Protein AF-A7SUB2-F1 (afdb_monomer_lite)

Organism: Nematostella vectensis (NCBI:txid45351)

pLDDT: mean 79.68, std 16.92, range [33.31, 97.06]

Sequence (436 aa):
MHLESQKNGVMNFSFGPRSQPVDWRKLASVDMDRLVRDMDMKMLQDNILHITYCNLETEMGMQSMQFGPHFLKLFRLAQLIIEYLLHCQECLQTSLEIEMTKVQETMQSAEQVRKELDHKSELHSKQKKEIKRLKKWIAEYQLMMRAGASGIHKCPYCAKAFVSQEYLLAHLSRRHDDHPIANGSVKPMTVTSKPAENETAEAEKAALIEEVKQIKDRLYATERDLMNERNAREMQYAKDRNQFSNDDQKVKELESKYEQWKMQEDENHRRELMSLRQSLQREIQNMSTQNQQEKKALTQALADLEYKMNSRPSMIGNIKDEDELDAPPKFQPNNKEEIAEMVRGEFENQLQQVRVQSQEEMQRELRRMNQKWKSKEERLQHEHQKEVVKVQDLLSQYGSKLEAEQAEKERLVNMVENLSKQLQNQENNRKVDVAF

Foldseek 3Di:
DDPPDPPPPPDDDDDDLQADEDPLVLLVPDDPVCCVVVVPVVSLVVCLSNLVRHDPVVVCVPCVPPCVPSVVSSVSSVVVNVVVVVVVVVVVVVVVVVVVVVVVVVVVVVVVVVVVVVVVVVVVVVVVVVVVVVVVVVVVVVVVVVVCVVLFCAAPVDRHTHSHPVVNVVCCCPPVVVPDDPPDDDDDDDDDDDDDDDPVVVVVVVVVVVVVVVVVVVVVVVVVVVVVVVVVVVVVVVVVVVVVVVVVVVVVVVVVVVVVVVVVVVVVVVVVVVVVVVVVVVVVVVVVVVVVVVVVVVVVVVVVVVCVVVVPPPPDPPDDDDDDDDDDDDDDPVPVVVVVVVVVVVVVVVVVVVVVVVVVVVVVVVVVVVVVVVVVVVVVVVVVVVVVVVVVVVVVVVVVVVVVVVVVVVVVVVVVVVVVVVVVVVVVVVVVVVVD

InterPro domains:
  IPR013087 Zinc finger C2H2-type [PS00028] (155-176)
  IPR013087 Zinc finger C2H2-type [PS50157] (153-181)
  IPR032714 Cilium assembly protein DZIP1, N-terminal [PF13815] (13-132)
  IPR051241 DZIP and RILPL [PTHR21502] (8-421)

Structure (mmCIF, N/CA/C/O backbone):
data_AF-A7SUB2-F1
#
_entry.id   AF-A7SUB2-F1
#
loop_
_atom_site.group_PDB
_atom_site.id
_atom_site.type_symbol
_atom_site.label_atom_id
_atom_site.label_alt_id
_atom_site.label_comp_id
_atom_site.label_asym_id
_atom_site.label_entity_id
_atom_site.label_seq_id
_atom_site.pdbx_PDB_ins_code
_atom_site.Cartn_x
_atom_site.Cartn_y
_atom_site.Cartn_z
_atom_site.occupancy
_atom_site.B_iso_or_equiv
_atom_site.auth_seq_id
_atom_site.auth_comp_id
_atom_site.auth_asym_id
_atom_site.auth_atom_id
_atom_site.pdbx_PDB_model_num
ATOM 1 N N . MET A 1 1 ? -17.822 -12.889 -22.996 1.00 35.19 1 MET A N 1
ATOM 2 C CA . MET A 1 1 ? -18.274 -13.709 -21.856 1.00 35.19 1 MET A CA 1
ATOM 3 C C . MET A 1 1 ? -19.411 -12.967 -21.185 1.00 35.19 1 MET A C 1
ATOM 5 O O . MET A 1 1 ? -19.200 -11.853 -20.727 1.00 35.19 1 MET A O 1
ATOM 9 N N . HIS A 1 2 ? -20.617 -13.527 -21.286 1.00 36.31 2 HIS A N 1
ATOM 10 C CA . HIS A 1 2 ? -21.831 -13.029 -20.647 1.00 36.31 2 HIS A CA 1
ATOM 11 C C . HIS A 1 2 ? -21.647 -13.014 -19.127 1.00 36.31 2 HIS A C 1
ATOM 13 O O . HIS A 1 2 ? -21.390 -14.058 -18.538 1.00 36.31 2 HIS A O 1
ATOM 19 N N . LEU A 1 3 ? -21.796 -11.847 -18.506 1.00 33.91 3 LEU A N 1
ATOM 20 C CA . LEU A 1 3 ? -22.153 -11.757 -17.096 1.00 33.91 3 LEU A CA 1
ATOM 21 C C . LEU A 1 3 ? -23.663 -11.551 -17.066 1.00 33.91 3 LEU A C 1
ATOM 23 O O . LEU A 1 3 ? -24.158 -10.440 -17.251 1.00 33.91 3 LEU A O 1
ATOM 27 N N . GLU A 1 4 ? -24.384 -12.663 -16.943 1.00 36.12 4 GLU A N 1
ATOM 28 C CA . GLU A 1 4 ? -25.810 -12.655 -16.654 1.00 36.12 4 GLU A CA 1
ATOM 29 C C . GLU A 1 4 ? -26.047 -11.898 -15.350 1.00 36.12 4 GLU A C 1
ATOM 31 O O . GLU A 1 4 ? -25.506 -12.214 -14.291 1.00 36.12 4 GLU A O 1
ATOM 36 N N . SER A 1 5 ? -26.862 -10.857 -15.469 1.00 39.88 5 SER A N 1
ATOM 37 C CA . SER A 1 5 ? -27.378 -10.071 -14.365 1.00 39.88 5 SER A CA 1
ATOM 38 C C . SER A 1 5 ? -28.320 -10.960 -13.548 1.00 39.88 5 SER A C 1
ATOM 40 O O . SER A 1 5 ? -29.474 -11.179 -13.923 1.00 39.88 5 SER A O 1
ATOM 42 N N . GLN A 1 6 ? -27.813 -11.523 -12.451 1.00 38.38 6 GLN A N 1
ATOM 43 C CA . GLN A 1 6 ? -28.632 -12.179 -11.438 1.00 38.38 6 GLN A CA 1
ATOM 44 C C . GLN A 1 6 ? -29.559 -11.119 -10.831 1.00 38.38 6 GLN A C 1
ATOM 46 O O . GLN A 1 6 ? -29.141 -10.257 -10.061 1.00 38.38 6 GLN A O 1
ATOM 51 N N . LYS A 1 7 ? -30.833 -11.146 -11.234 1.00 44.50 7 LYS A N 1
ATOM 52 C CA . LYS A 1 7 ? -31.892 -10.348 -10.615 1.00 44.50 7 LYS A CA 1
ATOM 53 C C . LYS A 1 7 ? -32.001 -10.750 -9.143 1.00 44.50 7 LYS A C 1
ATOM 55 O O . LYS A 1 7 ? -32.439 -11.858 -8.843 1.00 44.50 7 LYS A O 1
ATOM 60 N N . ASN A 1 8 ? -31.627 -9.836 -8.250 1.00 43.06 8 ASN A N 1
ATOM 61 C CA . ASN A 1 8 ? -31.907 -9.912 -6.819 1.00 43.06 8 ASN A CA 1
ATOM 62 C C . ASN A 1 8 ? -33.406 -10.160 -6.599 1.00 43.06 8 ASN A C 1
ATOM 64 O O . ASN A 1 8 ? -34.235 -9.282 -6.842 1.00 43.06 8 ASN A O 1
ATOM 68 N N . GLY A 1 9 ? -33.753 -11.365 -6.150 1.00 44.25 9 GLY A N 1
ATOM 69 C CA . GLY A 1 9 ? -35.095 -11.692 -5.691 1.00 44.25 9 GLY A CA 1
ATOM 70 C C . GLY A 1 9 ? -35.352 -11.009 -4.354 1.00 44.25 9 GLY A C 1
ATOM 71 O O . GLY A 1 9 ? -34.975 -11.531 -3.309 1.00 44.25 9 GLY A O 1
ATOM 72 N N . VAL A 1 10 ? -35.984 -9.836 -4.379 1.00 53.78 10 VAL A N 1
ATOM 73 C CA . VAL A 1 10 ? -36.567 -9.241 -3.174 1.00 53.78 10 VAL A CA 1
ATOM 74 C C . VAL A 1 10 ? -37.731 -10.142 -2.759 1.00 53.78 10 VAL A C 1
ATOM 76 O O . VAL A 1 10 ? -38.751 -10.212 -3.441 1.00 53.78 10 VAL A O 1
ATOM 79 N N . MET A 1 11 ? -37.554 -10.894 -1.674 1.00 58.84 11 MET A N 1
ATOM 80 C CA . MET A 1 11 ? -38.627 -11.679 -1.068 1.00 58.84 11 MET A CA 1
ATOM 81 C C . MET A 1 11 ? -39.649 -10.703 -0.473 1.00 58.84 11 MET A C 1
ATOM 83 O O . MET A 1 11 ? -39.362 -10.025 0.512 1.00 58.84 11 MET A O 1
ATOM 87 N N . ASN A 1 12 ? -40.832 -10.604 -1.078 1.00 64.06 12 ASN A N 1
ATOM 88 C CA . ASN A 1 12 ? -41.905 -9.745 -0.579 1.00 64.06 12 ASN A CA 1
ATOM 89 C C . ASN A 1 12 ? -42.418 -10.264 0.776 1.00 64.06 12 ASN A C 1
ATOM 91 O O . ASN A 1 12 ? -42.889 -11.399 0.880 1.00 64.06 12 ASN A O 1
ATOM 95 N N . PHE A 1 13 ? -42.346 -9.427 1.813 1.00 78.56 13 PHE A N 1
ATOM 96 C CA . PHE A 1 13 ? -42.904 -9.727 3.132 1.00 78.56 13 PHE A CA 1
ATOM 97 C C . PHE A 1 13 ? -44.438 -9.622 3.113 1.00 78.56 13 PHE A C 1
ATOM 99 O O . PHE A 1 13 ? -44.993 -8.660 2.584 1.00 78.56 13 PHE A O 1
ATOM 106 N N . SER A 1 14 ? -45.127 -10.592 3.722 1.00 75.75 14 SER A N 1
ATOM 107 C CA . SER A 1 14 ? -46.574 -10.541 3.955 1.00 75.75 14 SER A CA 1
ATOM 108 C C . SER A 1 14 ? -46.937 -11.072 5.344 1.00 75.75 14 SER A C 1
ATOM 110 O O . SER A 1 14 ? -46.342 -12.029 5.857 1.00 75.75 14 SER A O 1
ATOM 112 N N . PHE A 1 15 ? -47.935 -10.440 5.962 1.00 75.88 15 PHE A N 1
ATOM 113 C CA . PHE A 1 15 ? -48.573 -10.957 7.167 1.00 75.88 15 PHE A CA 1
ATOM 114 C C . PHE A 1 15 ? -49.469 -12.139 6.770 1.00 75.88 15 PHE A C 1
ATOM 116 O O . PHE A 1 15 ? -50.323 -12.007 5.899 1.00 75.88 15 PHE A O 1
ATOM 123 N N . GLY A 1 16 ? -49.246 -13.306 7.377 1.00 67.56 16 GLY A N 1
ATOM 124 C CA . GLY A 1 16 ? -50.009 -14.533 7.118 1.00 67.56 16 GLY A CA 1
ATOM 125 C C . GLY A 1 16 ? -50.550 -15.129 8.421 1.00 67.56 16 GLY A C 1
ATOM 126 O O . GLY A 1 16 ? -50.062 -14.744 9.487 1.00 67.56 16 GLY A O 1
ATOM 127 N N . PRO A 1 17 ? -51.515 -16.068 8.366 1.00 65.62 17 PRO A N 1
ATOM 128 C CA . PRO A 1 17 ? -52.145 -16.661 9.544 1.00 65.62 17 PRO A CA 1
ATOM 129 C C . PRO A 1 17 ? -51.191 -17.664 10.205 1.00 65.62 17 PRO A C 1
ATOM 131 O O . PRO A 1 17 ? -51.289 -18.875 10.033 1.00 65.62 17 PRO A O 1
ATOM 134 N N . ARG A 1 18 ? -50.206 -17.139 10.928 1.00 78.56 18 ARG A N 1
ATOM 135 C CA . ARG A 1 18 ? -49.298 -17.903 11.780 1.00 78.56 18 ARG A CA 1
ATOM 136 C C . ARG A 1 18 ? -49.847 -17.792 13.198 1.00 78.56 18 ARG A C 1
ATOM 138 O O . ARG A 1 18 ? -49.906 -16.689 13.729 1.00 78.56 18 ARG A O 1
ATOM 145 N N . SER A 1 19 ? -50.292 -18.909 13.772 1.00 77.88 19 SER A N 1
ATOM 146 C CA . SER A 1 19 ? -50.798 -18.961 15.146 1.00 77.88 19 SER A CA 1
ATOM 147 C C . SER A 1 19 ? -50.094 -20.064 15.930 1.00 77.88 19 SER A C 1
ATOM 149 O O . SER A 1 19 ? -49.962 -21.183 15.432 1.00 77.88 19 SER A O 1
ATOM 151 N N . GLN A 1 20 ? -49.618 -19.739 17.131 1.00 79.62 20 GLN A N 1
ATOM 152 C CA . GLN A 1 20 ? -49.047 -20.689 18.081 1.00 79.62 20 GLN A CA 1
ATOM 153 C C . GLN A 1 20 ? -49.755 -20.564 19.438 1.00 79.62 20 GLN A C 1
ATOM 155 O O . GLN A 1 20 ? -50.006 -19.439 19.877 1.00 79.62 20 GLN A O 1
ATOM 160 N N . PRO A 1 21 ? -50.083 -21.692 20.099 1.00 72.88 21 PRO A N 1
ATOM 161 C CA . PRO A 1 21 ? -50.655 -21.676 21.440 1.00 72.88 21 PRO A CA 1
ATOM 162 C C . PRO A 1 21 ? -49.614 -21.217 22.464 1.00 72.88 21 PRO A C 1
ATOM 164 O O . PRO A 1 21 ? -48.423 -21.525 22.337 1.00 72.88 21 PRO A O 1
ATOM 167 N N . VAL A 1 22 ? -50.059 -20.506 23.499 1.00 77.38 22 VAL A N 1
ATOM 168 C CA . VAL A 1 22 ? -49.157 -19.989 24.537 1.00 77.38 22 VAL A CA 1
ATOM 169 C C . VAL A 1 22 ? -49.029 -20.989 25.681 1.00 77.38 22 VAL A C 1
ATOM 171 O O . VAL A 1 22 ? -50.002 -21.345 26.341 1.00 77.38 22 VAL A O 1
ATOM 174 N N . ASP A 1 23 ? -47.799 -21.410 25.984 1.00 80.19 23 ASP A N 1
ATOM 175 C CA . ASP A 1 23 ? -47.519 -22.147 27.219 1.00 80.19 23 ASP A CA 1
ATOM 176 C C . ASP A 1 23 ? -47.442 -21.174 28.405 1.00 80.19 23 ASP A C 1
ATOM 178 O O . ASP A 1 23 ? -46.391 -20.614 28.739 1.00 80.19 23 ASP A O 1
ATOM 182 N N . TRP A 1 24 ? -48.586 -20.979 29.056 1.00 79.25 24 TRP A N 1
ATOM 183 C CA . TRP A 1 24 ? -48.736 -20.089 30.205 1.00 79.25 24 TRP A CA 1
ATOM 184 C C . TRP A 1 24 ? -47.870 -20.483 31.409 1.00 79.25 24 TRP A C 1
ATOM 186 O O . TRP A 1 24 ? -47.466 -19.605 32.171 1.00 79.25 24 TRP A O 1
ATOM 196 N N . ARG A 1 25 ? -47.523 -21.770 31.580 1.00 80.50 25 ARG A N 1
ATOM 197 C CA . ARG A 1 25 ? -46.627 -22.212 32.667 1.00 80.50 25 ARG A CA 1
ATOM 198 C C . ARG A 1 25 ? -45.194 -21.788 32.392 1.00 80.50 25 ARG A C 1
ATOM 200 O O . ARG A 1 25 ? -44.523 -21.272 33.287 1.00 80.50 25 ARG A O 1
ATOM 207 N N . LYS A 1 26 ? -44.746 -21.959 31.147 1.00 81.56 26 LYS A N 1
ATOM 208 C CA . LYS A 1 26 ? -43.432 -21.486 30.705 1.00 81.56 26 LYS A CA 1
ATOM 209 C C . LYS A 1 26 ? -43.336 -19.966 30.840 1.00 81.56 26 LYS A C 1
ATOM 211 O O . LYS A 1 26 ? -42.377 -19.479 31.431 1.00 81.56 26 LYS A O 1
ATOM 216 N N . LEU A 1 27 ? -44.363 -19.227 30.416 1.00 81.88 27 LEU A N 1
ATOM 217 C CA . LEU A 1 27 ? -44.413 -17.767 30.555 1.00 81.88 27 LEU A CA 1
ATOM 218 C C . LEU A 1 27 ? -44.421 -17.305 32.025 1.00 81.88 27 LEU A C 1
ATOM 220 O O . LEU A 1 27 ? -43.761 -16.327 32.373 1.00 81.88 27 LEU A O 1
ATOM 224 N N . ALA A 1 28 ? -45.126 -18.015 32.910 1.00 81.38 28 ALA A N 1
ATOM 225 C CA . ALA A 1 28 ? -45.140 -17.717 34.343 1.00 81.38 28 ALA A CA 1
ATOM 226 C C . ALA A 1 28 ? -43.745 -17.824 34.978 1.00 81.38 28 ALA A C 1
ATOM 228 O O . ALA A 1 28 ? -43.392 -16.983 35.811 1.00 81.38 28 ALA A O 1
ATOM 229 N N . SER A 1 29 ? -42.959 -18.818 34.548 1.00 84.69 29 SER A N 1
ATOM 230 C CA . SER A 1 29 ? -41.594 -19.073 35.029 1.00 84.69 29 SER A CA 1
ATOM 231 C C . SER A 1 29 ? -40.558 -18.048 34.559 1.00 84.69 29 SER A C 1
ATOM 233 O O . SER A 1 29 ? -39.455 -18.008 35.100 1.00 84.69 29 SER A O 1
ATOM 235 N N . VAL A 1 30 ? -40.906 -17.199 33.586 1.00 85.25 30 VAL A N 1
ATOM 236 C CA . VAL A 1 30 ? -40.020 -16.132 33.121 1.00 85.25 30 VAL A CA 1
ATOM 237 C C . VAL A 1 30 ? -39.871 -15.075 34.213 1.00 85.25 30 VAL A C 1
ATOM 239 O O . VAL A 1 30 ? -40.845 -14.444 34.645 1.00 85.25 30 VAL A O 1
ATOM 242 N N . ASP A 1 31 ? -38.629 -14.880 34.644 1.00 86.06 31 ASP A N 1
ATOM 243 C CA . ASP A 1 31 ? -38.222 -13.794 35.527 1.00 86.06 31 ASP A CA 1
ATOM 244 C C . ASP A 1 31 ? -37.883 -12.557 34.682 1.00 86.06 31 ASP A C 1
ATOM 246 O O . ASP A 1 31 ? -36.893 -12.529 33.946 1.00 86.06 31 ASP A O 1
ATOM 250 N N . MET A 1 32 ? -38.743 -11.541 34.774 1.00 85.25 32 MET A N 1
ATOM 251 C CA . MET A 1 32 ? -38.622 -10.312 33.989 1.00 85.25 32 MET A CA 1
ATOM 252 C C . MET A 1 32 ? -37.495 -9.409 34.493 1.00 85.25 32 MET A C 1
ATOM 254 O O . MET A 1 32 ? -36.843 -8.752 33.684 1.00 85.25 32 MET A O 1
ATOM 258 N N . ASP A 1 33 ? -37.239 -9.393 35.803 1.00 85.62 33 ASP A N 1
ATOM 259 C CA . ASP A 1 33 ? -36.191 -8.560 36.396 1.00 85.62 33 ASP A CA 1
ATOM 260 C C . ASP A 1 33 ? -34.817 -9.117 36.039 1.00 85.62 33 ASP A C 1
ATOM 262 O O . ASP A 1 33 ? -33.893 -8.372 35.705 1.00 85.62 33 ASP A O 1
ATOM 266 N N . ARG A 1 34 ? -34.699 -10.449 36.038 1.00 88.25 34 ARG A N 1
ATOM 267 C CA . ARG A 1 34 ? -33.505 -11.133 35.551 1.00 88.25 34 ARG A CA 1
ATOM 268 C C . ARG A 1 34 ? -33.295 -10.931 34.055 1.00 88.25 34 ARG A C 1
ATOM 270 O O . ARG A 1 34 ? -32.176 -10.628 33.661 1.00 88.25 34 ARG A O 1
ATOM 277 N N . LEU A 1 35 ? -34.343 -11.053 33.234 1.00 86.94 35 LEU A N 1
ATOM 278 C CA . LEU A 1 35 ? -34.237 -10.829 31.789 1.00 86.94 35 LEU A CA 1
ATOM 279 C C . LEU A 1 35 ? -33.666 -9.439 31.473 1.00 86.94 35 LEU A C 1
ATOM 281 O O . LEU A 1 35 ? -32.769 -9.323 30.643 1.00 86.94 35 LEU A O 1
ATOM 285 N N . VAL A 1 36 ? -34.194 -8.399 32.124 1.00 88.06 36 VAL A N 1
ATOM 286 C CA . VAL A 1 36 ? -33.778 -7.011 31.879 1.00 88.06 36 VAL A CA 1
ATOM 287 C C . VAL A 1 36 ? -32.369 -6.756 32.412 1.00 88.06 36 VAL A C 1
ATOM 289 O O . VAL A 1 36 ? -31.559 -6.150 31.718 1.00 88.06 36 VAL A O 1
ATOM 292 N N . ARG A 1 37 ? -32.055 -7.229 33.623 1.00 89.62 37 ARG A N 1
ATOM 293 C CA . ARG A 1 37 ? -30.746 -7.005 34.252 1.00 89.62 37 ARG A CA 1
ATOM 294 C C . ARG A 1 37 ? -29.619 -7.763 33.555 1.00 89.62 37 ARG A C 1
ATOM 296 O O . ARG A 1 37 ? -28.542 -7.206 33.368 1.00 89.62 37 ARG A O 1
ATOM 303 N N . ASP A 1 38 ? -29.862 -9.019 33.198 1.00 88.31 38 ASP A N 1
ATOM 304 C CA . ASP A 1 38 ? -28.842 -9.908 32.641 1.00 88.31 38 ASP A CA 1
ATOM 305 C C . ASP A 1 38 ? -28.796 -9.830 31.097 1.00 88.31 38 ASP A C 1
ATOM 307 O O . ASP A 1 38 ? -27.954 -10.476 30.478 1.00 88.31 38 ASP A O 1
ATOM 311 N N . MET A 1 39 ? -29.700 -9.057 30.472 1.00 84.31 39 MET A N 1
ATOM 312 C CA . MET A 1 39 ? -29.908 -8.986 29.018 1.00 84.31 39 MET A CA 1
ATOM 313 C C . MET A 1 39 ? -29.936 -10.369 28.350 1.00 84.31 39 MET A C 1
ATOM 315 O O . MET A 1 39 ? -29.239 -10.620 27.364 1.00 84.31 39 MET A O 1
ATOM 319 N N . ASP A 1 40 ? -30.728 -11.291 28.899 1.00 87.94 40 ASP A N 1
ATOM 320 C CA . ASP A 1 40 ? -30.780 -12.677 28.425 1.00 87.94 40 ASP A CA 1
ATOM 321 C C . ASP A 1 40 ? -31.492 -12.783 27.061 1.00 87.94 40 ASP A C 1
ATOM 323 O O . ASP A 1 40 ? -32.679 -13.102 26.944 1.00 87.94 40 ASP A O 1
ATOM 327 N N . MET A 1 41 ? -30.737 -12.507 25.995 1.00 85.50 41 MET A N 1
ATOM 328 C CA . MET A 1 41 ? -31.225 -12.531 24.616 1.00 85.50 41 MET A CA 1
ATOM 329 C C . MET A 1 41 ? -31.670 -13.918 24.170 1.00 85.50 41 MET A C 1
ATOM 331 O O . MET A 1 41 ? -32.531 -14.032 23.300 1.00 85.50 41 MET A O 1
ATOM 335 N N . LYS A 1 42 ? -31.115 -14.976 24.770 1.00 87.94 42 LYS A N 1
ATOM 336 C CA . LYS A 1 42 ? -31.499 -16.350 24.454 1.00 87.94 42 LYS A CA 1
ATOM 337 C C . LYS A 1 42 ? -32.921 -16.620 24.929 1.00 87.94 42 LYS A C 1
ATOM 339 O O . LYS A 1 42 ? -33.741 -17.098 24.152 1.00 87.94 42 LYS A O 1
ATOM 344 N N . MET A 1 43 ? -33.235 -16.236 26.165 1.00 86.38 43 MET A N 1
ATOM 345 C CA . MET A 1 43 ? -34.594 -16.349 26.695 1.00 86.38 43 MET A CA 1
ATOM 346 C C . MET A 1 43 ? -35.584 -15.519 25.866 1.00 86.38 43 MET A C 1
ATOM 348 O O . MET A 1 43 ? -36.683 -15.986 25.561 1.00 86.38 43 MET A O 1
ATOM 352 N N . LEU A 1 44 ? -35.183 -14.321 25.431 1.00 88.38 44 LEU A N 1
ATOM 353 C CA . LEU A 1 44 ? -36.001 -13.485 24.555 1.00 88.38 44 LEU A CA 1
ATOM 354 C C . LEU A 1 44 ? -36.269 -14.166 23.200 1.00 88.38 44 LEU A C 1
ATOM 356 O O . LEU A 1 44 ? -37.428 -14.300 22.809 1.00 88.38 44 LEU A O 1
ATOM 360 N N . GLN A 1 45 ? -35.227 -14.662 22.523 1.00 87.31 45 GLN A N 1
ATOM 361 C CA . GLN A 1 45 ? -35.338 -15.370 21.240 1.00 87.31 45 GLN A CA 1
ATOM 362 C C . GLN A 1 45 ? -36.207 -16.629 21.328 1.00 87.31 45 GLN A C 1
ATOM 364 O O . GLN A 1 45 ? -37.053 -16.845 20.459 1.00 87.31 45 GLN A O 1
ATOM 369 N N . ASP A 1 46 ? -36.062 -17.411 22.399 1.00 88.06 46 ASP A N 1
ATOM 370 C CA . ASP A 1 46 ? -36.837 -18.636 22.626 1.00 88.06 46 ASP A CA 1
ATOM 371 C C . ASP A 1 46 ? -38.347 -18.371 22.793 1.00 88.06 46 ASP A C 1
ATOM 373 O O . ASP A 1 46 ? -39.155 -19.292 22.648 1.00 88.06 46 ASP A O 1
ATOM 377 N N . ASN A 1 47 ? -38.745 -17.129 23.101 1.00 86.44 47 ASN A N 1
ATOM 378 C CA . ASN A 1 47 ? -40.144 -16.728 23.281 1.00 86.44 47 ASN A CA 1
ATOM 379 C C . ASN A 1 47 ? -40.693 -15.836 22.151 1.00 86.44 47 ASN A C 1
ATOM 381 O O . ASN A 1 47 ? -41.910 -15.653 22.086 1.00 86.44 47 ASN A O 1
ATOM 385 N N . ILE A 1 48 ? -39.848 -15.328 21.239 1.00 89.56 48 ILE A N 1
ATOM 386 C CA . ILE A 1 48 ? -40.260 -14.443 20.130 1.00 89.56 48 ILE A CA 1
ATOM 387 C C . ILE A 1 48 ? -41.413 -15.042 19.334 1.00 89.56 48 ILE A C 1
ATOM 389 O O . ILE A 1 48 ? -42.455 -14.413 19.191 1.00 89.56 48 ILE A O 1
ATOM 393 N N . LEU A 1 49 ? -41.263 -16.278 18.855 1.00 87.50 49 LEU A N 1
ATOM 394 C CA . LEU A 1 49 ? -42.258 -16.890 17.971 1.00 87.50 49 LEU A CA 1
ATOM 395 C C . LEU A 1 49 ? -43.593 -17.117 18.689 1.00 87.50 49 LEU A C 1
ATOM 397 O O . LEU A 1 49 ? -44.650 -16.867 18.113 1.00 87.50 49 LEU A O 1
ATOM 401 N N . HIS A 1 50 ? -43.537 -17.533 19.954 1.00 85.06 50 HIS A N 1
ATOM 402 C CA . HIS A 1 50 ? -44.724 -17.832 20.751 1.00 85.06 50 HIS A CA 1
ATOM 403 C C . HIS A 1 50 ? -45.529 -16.559 21.043 1.00 85.06 50 HIS A C 1
ATOM 405 O O . HIS A 1 50 ? -46.754 -16.591 21.048 1.00 85.06 50 HIS A O 1
ATOM 411 N N . ILE A 1 51 ? -44.847 -15.428 21.253 1.00 87.88 51 ILE A N 1
ATOM 412 C CA . ILE A 1 51 ? -45.493 -14.135 21.503 1.00 87.88 51 ILE A CA 1
ATOM 413 C C . ILE A 1 51 ? -45.972 -13.489 20.205 1.00 87.88 51 ILE A C 1
ATOM 415 O O . ILE A 1 51 ? -47.108 -13.027 20.145 1.00 87.88 51 ILE A O 1
ATOM 419 N N . THR A 1 52 ? -45.144 -13.467 19.157 1.00 87.62 52 THR A N 1
ATOM 420 C CA . THR A 1 52 ? -45.480 -12.833 17.871 1.00 87.62 52 THR A CA 1
ATOM 421 C C . THR A 1 52 ? -46.678 -13.493 17.189 1.00 87.62 52 THR A C 1
ATOM 423 O O . THR A 1 52 ? -47.449 -12.809 16.522 1.00 87.62 52 THR A O 1
ATOM 426 N N . TYR A 1 53 ? -46.847 -14.806 17.357 1.00 86.69 53 TYR A N 1
ATOM 427 C CA . TYR A 1 53 ? -47.930 -15.575 16.740 1.00 86.69 53 TYR A CA 1
ATOM 428 C C . TYR A 1 53 ? -49.011 -16.014 17.741 1.00 86.69 53 TYR A C 1
ATOM 430 O O . TYR A 1 53 ? -49.817 -16.891 17.433 1.00 86.69 53 TYR A O 1
ATOM 438 N N . CYS A 1 54 ? -49.060 -15.421 18.936 1.00 84.25 54 CYS A N 1
ATOM 439 C CA . CYS A 1 54 ? -50.135 -15.678 19.891 1.00 84.25 54 CYS A CA 1
ATOM 440 C C . CYS A 1 54 ? -51.479 -15.158 19.350 1.00 84.25 54 CYS A C 1
ATOM 442 O O . CYS A 1 54 ? -51.594 -13.990 18.972 1.00 84.25 54 CYS A O 1
ATOM 444 N N . ASN A 1 55 ? -52.515 -16.004 19.351 1.00 82.06 55 ASN A N 1
ATOM 445 C CA . ASN A 1 55 ? -53.888 -15.572 19.087 1.00 82.06 55 ASN A CA 1
ATOM 446 C C . ASN A 1 55 ? -54.615 -15.298 20.412 1.00 82.06 55 ASN A C 1
ATOM 448 O O . ASN A 1 55 ? -55.182 -16.200 21.032 1.00 82.06 55 ASN A O 1
ATOM 452 N N . LEU A 1 56 ? -54.620 -14.028 20.820 1.00 74.50 56 LEU A N 1
ATOM 453 C CA . LEU A 1 56 ? -55.239 -13.587 22.072 1.00 74.50 56 LEU A CA 1
ATOM 454 C C . LEU A 1 56 ? -56.754 -13.847 22.118 1.00 74.50 56 LEU A C 1
ATOM 456 O O . LEU A 1 56 ? -57.276 -14.148 23.186 1.00 74.50 56 LEU A O 1
ATOM 460 N N . GLU A 1 57 ? -57.464 -13.779 20.988 1.00 73.25 57 GLU A N 1
ATOM 461 C CA . GLU A 1 57 ? -58.914 -14.030 20.938 1.00 73.25 57 GLU A CA 1
ATOM 462 C C . GLU A 1 57 ? -59.247 -15.489 21.274 1.00 73.25 57 GLU A C 1
ATOM 464 O O . GLU A 1 57 ? -60.214 -15.766 21.984 1.00 73.25 57 GLU A O 1
ATOM 469 N N . THR A 1 58 ? -58.409 -16.422 20.814 1.00 75.31 58 THR A N 1
ATOM 470 C CA . THR A 1 58 ? -58.578 -17.861 21.073 1.00 75.31 58 THR A CA 1
ATOM 471 C C . THR A 1 58 ? -58.197 -18.219 22.513 1.00 75.31 58 THR A C 1
ATOM 473 O O . THR A 1 58 ? -58.905 -18.979 23.171 1.00 75.31 58 THR A O 1
ATOM 476 N N . GLU A 1 59 ? -57.122 -17.626 23.038 1.00 72.25 59 GLU A N 1
ATOM 477 C CA . GLU A 1 59 ? -56.633 -17.874 24.404 1.00 72.25 59 GLU A CA 1
ATOM 478 C C . GLU A 1 59 ? -57.547 -17.257 25.486 1.00 72.25 59 GLU A C 1
ATOM 480 O O . GLU A 1 59 ? -57.749 -17.849 26.550 1.00 72.25 59 GLU A O 1
ATOM 485 N N . MET A 1 60 ? -58.182 -16.106 25.218 1.00 64.19 60 MET A N 1
ATOM 486 C CA . MET A 1 60 ? -59.124 -15.476 26.159 1.00 64.19 60 MET A CA 1
ATOM 487 C C . MET A 1 60 ? -60.426 -16.271 26.352 1.00 64.19 60 MET A C 1
ATOM 489 O O . MET A 1 60 ? -61.050 -16.164 27.411 1.00 64.19 60 MET A O 1
ATOM 493 N N . GLY A 1 61 ? -60.822 -17.097 25.377 1.00 60.50 61 GLY A N 1
ATOM 494 C CA . GLY A 1 61 ? -62.011 -17.951 25.468 1.00 60.50 61 GLY A CA 1
ATOM 495 C C . GLY A 1 61 ? -61.873 -19.137 26.432 1.00 60.50 61 GLY A C 1
ATOM 496 O O . GLY A 1 61 ? -62.886 -19.668 26.883 1.00 60.50 61 GLY A O 1
ATOM 497 N N . MET A 1 62 ? -60.646 -19.550 26.779 1.00 58.28 62 MET A N 1
ATOM 498 C CA . MET A 1 62 ? -60.405 -20.780 27.547 1.00 58.28 62 MET A CA 1
ATOM 499 C C . MET A 1 62 ? -60.229 -20.582 29.065 1.00 58.28 62 MET A C 1
ATOM 501 O O . MET A 1 62 ? -60.407 -21.545 29.807 1.00 58.28 62 MET A O 1
ATOM 505 N N . GLN A 1 63 ? -59.881 -19.386 29.562 1.00 57.69 63 GLN A N 1
ATOM 506 C CA . GLN A 1 63 ? -59.345 -19.233 30.936 1.00 57.69 63 GLN A CA 1
ATOM 507 C C . GLN A 1 63 ? -59.615 -17.861 31.600 1.00 57.69 63 GLN A C 1
ATOM 509 O O . GLN A 1 63 ? -58.859 -17.415 32.463 1.00 57.69 63 GLN A O 1
ATOM 514 N N . SER A 1 64 ? -60.712 -17.192 31.238 1.00 54.81 64 SER A N 1
ATOM 515 C CA . SER A 1 64 ? -61.082 -15.794 31.553 1.00 54.81 64 SER A CA 1
ATOM 516 C C . SER A 1 64 ? -61.012 -15.300 33.022 1.00 54.81 64 SER A C 1
ATOM 518 O O . SER A 1 64 ? -61.258 -14.122 33.263 1.00 54.81 64 SER A O 1
ATOM 520 N N . MET A 1 65 ? -60.623 -16.118 34.009 1.00 51.78 65 MET A N 1
ATOM 521 C CA . MET A 1 65 ? -60.609 -15.765 35.439 1.00 51.78 65 MET A CA 1
ATOM 522 C C . MET A 1 65 ? -59.212 -15.654 36.104 1.00 51.78 65 MET A C 1
ATOM 524 O O . MET A 1 65 ? -59.140 -15.163 37.227 1.00 51.78 65 MET A O 1
ATOM 528 N N . GLN A 1 66 ? -58.096 -16.066 35.471 1.00 56.75 66 GLN A N 1
ATOM 529 C CA . GLN A 1 66 ? -56.767 -16.179 36.142 1.00 56.75 66 GLN A CA 1
ATOM 530 C C . GLN A 1 66 ? -55.611 -15.374 35.501 1.00 56.75 66 GLN A C 1
ATOM 532 O O . GLN A 1 66 ? -54.430 -15.592 35.781 1.00 56.75 66 GLN A O 1
ATOM 537 N N . PHE A 1 67 ? -55.930 -14.411 34.643 1.00 60.19 67 PHE A N 1
ATOM 538 C CA . PHE A 1 67 ? -54.983 -13.902 33.649 1.00 60.19 67 PHE A CA 1
ATOM 539 C C . PHE A 1 67 ? -54.189 -12.630 33.996 1.00 60.19 67 PHE A C 1
ATOM 541 O O . PHE A 1 67 ? -53.210 -12.331 33.313 1.00 60.19 67 PHE A O 1
ATOM 548 N N . GLY A 1 68 ? -54.544 -11.898 35.055 1.00 66.06 68 GLY A N 1
ATOM 549 C CA . GLY A 1 68 ? -54.012 -10.547 35.316 1.00 66.06 68 GLY A CA 1
ATOM 550 C C . GLY A 1 68 ? -52.475 -10.409 35.259 1.00 66.06 68 GLY A C 1
ATOM 551 O O . GLY A 1 68 ? -51.972 -9.622 34.458 1.00 66.06 68 GLY A O 1
ATOM 552 N N . PRO A 1 69 ? -51.696 -11.180 36.043 1.00 72.62 69 PRO A N 1
ATOM 553 C CA . PRO A 1 69 ? -50.236 -11.020 36.096 1.00 72.62 69 PRO A CA 1
ATOM 554 C C . PRO A 1 69 ? -49.504 -11.544 34.850 1.00 72.62 69 PRO A C 1
ATOM 556 O O . PRO A 1 69 ? -48.474 -11.003 34.448 1.00 72.62 69 PRO A O 1
ATOM 559 N N . HIS A 1 70 ? -50.028 -12.600 34.226 1.00 77.38 70 HIS A N 1
ATOM 560 C CA . HIS A 1 70 ? -49.385 -13.273 33.094 1.00 77.38 70 HIS A CA 1
ATOM 561 C C . HIS A 1 70 ? -49.537 -12.482 31.790 1.00 77.38 70 HIS A C 1
ATOM 563 O O . HIS A 1 70 ? -48.614 -12.466 30.979 1.00 77.38 70 HIS A O 1
ATOM 569 N N . PHE A 1 71 ? -50.645 -11.754 31.620 1.00 79.06 71 PHE A N 1
ATOM 570 C CA . PHE A 1 71 ? -50.826 -10.828 30.498 1.00 79.06 71 PHE A CA 1
ATOM 571 C C . PHE A 1 71 ? -49.875 -9.635 30.566 1.00 79.06 71 PHE A C 1
ATOM 573 O O . PHE A 1 71 ? -49.321 -9.232 29.545 1.00 79.06 71 PHE A O 1
ATOM 580 N N . LEU A 1 72 ? -49.632 -9.102 31.767 1.00 81.25 72 LEU A N 1
ATOM 581 C CA . LEU A 1 72 ? -48.641 -8.042 31.956 1.00 81.25 72 LEU A CA 1
ATOM 582 C C . LEU A 1 72 ? -47.230 -8.537 31.614 1.00 81.25 72 LEU A C 1
ATOM 584 O O . LEU A 1 72 ? -46.491 -7.822 30.939 1.00 81.25 72 LEU A O 1
ATOM 588 N N . LYS A 1 73 ? -46.875 -9.776 31.995 1.00 85.94 73 LYS A N 1
ATOM 589 C CA . LYS A 1 73 ? -45.615 -10.408 31.563 1.00 85.94 73 LYS A CA 1
ATOM 590 C C . LYS A 1 73 ? -45.554 -10.595 30.047 1.00 85.94 73 LYS A C 1
ATOM 592 O O . LYS A 1 73 ? -44.529 -10.272 29.461 1.00 85.94 73 LYS A O 1
ATOM 597 N N . LEU A 1 74 ? -46.634 -11.053 29.408 1.00 87.31 74 LEU A N 1
ATOM 598 C CA . LEU A 1 74 ? -46.704 -11.215 27.951 1.00 87.31 74 LEU A CA 1
ATOM 599 C C . LEU A 1 74 ? -46.474 -9.885 27.228 1.00 87.31 74 LEU A C 1
ATOM 601 O O . LEU A 1 74 ? -45.639 -9.807 26.331 1.00 87.31 74 LEU A O 1
ATOM 605 N N . PHE A 1 75 ? -47.169 -8.829 27.654 1.00 86.31 75 PHE A N 1
ATOM 606 C CA . PHE A 1 75 ? -47.021 -7.497 27.077 1.00 86.31 75 PHE A CA 1
ATOM 607 C C . PHE A 1 75 ? -45.619 -6.933 27.312 1.00 86.31 75 PHE A C 1
ATOM 609 O O . PHE A 1 75 ? -45.000 -6.401 26.393 1.00 86.31 75 PHE A O 1
ATOM 616 N N . ARG A 1 76 ? -45.073 -7.104 28.521 1.00 88.25 76 ARG A N 1
ATOM 617 C CA . ARG A 1 76 ? -43.710 -6.667 28.831 1.00 88.25 76 ARG A CA 1
ATOM 618 C C . ARG A 1 76 ? -42.667 -7.430 28.013 1.00 88.25 76 ARG A C 1
ATOM 620 O O . ARG A 1 76 ? -41.710 -6.825 27.544 1.00 88.25 76 ARG A O 1
ATOM 627 N N . LEU A 1 77 ? -42.857 -8.730 27.801 1.00 89.56 77 LEU A N 1
ATOM 628 C CA . LEU A 1 77 ? -41.972 -9.544 26.975 1.00 89.56 77 LEU A CA 1
ATOM 629 C C . LEU A 1 77 ? -42.088 -9.150 25.493 1.00 89.56 77 LEU A C 1
ATOM 631 O O . LEU A 1 77 ? -41.071 -9.043 24.818 1.00 89.56 77 LEU A O 1
ATOM 635 N N . ALA A 1 78 ? -43.290 -8.810 25.013 1.00 91.38 78 ALA A N 1
ATOM 636 C CA . ALA A 1 78 ? -43.498 -8.254 23.676 1.00 91.38 78 ALA A CA 1
ATOM 637 C C . ALA A 1 78 ? -42.774 -6.910 23.476 1.00 91.38 78 ALA A C 1
ATOM 639 O O . ALA A 1 78 ? -42.148 -6.709 22.439 1.00 91.38 78 ALA A O 1
ATOM 640 N N . GLN A 1 79 ? -42.800 -6.014 24.470 1.00 91.69 79 GLN A N 1
ATOM 641 C CA . GLN A 1 79 ? -42.039 -4.758 24.424 1.00 91.69 79 GLN A CA 1
ATOM 642 C C . GLN A 1 79 ? -40.534 -5.011 24.276 1.00 91.69 79 GLN A C 1
ATOM 644 O O . GLN A 1 79 ? -39.907 -4.423 23.401 1.00 91.69 79 GLN A O 1
ATOM 649 N N . LEU A 1 80 ? -39.976 -5.919 25.083 1.00 90.94 80 LEU A N 1
ATOM 650 C CA . LEU A 1 80 ? -38.550 -6.262 25.032 1.00 90.94 80 LEU A CA 1
ATOM 651 C C . LEU A 1 80 ? -38.170 -6.938 23.708 1.00 90.94 80 LEU A C 1
ATOM 653 O O . LEU A 1 80 ? -37.105 -6.673 23.162 1.00 90.94 80 LEU A O 1
ATOM 657 N N . ILE A 1 81 ? -39.057 -7.770 23.154 1.00 92.12 81 ILE A N 1
ATOM 658 C CA . ILE A 1 81 ? -38.890 -8.366 21.822 1.00 92.12 81 ILE A CA 1
ATOM 659 C C . ILE A 1 81 ? -38.838 -7.282 20.744 1.00 92.12 81 ILE A C 1
ATOM 661 O O . ILE A 1 81 ? -37.966 -7.329 19.882 1.00 92.12 81 ILE A O 1
ATOM 665 N N . ILE A 1 82 ? -39.752 -6.309 20.779 1.00 93.06 82 ILE A N 1
ATOM 666 C CA . ILE A 1 82 ? -39.776 -5.205 19.809 1.00 93.06 82 ILE A CA 1
ATOM 667 C C . ILE A 1 82 ? -38.498 -4.372 19.923 1.00 93.06 82 ILE A C 1
ATOM 669 O O . ILE A 1 82 ? -37.875 -4.084 18.906 1.00 93.06 82 ILE A O 1
ATOM 673 N N . GLU A 1 83 ? -38.081 -4.030 21.142 1.00 91.81 83 GLU A N 1
ATOM 674 C CA . GLU A 1 83 ? -36.840 -3.295 21.406 1.00 91.81 83 GLU A CA 1
ATOM 675 C C . GLU A 1 83 ? -35.614 -4.043 20.862 1.00 91.81 83 GLU A C 1
ATOM 677 O O . GLU A 1 83 ? -34.790 -3.468 20.152 1.00 91.81 83 GLU A O 1
ATOM 682 N N . TYR A 1 84 ? -35.543 -5.354 21.094 1.00 92.25 84 TYR A N 1
ATOM 683 C CA . TYR A 1 84 ? -34.490 -6.199 20.543 1.00 92.25 84 TYR A CA 1
ATOM 684 C C . TYR A 1 84 ? -34.502 -6.252 19.012 1.00 92.25 84 TYR A C 1
ATOM 686 O O . TYR A 1 84 ? -33.451 -6.140 18.384 1.00 92.25 84 TYR A O 1
ATOM 694 N N . LEU A 1 85 ? -35.676 -6.394 18.392 1.00 93.19 85 LEU A N 1
ATOM 695 C CA . LEU A 1 85 ? -35.799 -6.429 16.934 1.00 93.19 85 LEU A CA 1
ATOM 696 C C . LEU A 1 85 ? -35.421 -5.088 16.294 1.00 93.19 85 LEU A C 1
ATOM 698 O O . LEU A 1 85 ? -34.777 -5.090 15.246 1.00 93.19 85 LEU A O 1
ATOM 702 N N . LEU A 1 86 ? -35.763 -3.962 16.929 1.00 93.44 86 LEU A N 1
ATOM 703 C CA . LEU A 1 86 ? -35.328 -2.630 16.502 1.00 93.44 86 LEU A CA 1
ATOM 704 C C . LEU A 1 86 ? -33.805 -2.491 16.589 1.00 93.44 86 LEU A C 1
ATOM 706 O O . LEU A 1 86 ? -33.182 -2.036 15.632 1.00 93.44 86 LEU A O 1
ATOM 710 N N . HIS A 1 87 ? -33.196 -2.963 17.680 1.00 92.19 87 HIS A N 1
ATOM 711 C CA . HIS A 1 87 ? -31.741 -2.992 17.812 1.00 92.19 87 HIS A CA 1
ATOM 712 C C . HIS A 1 87 ? -31.084 -3.860 16.727 1.00 92.19 87 HIS A C 1
ATOM 714 O O . HIS A 1 87 ? -30.136 -3.430 16.075 1.00 92.19 87 HIS A O 1
ATOM 720 N N . CYS A 1 88 ? -31.615 -5.059 16.458 1.00 93.38 88 CYS A N 1
ATOM 721 C CA . CYS A 1 88 ? -31.127 -5.900 15.365 1.00 93.38 88 CYS A CA 1
ATOM 722 C C . CYS A 1 88 ? -31.262 -5.214 14.003 1.00 93.38 88 CYS A C 1
ATOM 724 O O . CYS A 1 88 ? -30.347 -5.315 13.189 1.00 93.38 88 CYS A O 1
ATOM 726 N N . GLN A 1 89 ? -32.373 -4.519 13.748 1.00 94.88 89 GLN A N 1
ATOM 727 C CA . GLN A 1 89 ? -32.571 -3.766 12.513 1.00 94.88 89 GLN A CA 1
ATOM 728 C C . GLN A 1 89 ? -31.511 -2.669 12.356 1.00 94.88 89 GLN A C 1
ATOM 730 O O . GLN A 1 89 ? -30.908 -2.570 11.290 1.00 94.88 89 GLN A O 1
ATOM 735 N N . GLU A 1 90 ? -31.242 -1.894 13.405 1.00 94.94 90 GLU A N 1
ATOM 736 C CA . GLU A 1 90 ? -30.223 -0.840 13.396 1.00 94.94 90 GLU A CA 1
ATOM 737 C C . GLU A 1 90 ? -28.806 -1.408 13.214 1.00 94.94 90 GLU A C 1
ATOM 739 O O . GLU A 1 90 ? -28.036 -0.908 12.391 1.00 94.94 90 GLU A O 1
ATOM 744 N N . CYS A 1 91 ? -28.466 -2.503 13.905 1.00 94.38 91 CYS A N 1
ATOM 745 C CA . CYS A 1 91 ? -27.185 -3.187 13.728 1.00 94.38 91 CYS A CA 1
ATOM 746 C C . CYS A 1 91 ? -27.010 -3.729 12.306 1.00 94.38 91 CYS A C 1
ATOM 748 O O . CYS A 1 91 ? -25.941 -3.573 11.714 1.00 94.38 91 CYS A O 1
ATOM 750 N N . LEU A 1 92 ? -28.047 -4.359 11.745 1.00 95.69 92 LEU A N 1
ATOM 751 C CA . LEU A 1 92 ? -28.016 -4.882 10.380 1.00 95.69 92 LEU A CA 1
ATOM 752 C C . LEU A 1 92 ? -27.923 -3.752 9.353 1.00 95.69 92 LEU A C 1
ATOM 754 O O . LEU A 1 92 ? -27.154 -3.873 8.403 1.00 95.69 92 LEU A O 1
ATOM 758 N N . GLN A 1 93 ? -28.650 -2.651 9.556 1.00 95.50 93 GLN A N 1
ATOM 759 C CA . GLN A 1 93 ? -28.582 -1.474 8.694 1.00 95.50 93 GLN A CA 1
ATOM 760 C C . GLN A 1 93 ? -27.182 -0.851 8.725 1.00 95.50 93 GLN A C 1
ATOM 762 O O . GLN A 1 93 ? -26.573 -0.674 7.673 1.00 95.50 93 GLN A O 1
ATOM 767 N N . THR A 1 94 ? -26.629 -0.614 9.915 1.00 95.44 94 THR A N 1
ATOM 768 C CA . THR A 1 94 ? -25.272 -0.072 10.080 1.00 95.44 94 THR A CA 1
ATOM 769 C C . THR A 1 94 ? -24.231 -0.998 9.446 1.00 95.44 94 THR A C 1
ATOM 771 O O . THR A 1 94 ? -23.342 -0.552 8.725 1.00 95.44 94 THR A O 1
ATOM 774 N N . SER A 1 95 ? -24.350 -2.313 9.661 1.00 94.56 95 SER A N 1
ATOM 775 C CA . SER A 1 95 ? -23.453 -3.294 9.045 1.00 94.56 95 SER A CA 1
ATOM 776 C C . SER A 1 95 ? -23.557 -3.291 7.519 1.00 94.56 95 SER A C 1
ATOM 778 O O . SER A 1 95 ? -22.538 -3.444 6.847 1.00 94.56 95 SER A O 1
ATOM 780 N N . LEU A 1 96 ? -24.763 -3.130 6.967 1.00 96.25 96 LEU A N 1
ATOM 781 C CA . LEU A 1 96 ? -24.984 -3.046 5.526 1.00 96.25 96 LEU A CA 1
ATOM 782 C C . LEU A 1 96 ? -24.379 -1.765 4.943 1.00 96.25 96 LEU A C 1
ATOM 784 O O . LEU A 1 96 ? -23.713 -1.833 3.916 1.00 96.25 96 LEU A O 1
ATOM 788 N N . GLU A 1 97 ? -24.557 -0.620 5.603 1.00 95.12 97 GLU A N 1
ATOM 789 C CA . GLU A 1 97 ? -23.977 0.666 5.194 1.00 95.12 97 GLU A CA 1
ATOM 790 C C . GLU A 1 97 ? -22.442 0.622 5.191 1.00 95.12 97 GLU A C 1
ATOM 792 O O . GLU A 1 97 ? -21.803 1.052 4.223 1.00 95.12 97 GLU A O 1
ATOM 797 N N . ILE A 1 98 ? -21.840 0.028 6.227 1.00 94.88 98 ILE A N 1
ATOM 798 C CA . ILE A 1 98 ? -20.391 -0.203 6.299 1.00 94.88 98 ILE A CA 1
ATOM 799 C C . ILE A 1 98 ? -19.934 -1.075 5.127 1.00 94.88 98 ILE A C 1
ATOM 801 O O . ILE A 1 98 ? -18.953 -0.748 4.458 1.00 94.88 98 ILE A O 1
ATOM 805 N N . GLU A 1 99 ? -20.630 -2.178 4.858 1.00 94.25 99 GLU A N 1
ATOM 806 C CA . GLU A 1 99 ? -20.228 -3.099 3.797 1.00 94.25 99 GLU A CA 1
ATOM 807 C C . GLU A 1 99 ? -20.417 -2.487 2.400 1.00 94.25 99 GLU A C 1
ATOM 809 O O . GLU A 1 99 ? -19.539 -2.621 1.549 1.00 94.25 99 GLU A O 1
ATOM 814 N N . MET A 1 100 ? -21.493 -1.725 2.176 1.00 95.06 100 MET A N 1
ATOM 815 C CA . MET A 1 100 ? -21.691 -0.947 0.947 1.00 95.06 100 MET A CA 1
ATOM 816 C C . MET A 1 100 ? -20.564 0.068 0.733 1.00 95.06 100 MET A C 1
ATOM 818 O O . MET A 1 100 ? -20.047 0.184 -0.380 1.00 95.06 100 MET A O 1
ATOM 822 N N . THR A 1 101 ? -20.140 0.756 1.796 1.00 95.44 101 THR A N 1
ATOM 823 C CA . THR A 1 101 ? -19.038 1.726 1.737 1.00 95.44 101 THR A CA 1
ATOM 824 C C . THR A 1 101 ? -17.722 1.039 1.377 1.00 95.44 101 THR A C 1
ATOM 826 O O . THR A 1 101 ? -17.053 1.461 0.435 1.00 95.44 101 THR A O 1
ATOM 829 N N . LYS A 1 102 ? -17.388 -0.086 2.026 1.00 94.56 102 LYS A N 1
ATOM 830 C CA . LYS A 1 102 ? -16.191 -0.878 1.687 1.00 94.56 102 LYS A CA 1
ATOM 831 C C . LYS A 1 102 ? -16.204 -1.365 0.242 1.00 94.56 102 LYS A C 1
ATOM 833 O O . LYS A 1 102 ? -15.171 -1.331 -0.428 1.00 94.56 102 LYS A O 1
ATOM 838 N N . VAL A 1 103 ? -17.353 -1.834 -0.250 1.00 95.38 103 VAL A N 1
ATOM 839 C CA . VAL A 1 103 ? -17.496 -2.266 -1.648 1.00 95.38 103 VAL A CA 1
ATOM 840 C C . VAL A 1 103 ? -17.225 -1.092 -2.585 1.00 95.38 103 VAL A C 1
ATOM 842 O O . VAL A 1 103 ? -16.451 -1.237 -3.531 1.00 95.38 103 VAL A O 1
ATOM 845 N N . GLN A 1 104 ? -17.791 0.082 -2.304 1.00 94.44 104 GLN A N 1
ATOM 846 C CA . GLN A 1 104 ? -17.574 1.284 -3.103 1.00 94.44 104 GLN A CA 1
ATOM 847 C C . GLN A 1 104 ? -16.100 1.724 -3.102 1.00 94.44 104 GLN A C 1
ATOM 849 O O . GLN A 1 104 ? -15.545 1.987 -4.170 1.00 94.44 104 GLN A O 1
ATOM 854 N N . GLU A 1 105 ? -15.442 1.752 -1.943 1.00 93.94 105 GLU A N 1
ATOM 855 C CA . GLU A 1 105 ? -14.011 2.068 -1.821 1.00 93.94 105 GLU A CA 1
ATOM 856 C C . GLU A 1 105 ? -13.139 1.066 -2.586 1.00 93.94 105 GLU A C 1
ATOM 858 O O . GLU A 1 105 ? -12.243 1.451 -3.343 1.00 93.94 105 GLU A O 1
ATOM 863 N N . THR A 1 106 ? -13.445 -0.227 -2.462 1.00 91.50 106 THR A N 1
ATOM 864 C CA . THR A 1 106 ? -12.735 -1.295 -3.177 1.00 91.50 106 THR A CA 1
ATOM 865 C C . THR A 1 106 ? -12.899 -1.146 -4.690 1.00 91.50 106 THR A C 1
ATOM 867 O O . THR A 1 106 ? -11.927 -1.281 -5.434 1.00 91.50 106 THR A O 1
ATOM 870 N N . MET A 1 107 ? -14.105 -0.816 -5.166 1.00 91.00 107 MET A N 1
ATOM 871 C CA . MET A 1 107 ? -14.362 -0.552 -6.584 1.00 91.00 107 MET A CA 1
ATOM 872 C C . MET A 1 107 ? -13.577 0.662 -7.095 1.00 91.00 107 MET A C 1
ATOM 874 O O . MET A 1 107 ? -12.979 0.588 -8.171 1.00 91.00 107 MET A O 1
ATOM 878 N N . GLN A 1 108 ? -13.535 1.755 -6.328 1.00 93.81 108 GLN A N 1
ATOM 879 C CA . GLN A 1 108 ? -12.771 2.953 -6.687 1.00 93.81 108 GLN A CA 1
ATOM 880 C C . GLN A 1 108 ? -11.264 2.673 -6.737 1.00 93.81 108 GLN A C 1
ATOM 882 O O . GLN A 1 108 ? -10.599 3.055 -7.701 1.00 93.81 108 GLN A O 1
ATOM 887 N N . SER A 1 109 ? -10.728 1.954 -5.747 1.00 92.38 109 SER A N 1
ATOM 888 C CA . SER A 1 109 ? -9.320 1.546 -5.720 1.00 92.38 109 SER A CA 1
ATOM 889 C C . SER A 1 109 ? -8.970 0.639 -6.906 1.00 92.38 109 SER A C 1
ATOM 891 O O . SER A 1 109 ? -7.989 0.880 -7.612 1.00 92.38 109 SER A O 1
ATOM 893 N N . ALA A 1 110 ? -9.818 -0.349 -7.213 1.00 89.31 110 ALA A N 1
ATOM 894 C CA . ALA A 1 110 ? -9.631 -1.223 -8.369 1.00 89.31 110 ALA A CA 1
ATOM 895 C C . ALA A 1 110 ? -9.646 -0.446 -9.697 1.00 89.31 110 ALA A C 1
ATOM 897 O O . ALA A 1 110 ? -8.880 -0.752 -10.614 1.00 89.31 110 ALA A O 1
ATOM 898 N N . GLU A 1 111 ? -10.491 0.581 -9.817 1.00 93.62 111 GLU A N 1
ATOM 899 C CA . GLU A 1 111 ? -10.499 1.460 -10.984 1.00 93.62 111 GLU A CA 1
ATOM 900 C C . GLU A 1 111 ? -9.224 2.307 -11.100 1.00 93.62 111 GLU A C 1
ATOM 902 O O . GLU A 1 111 ? -8.697 2.449 -12.207 1.00 93.62 111 GLU A O 1
ATOM 907 N N . GLN A 1 112 ? -8.703 2.840 -9.994 1.00 93.12 112 GLN A N 1
ATOM 908 C CA . GLN A 1 112 ? -7.442 3.588 -9.988 1.00 93.12 112 GLN A CA 1
ATOM 909 C C . GLN A 1 112 ? -6.270 2.704 -10.426 1.00 93.12 112 GLN A C 1
ATOM 911 O O . GLN A 1 112 ? -5.545 3.065 -11.354 1.00 93.12 112 GLN A O 1
ATOM 916 N N . VAL A 1 113 ? -6.146 1.504 -9.850 1.00 92.56 113 VAL A N 1
ATOM 917 C CA . VAL A 1 113 ? -5.100 0.539 -10.226 1.00 92.56 113 VAL A CA 1
ATOM 918 C C . VAL A 1 113 ? -5.212 0.154 -11.702 1.00 92.56 113 VAL A C 1
ATOM 920 O O . VAL A 1 113 ? -4.198 0.062 -12.394 1.00 92.56 113 VAL A O 1
ATOM 923 N N . ARG A 1 114 ? -6.433 -0.024 -12.223 1.00 91.38 114 ARG A N 1
ATOM 924 C CA . ARG A 1 114 ? -6.651 -0.298 -13.651 1.00 91.38 114 ARG A CA 1
ATOM 925 C C . ARG A 1 114 ? -6.138 0.846 -14.532 1.00 91.38 114 ARG A C 1
ATOM 927 O O . ARG A 1 114 ? -5.410 0.582 -15.484 1.00 91.38 114 ARG A O 1
ATOM 934 N N . LYS A 1 115 ? -6.445 2.102 -14.188 1.00 93.88 115 LYS A N 1
ATOM 935 C CA . LYS A 1 115 ? -5.953 3.286 -14.921 1.00 93.88 115 LYS A CA 1
ATOM 936 C C . LYS A 1 115 ? -4.426 3.381 -14.899 1.00 93.88 115 LYS A C 1
ATOM 938 O O . LYS A 1 115 ? -3.815 3.661 -15.929 1.00 93.88 115 LYS A O 1
ATOM 943 N N . GLU A 1 116 ? -3.797 3.116 -13.755 1.00 93.25 116 GLU A N 1
ATOM 944 C CA . GLU A 1 116 ? -2.334 3.082 -13.655 1.00 93.25 116 GLU A CA 1
ATOM 945 C C . GLU A 1 116 ? -1.712 1.966 -14.497 1.00 93.25 116 GLU A C 1
ATOM 947 O O . GLU A 1 116 ? -0.677 2.171 -15.137 1.00 93.25 116 GLU A O 1
ATOM 952 N N . LEU A 1 117 ? -2.332 0.783 -14.505 1.00 92.25 117 LEU A N 1
ATOM 953 C CA . LEU A 1 117 ? -1.874 -0.351 -15.298 1.00 92.25 117 LEU A CA 1
ATOM 954 C C . LEU A 1 117 ? -1.952 -0.045 -16.797 1.00 92.25 117 LEU A C 1
ATOM 956 O O . LEU A 1 117 ? -0.986 -0.299 -17.519 1.00 92.25 117 LEU A O 1
ATOM 960 N N . ASP A 1 118 ? -3.055 0.552 -17.248 1.00 91.56 118 ASP A N 1
ATOM 961 C CA . ASP A 1 118 ? -3.236 0.976 -18.636 1.00 91.56 118 ASP A CA 1
ATOM 962 C C . ASP A 1 118 ? -2.178 2.015 -19.035 1.00 91.56 118 ASP A C 1
ATOM 964 O O . ASP A 1 118 ? -1.520 1.873 -20.070 1.00 91.56 118 ASP A O 1
ATOM 968 N N . HIS A 1 119 ? -1.921 3.003 -18.171 1.00 93.69 119 HIS A N 1
ATOM 969 C CA . HIS A 1 119 ? -0.887 4.012 -18.401 1.00 93.69 119 HIS A CA 1
ATOM 970 C C . HIS A 1 119 ? 0.522 3.400 -18.496 1.00 93.69 119 HIS A C 1
ATOM 972 O O . HIS A 1 119 ? 1.275 3.682 -19.434 1.00 93.69 119 HIS A O 1
ATOM 978 N N . LYS A 1 120 ? 0.880 2.512 -17.558 1.00 91.00 120 LYS A N 1
ATOM 979 C CA . LYS A 1 120 ? 2.169 1.799 -17.570 1.00 91.00 120 LYS A CA 1
ATOM 980 C C . LYS A 1 120 ? 2.310 0.908 -18.808 1.00 91.00 120 LYS A C 1
ATOM 982 O O . LYS A 1 120 ? 3.389 0.855 -19.401 1.00 91.00 120 LYS A O 1
ATOM 987 N N . SER A 1 121 ? 1.235 0.244 -19.230 1.00 92.31 121 SER A N 1
ATOM 988 C CA . SER A 1 121 ? 1.198 -0.574 -20.447 1.00 92.31 121 SER A CA 1
ATOM 989 C C . SER A 1 121 ? 1.452 0.264 -21.707 1.00 92.31 121 SER A C 1
ATOM 991 O O . SER A 1 121 ? 2.266 -0.113 -22.559 1.00 92.31 121 SER A O 1
ATOM 993 N N . GLU A 1 122 ? 0.833 1.444 -21.804 1.00 94.94 122 GLU A N 1
ATOM 994 C CA . GLU A 1 122 ? 1.051 2.377 -22.911 1.00 94.94 122 GLU A CA 1
ATOM 995 C C . GLU A 1 122 ? 2.505 2.872 -22.958 1.00 94.94 122 GLU A C 1
ATOM 997 O O . GLU A 1 122 ? 3.141 2.842 -24.019 1.00 94.94 122 GLU A O 1
ATOM 1002 N N . LEU A 1 123 ? 3.066 3.272 -21.811 1.00 94.25 123 LEU A N 1
ATOM 1003 C CA . LEU A 1 123 ? 4.459 3.715 -21.713 1.00 94.25 123 LEU A CA 1
ATOM 1004 C C . LEU A 1 123 ? 5.432 2.606 -22.127 1.00 94.25 123 LEU A C 1
ATOM 1006 O O . LEU A 1 123 ? 6.336 2.838 -22.932 1.00 94.25 123 LEU A O 1
ATOM 1010 N N . HIS A 1 124 ? 5.211 1.384 -21.649 1.00 89.06 124 HIS A N 1
ATOM 1011 C CA . HIS A 1 124 ? 6.024 0.230 -22.017 1.00 89.06 124 HIS A CA 1
ATOM 1012 C C . HIS A 1 124 ? 5.936 -0.084 -23.522 1.00 89.06 124 HIS A C 1
ATOM 1014 O O . HIS A 1 124 ? 6.939 -0.419 -24.158 1.00 89.06 124 HIS A O 1
ATOM 1020 N N . SER A 1 125 ? 4.760 0.083 -24.134 1.00 93.69 125 SER A N 1
ATOM 1021 C CA . SER A 1 125 ? 4.587 -0.038 -25.587 1.00 93.69 125 SER A CA 1
ATOM 1022 C C . SER A 1 125 ? 5.387 1.025 -26.353 1.00 93.69 125 SER A C 1
ATOM 1024 O O . SER A 1 125 ? 6.073 0.698 -27.328 1.00 93.69 125 SER A O 1
ATOM 1026 N N . LYS A 1 126 ? 5.375 2.284 -25.889 1.00 93.06 126 LYS A N 1
ATOM 1027 C CA . LYS A 1 126 ? 6.186 3.377 -26.460 1.00 93.06 126 LYS A CA 1
ATOM 1028 C C . LYS A 1 126 ? 7.684 3.086 -26.341 1.00 93.06 126 LYS A C 1
ATOM 1030 O O . LYS A 1 126 ? 8.390 3.144 -27.345 1.00 93.06 126 LYS A O 1
ATOM 1035 N N . GLN A 1 127 ? 8.155 2.672 -25.166 1.00 93.06 127 GLN A N 1
ATOM 1036 C CA . GLN A 1 127 ? 9.556 2.298 -24.942 1.00 93.06 127 GLN A CA 1
ATOM 1037 C C . GLN A 1 127 ? 9.991 1.127 -25.832 1.00 93.06 127 GLN A C 1
ATOM 1039 O O . GLN A 1 127 ? 11.064 1.169 -26.427 1.00 93.06 127 GLN A O 1
ATOM 1044 N N . LYS A 1 128 ? 9.144 0.103 -26.013 1.00 94.00 128 LYS A N 1
ATOM 1045 C CA . LYS A 1 128 ? 9.420 -0.997 -26.953 1.00 94.00 128 LYS A CA 1
ATOM 1046 C C . LYS A 1 128 ? 9.583 -0.512 -28.393 1.00 94.00 128 LYS A C 1
ATOM 1048 O O . LYS A 1 128 ? 10.439 -1.036 -29.108 1.00 94.00 128 LYS A O 1
ATOM 1053 N N . LYS A 1 129 ? 8.767 0.449 -28.840 1.00 94.94 129 LYS A N 1
ATOM 1054 C CA . LYS A 1 129 ? 8.903 1.055 -30.176 1.00 94.94 129 LYS A CA 1
ATOM 1055 C C . LYS A 1 129 ? 10.217 1.827 -30.298 1.00 94.94 129 LYS A C 1
ATOM 1057 O O . LYS A 1 129 ? 10.908 1.656 -31.298 1.00 94.94 129 LYS A O 1
ATOM 1062 N N . GLU A 1 130 ? 10.597 2.580 -29.269 1.00 92.81 130 GLU A N 1
ATOM 1063 C CA . GLU A 1 130 ? 11.853 3.335 -29.263 1.00 92.81 130 GLU A CA 1
ATOM 1064 C C . GLU A 1 130 ? 13.080 2.417 -29.258 1.00 92.81 130 GLU A C 1
ATOM 1066 O O . GLU A 1 130 ? 13.978 2.582 -30.075 1.00 92.81 130 GLU A O 1
ATOM 1071 N N . ILE A 1 131 ? 13.078 1.354 -28.448 1.00 91.88 131 ILE A N 1
ATOM 1072 C CA . ILE A 1 131 ? 14.139 0.335 -28.466 1.00 91.88 131 ILE A CA 1
ATOM 1073 C C . ILE A 1 131 ? 14.264 -0.294 -29.859 1.00 91.88 131 ILE A C 1
ATOM 1075 O O . ILE A 1 131 ? 15.375 -0.487 -30.351 1.00 91.88 131 ILE A O 1
ATOM 1079 N N . LYS A 1 132 ? 13.144 -0.616 -30.521 1.00 94.81 132 LYS A N 1
ATOM 1080 C CA . LYS A 1 132 ? 13.172 -1.140 -31.897 1.00 94.81 132 LYS A CA 1
ATOM 1081 C C . LYS A 1 132 ? 13.776 -0.130 -32.876 1.00 94.81 132 LYS A C 1
ATOM 1083 O O . LYS A 1 132 ? 14.579 -0.526 -33.718 1.00 94.81 132 LYS A O 1
ATOM 1088 N N . ARG A 1 133 ? 13.422 1.153 -32.753 1.00 94.31 133 ARG A N 1
ATOM 1089 C CA . ARG A 1 133 ? 13.981 2.242 -33.566 1.00 94.31 133 ARG A CA 1
ATOM 1090 C C . ARG A 1 133 ? 15.490 2.379 -33.352 1.00 94.31 133 ARG A C 1
ATOM 1092 O O . ARG A 1 133 ? 16.227 2.380 -34.332 1.00 94.31 133 ARG A O 1
ATOM 1099 N N . LEU A 1 134 ? 15.949 2.426 -32.102 1.00 91.31 134 LEU A N 1
ATOM 1100 C CA . LEU A 1 134 ? 17.370 2.523 -31.759 1.00 91.31 134 LEU A CA 1
ATOM 1101 C C . LEU A 1 134 ? 18.157 1.310 -32.259 1.00 91.31 134 LEU A C 1
ATOM 1103 O O . LEU A 1 134 ? 19.219 1.477 -32.846 1.00 91.31 134 LEU A O 1
ATOM 1107 N N . LYS A 1 135 ? 17.618 0.093 -32.118 1.00 91.56 135 LYS A N 1
ATOM 1108 C CA . LYS A 1 135 ? 18.239 -1.118 -32.683 1.00 91.56 135 LYS A CA 1
ATOM 1109 C C . LYS A 1 135 ? 18.388 -1.038 -34.201 1.00 91.56 135 LYS A C 1
ATOM 1111 O O . LYS A 1 135 ? 19.432 -1.418 -34.719 1.00 91.56 135 LYS A O 1
ATOM 1116 N N . LYS A 1 136 ? 17.368 -0.536 -34.907 1.00 93.12 136 LYS A N 1
ATOM 1117 C CA . LYS A 1 136 ? 17.434 -0.337 -36.361 1.00 93.12 136 LYS A CA 1
ATOM 1118 C C . LYS A 1 136 ? 18.509 0.688 -36.730 1.00 93.12 136 LYS A C 1
ATOM 1120 O O . LYS A 1 136 ? 19.314 0.419 -37.611 1.00 93.12 136 LYS A O 1
ATOM 1125 N N . TRP A 1 137 ? 18.556 1.807 -36.011 1.00 88.81 137 TRP A N 1
ATOM 1126 C CA . TRP A 1 137 ? 19.561 2.848 -36.215 1.00 88.81 137 TRP A CA 1
ATOM 1127 C C . TRP A 1 137 ? 20.986 2.338 -35.959 1.00 88.81 137 TRP A C 1
ATOM 1129 O O . TRP A 1 137 ? 21.874 2.573 -36.770 1.00 88.81 137 TRP A O 1
ATOM 1139 N N . ILE A 1 138 ? 21.200 1.565 -34.888 1.00 87.94 138 ILE A N 1
ATOM 1140 C CA . ILE A 1 138 ? 22.491 0.921 -34.604 1.00 87.94 138 ILE A CA 1
ATOM 1141 C C . ILE A 1 138 ? 22.871 -0.046 -35.730 1.00 87.94 138 ILE A C 1
ATOM 1143 O O . ILE A 1 138 ? 24.016 -0.031 -36.166 1.00 87.94 138 ILE A O 1
ATOM 1147 N N . ALA A 1 139 ? 21.935 -0.859 -36.228 1.00 87.25 139 ALA A N 1
ATOM 1148 C CA . ALA A 1 139 ? 22.203 -1.784 -37.329 1.00 87.25 139 ALA A CA 1
ATOM 1149 C C . ALA A 1 139 ? 22.567 -1.050 -38.634 1.00 87.25 139 ALA A C 1
ATOM 1151 O O . ALA A 1 139 ? 23.515 -1.440 -39.313 1.00 87.25 139 ALA A O 1
ATOM 1152 N N . GLU A 1 140 ? 21.856 0.033 -38.966 1.00 79.38 140 GLU A N 1
ATOM 1153 C CA . GLU A 1 140 ? 22.170 0.903 -40.110 1.00 79.38 140 GLU A CA 1
ATOM 1154 C C . GLU A 1 140 ? 23.548 1.564 -39.945 1.00 79.38 140 GLU A C 1
ATOM 1156 O O . GLU A 1 140 ? 24.355 1.552 -40.875 1.00 79.38 140 GLU A O 1
ATOM 1161 N N . TYR A 1 141 ? 23.860 2.071 -38.750 1.00 76.12 141 TYR A N 1
ATOM 1162 C CA . TYR A 1 141 ? 25.159 2.668 -38.440 1.00 76.12 141 TYR A CA 1
ATOM 1163 C C . TYR A 1 141 ? 26.298 1.642 -38.514 1.00 76.12 141 TYR A C 1
ATOM 1165 O O . TYR A 1 141 ? 27.338 1.909 -39.108 1.00 76.12 141 TYR A O 1
ATOM 1173 N N . GLN A 1 142 ? 26.100 0.434 -37.984 1.00 78.50 142 GLN A N 1
ATOM 1174 C CA . GLN A 1 142 ? 27.059 -0.668 -38.095 1.00 78.50 142 GLN A CA 1
ATOM 1175 C C . GLN A 1 142 ? 27.271 -1.097 -39.551 1.00 78.50 142 GLN A C 1
ATOM 1177 O O . GLN A 1 142 ? 28.401 -1.388 -39.943 1.00 78.50 142 GLN A O 1
ATOM 1182 N N . LEU A 1 143 ? 26.214 -1.109 -40.370 1.00 77.19 143 LEU A N 1
ATOM 1183 C CA . LEU A 1 143 ? 26.319 -1.390 -41.801 1.00 77.19 143 LEU A CA 1
ATOM 1184 C C . LEU A 1 143 ? 27.104 -0.294 -42.530 1.00 77.19 143 LEU A C 1
ATOM 1186 O O . LEU A 1 143 ? 27.974 -0.622 -43.329 1.00 77.19 143 LEU A O 1
ATOM 1190 N N . MET A 1 144 ? 26.852 0.982 -42.225 1.00 70.69 144 MET A N 1
ATOM 1191 C CA . MET A 1 144 ? 27.620 2.115 -42.756 1.00 70.69 144 MET A CA 1
ATOM 1192 C C . MET A 1 144 ? 29.096 2.022 -42.356 1.00 70.69 144 MET A C 1
ATOM 1194 O O . MET A 1 144 ? 29.971 2.148 -43.208 1.00 70.69 144 MET A O 1
ATOM 1198 N N . MET A 1 145 ? 29.377 1.720 -41.086 1.00 69.00 145 MET A N 1
ATOM 1199 C CA . MET A 1 145 ? 30.734 1.489 -40.588 1.00 69.00 145 MET A CA 1
ATOM 1200 C C . MET A 1 145 ? 31.410 0.316 -41.306 1.00 69.00 145 MET A C 1
ATOM 1202 O O . MET A 1 145 ? 32.578 0.418 -41.658 1.00 69.00 145 MET A O 1
ATOM 1206 N N . ARG A 1 146 ? 30.687 -0.779 -41.580 1.00 68.81 146 ARG A N 1
ATOM 1207 C CA . ARG A 1 146 ? 31.212 -1.952 -42.301 1.00 68.81 146 ARG A CA 1
ATOM 1208 C C . ARG A 1 146 ? 31.411 -1.694 -43.796 1.00 68.81 146 ARG A C 1
ATOM 1210 O O . ARG A 1 146 ? 32.385 -2.177 -44.361 1.00 68.81 146 ARG A O 1
ATOM 1217 N N . ALA A 1 147 ? 30.527 -0.927 -44.429 1.00 64.69 147 ALA A N 1
ATOM 1218 C CA . ALA A 1 147 ? 30.668 -0.493 -45.818 1.00 64.69 147 ALA A CA 1
ATOM 1219 C C . ALA A 1 147 ? 31.790 0.551 -45.985 1.00 64.69 147 ALA A C 1
ATOM 1221 O O . ALA A 1 147 ? 32.431 0.594 -47.029 1.00 64.69 147 ALA A O 1
ATOM 1222 N N . GLY A 1 148 ? 32.072 1.337 -44.939 1.00 54.44 148 GLY A N 1
ATOM 1223 C CA . GLY A 1 148 ? 33.240 2.217 -44.823 1.00 54.44 148 GLY A CA 1
ATOM 1224 C C . GLY A 1 148 ? 34.507 1.526 -44.296 1.00 54.44 148 GLY A C 1
ATOM 1225 O O . GLY A 1 148 ? 35.571 2.139 -44.279 1.00 54.44 148 GLY A O 1
ATOM 1226 N N . ALA A 1 149 ? 34.438 0.245 -43.907 1.00 49.12 149 ALA A N 1
ATOM 1227 C CA . ALA A 1 149 ? 35.563 -0.542 -43.388 1.00 49.12 149 ALA A CA 1
ATOM 1228 C C . ALA A 1 149 ? 36.471 -1.117 -44.490 1.00 49.12 149 ALA A C 1
ATOM 1230 O O . ALA A 1 149 ? 37.148 -2.122 -44.293 1.00 49.12 149 ALA A O 1
ATOM 1231 N N . SER A 1 150 ? 36.571 -0.429 -45.624 1.00 53.41 150 SER A N 1
ATOM 1232 C CA . SER A 1 150 ? 37.839 -0.343 -46.346 1.00 53.41 150 SER A CA 1
ATOM 1233 C C . SER A 1 150 ? 38.652 0.865 -45.861 1.00 53.41 150 SER A C 1
ATOM 1235 O O . SER A 1 150 ? 39.351 1.466 -46.670 1.00 53.41 150 SER A O 1
ATOM 1237 N N . GLY A 1 151 ? 38.559 1.224 -44.565 1.00 58.22 151 GLY A N 1
ATOM 1238 C CA . GLY A 1 151 ? 39.257 2.320 -43.857 1.00 58.22 151 GLY A CA 1
ATOM 1239 C C . GLY A 1 151 ? 40.787 2.198 -43.814 1.00 58.22 151 GLY A C 1
ATOM 1240 O O . GLY A 1 151 ? 41.442 2.545 -42.838 1.00 58.22 151 GLY A O 1
ATOM 1241 N N . ILE A 1 152 ? 41.350 1.647 -44.880 1.00 65.50 152 ILE A N 1
ATOM 1242 C CA . ILE A 1 152 ? 42.753 1.515 -45.203 1.00 65.50 152 ILE A CA 1
ATOM 1243 C C . ILE A 1 152 ? 42.912 2.227 -46.547 1.00 65.50 152 ILE A C 1
ATOM 1245 O O . ILE A 1 152 ? 42.760 1.648 -47.623 1.00 65.50 152 ILE A O 1
ATOM 1249 N N . HIS A 1 153 ? 43.210 3.515 -46.475 1.00 75.12 153 HIS A N 1
ATOM 1250 C CA . HIS A 1 153 ? 43.471 4.364 -47.625 1.00 75.12 153 HIS A CA 1
ATOM 1251 C C . HIS A 1 153 ? 44.933 4.167 -48.043 1.00 75.12 153 HIS A C 1
ATOM 1253 O O . HIS A 1 153 ? 45.842 4.753 -47.454 1.00 75.12 153 HIS A O 1
ATOM 1259 N N . LYS A 1 154 ? 45.183 3.262 -48.997 1.00 79.31 154 LYS A N 1
ATOM 1260 C CA . LYS A 1 154 ? 46.539 2.927 -49.468 1.00 79.31 154 LYS A CA 1
ATOM 1261 C C . LYS A 1 154 ? 47.095 4.031 -50.371 1.00 79.31 154 LYS A C 1
ATOM 1263 O O . LYS A 1 154 ? 46.389 4.537 -51.239 1.00 79.31 154 LYS A O 1
ATOM 1268 N N . CYS A 1 155 ? 48.367 4.380 -50.188 1.00 82.44 155 CYS A N 1
ATOM 1269 C CA . CYS A 1 155 ? 49.071 5.260 -51.113 1.00 82.44 155 CYS A CA 1
ATOM 1270 C C . CYS A 1 155 ? 49.329 4.523 -52.441 1.00 82.44 155 CYS A C 1
ATOM 1272 O O . CYS A 1 155 ? 49.819 3.396 -52.409 1.00 82.44 155 CYS A O 1
ATOM 1274 N N . PRO A 1 156 ? 49.052 5.129 -53.609 1.00 80.69 156 PRO A N 1
ATOM 1275 C CA . PRO A 1 156 ? 49.341 4.503 -54.903 1.00 80.69 156 PRO A CA 1
ATOM 1276 C C . PRO A 1 156 ? 50.843 4.417 -55.203 1.00 80.69 156 PRO A C 1
ATOM 1278 O O . PRO A 1 156 ? 51.274 3.582 -55.991 1.00 80.69 156 PRO A O 1
ATOM 1281 N N . TYR A 1 157 ? 51.638 5.293 -54.584 1.00 78.44 157 TYR A N 1
ATOM 1282 C CA . TYR A 1 157 ? 53.045 5.513 -54.924 1.00 78.44 157 TYR A CA 1
ATOM 1283 C C . TYR A 1 157 ? 54.019 4.894 -53.914 1.00 78.44 157 TYR A C 1
ATOM 1285 O O . TYR A 1 157 ? 55.224 4.856 -54.153 1.00 78.44 157 TYR A O 1
ATOM 1293 N N . CYS A 1 158 ? 53.528 4.408 -52.769 1.00 84.19 158 CYS A N 1
ATOM 1294 C CA . CYS A 1 158 ? 54.341 3.685 -51.797 1.00 84.19 158 CYS A CA 1
ATOM 1295 C C . CYS A 1 158 ? 53.504 2.698 -50.974 1.00 84.19 158 CYS A C 1
ATOM 1297 O O . CYS A 1 158 ? 52.283 2.770 -50.934 1.00 84.19 158 CYS A O 1
ATOM 1299 N N . ALA A 1 159 ? 54.158 1.792 -50.246 1.00 81.38 159 ALA A N 1
ATOM 1300 C CA . ALA A 1 159 ? 53.482 0.739 -49.482 1.00 81.38 159 ALA A CA 1
ATOM 1301 C C . ALA A 1 159 ? 52.771 1.218 -48.191 1.00 81.38 159 ALA A C 1
ATOM 1303 O O . ALA A 1 159 ? 52.408 0.395 -47.352 1.00 81.38 159 ALA A O 1
ATOM 1304 N N . LYS A 1 160 ? 52.604 2.532 -47.984 1.00 78.19 160 LYS A N 1
ATOM 1305 C CA . LYS A 1 160 ? 51.982 3.086 -46.771 1.00 78.19 160 LYS A CA 1
ATOM 1306 C C . LYS A 1 160 ? 50.464 3.128 -46.912 1.00 78.19 160 LYS A C 1
ATOM 1308 O O . LYS A 1 160 ? 49.942 3.515 -47.954 1.00 78.19 160 LYS A O 1
ATOM 1313 N N . ALA A 1 161 ? 49.765 2.773 -45.840 1.00 82.69 161 ALA A N 1
ATOM 1314 C CA . ALA A 1 161 ? 48.314 2.826 -45.769 1.00 82.69 161 ALA A CA 1
ATOM 1315 C C . ALA A 1 161 ? 47.856 3.620 -44.546 1.00 82.69 161 ALA A C 1
ATOM 1317 O O . ALA A 1 161 ? 48.504 3.584 -43.500 1.00 82.69 161 ALA A O 1
ATOM 1318 N N . PHE A 1 162 ? 46.754 4.349 -44.699 1.00 78.50 162 PHE A N 1
ATOM 1319 C CA . PHE A 1 162 ? 46.295 5.331 -43.724 1.00 78.50 162 PHE A CA 1
ATOM 1320 C C . PHE A 1 162 ? 44.882 5.007 -43.241 1.00 78.50 162 PHE A C 1
ATOM 1322 O O . PHE A 1 162 ? 44.033 4.584 -44.017 1.00 78.50 162 PHE A O 1
ATOM 1329 N N . VAL A 1 163 ? 44.639 5.232 -41.950 1.00 76.62 163 VAL A N 1
ATOM 1330 C CA . VAL A 1 163 ? 43.365 4.928 -41.269 1.00 76.62 163 VAL A CA 1
ATOM 1331 C C . VAL A 1 163 ? 42.247 5.918 -41.643 1.00 76.62 163 VAL A C 1
ATOM 1333 O O . VAL A 1 163 ? 41.070 5.627 -41.471 1.00 76.62 163 VAL A O 1
ATOM 1336 N N . SER A 1 164 ? 42.602 7.089 -42.182 1.00 75.06 164 SER A N 1
ATOM 1337 C CA . SER A 1 164 ? 41.658 8.094 -42.686 1.00 75.06 164 SER A CA 1
ATOM 1338 C C . SER A 1 164 ? 42.160 8.694 -44.002 1.00 75.06 164 SER A C 1
ATOM 1340 O O . SER A 1 164 ? 43.369 8.863 -44.201 1.00 75.06 164 SER A O 1
ATOM 1342 N N . GLN A 1 165 ? 41.218 9.024 -44.890 1.00 77.38 165 GLN A N 1
ATOM 1343 C CA . GLN A 1 165 ? 41.447 9.668 -46.187 1.00 77.38 165 GLN A CA 1
ATOM 1344 C C .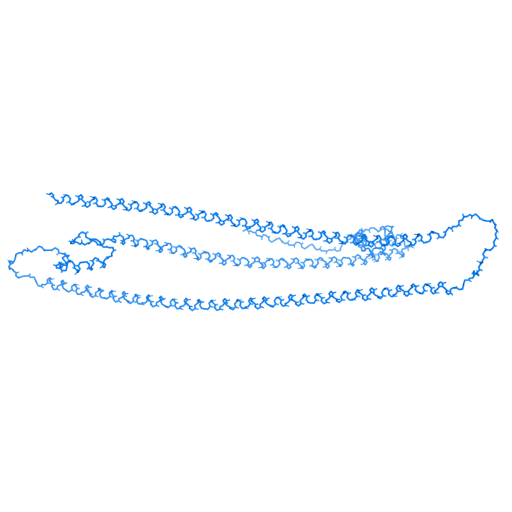 GLN A 1 165 ? 42.248 10.973 -46.046 1.00 77.38 165 GLN A C 1
ATOM 1346 O O . GLN A 1 165 ? 43.111 11.257 -46.871 1.00 77.38 165 GLN A O 1
ATOM 1351 N N . GLU A 1 166 ? 42.025 11.746 -44.981 1.00 78.19 166 GLU A N 1
ATOM 1352 C CA . GLU A 1 166 ? 42.721 13.018 -44.733 1.00 78.19 166 GLU A CA 1
ATOM 1353 C C . GLU A 1 166 ? 44.227 12.816 -44.523 1.00 78.19 166 GLU A C 1
ATOM 1355 O O . GLU A 1 166 ? 45.048 13.572 -45.047 1.00 78.19 166 GLU A O 1
ATOM 1360 N N . TYR A 1 167 ? 44.608 11.748 -43.817 1.00 81.50 167 TYR A N 1
ATOM 1361 C CA . TYR A 1 167 ? 46.016 11.411 -43.609 1.00 81.50 167 TYR A CA 1
ATOM 1362 C C . TYR A 1 167 ? 46.688 10.907 -44.886 1.00 81.50 167 TYR A C 1
ATOM 1364 O O . TYR A 1 167 ? 47.862 11.211 -45.103 1.00 81.50 167 TYR A O 1
ATOM 1372 N N . LEU A 1 168 ? 45.962 10.191 -45.752 1.00 82.62 168 LEU A N 1
ATOM 1373 C CA . LEU A 1 168 ? 46.470 9.836 -47.078 1.00 82.62 168 LEU A CA 1
ATOM 1374 C C . LEU A 1 168 ? 46.715 11.098 -47.919 1.00 82.62 168 LEU A C 1
ATOM 1376 O O . LEU A 1 168 ? 47.792 11.240 -48.492 1.00 82.62 168 LEU A O 1
ATOM 1380 N N . LEU A 1 169 ? 45.758 12.029 -47.963 1.00 81.38 169 LEU A N 1
ATOM 1381 C CA . LEU A 1 169 ? 45.886 13.271 -48.736 1.00 81.38 169 LEU A CA 1
ATOM 1382 C C . LEU A 1 169 ? 47.067 14.128 -48.253 1.00 81.38 169 LEU A C 1
ATOM 1384 O O . LEU A 1 169 ? 47.859 14.596 -49.067 1.00 81.38 169 LEU A O 1
ATOM 1388 N N . ALA A 1 170 ? 47.250 14.255 -46.936 1.00 85.00 170 ALA A N 1
ATOM 1389 C CA . ALA A 1 170 ? 48.399 14.955 -46.357 1.00 85.00 170 ALA A CA 1
ATOM 1390 C C . ALA A 1 170 ? 49.738 14.236 -46.605 1.00 85.00 170 ALA A C 1
ATOM 1392 O O . ALA A 1 170 ? 50.793 14.868 -46.665 1.00 85.00 170 ALA A O 1
ATOM 1393 N N . HIS A 1 171 ? 49.729 12.907 -46.712 1.00 86.25 171 HIS A N 1
ATOM 1394 C CA . HIS A 1 171 ? 50.915 12.143 -47.082 1.00 86.25 171 HIS A CA 1
ATOM 1395 C C . HIS A 1 171 ? 51.290 12.360 -48.553 1.00 86.25 171 HIS A C 1
ATOM 1397 O O . HIS A 1 171 ? 52.469 12.588 -48.842 1.00 86.25 171 HIS A O 1
ATOM 1403 N N . LEU A 1 172 ? 50.302 12.324 -49.452 1.00 83.19 172 LEU A N 1
ATOM 1404 C CA . LEU A 1 172 ? 50.488 12.570 -50.879 1.00 83.19 172 LEU A CA 1
ATOM 1405 C C . LEU A 1 172 ? 51.078 13.965 -51.118 1.00 83.19 172 LEU A C 1
ATOM 1407 O O . LEU A 1 172 ? 52.123 14.061 -51.751 1.00 83.19 172 LEU A O 1
ATOM 1411 N N . SER A 1 173 ? 50.516 15.009 -50.501 1.00 81.31 173 SER A N 1
ATOM 1412 C CA . SER A 1 173 ? 50.990 16.392 -50.684 1.00 81.31 173 SER A CA 1
ATOM 1413 C C . SER A 1 173 ? 52.383 16.684 -50.116 1.00 81.31 173 SER A C 1
ATOM 1415 O O . SER A 1 173 ? 52.994 17.686 -50.450 1.00 81.31 173 SER A O 1
ATOM 1417 N N . ARG A 1 174 ? 52.914 15.846 -49.218 1.00 85.19 174 ARG A N 1
ATOM 1418 C CA . ARG A 1 174 ? 54.229 16.087 -48.585 1.00 85.19 174 ARG A CA 1
ATOM 1419 C C . ARG A 1 174 ? 55.354 15.244 -49.158 1.00 85.19 174 ARG A C 1
ATOM 1421 O O . ARG A 1 174 ? 56.523 15.565 -48.962 1.00 85.19 174 ARG A O 1
ATOM 1428 N N . ARG A 1 175 ? 55.023 14.083 -49.718 1.00 80.12 175 ARG A N 1
ATOM 1429 C CA . ARG A 1 175 ? 56.003 13.055 -50.112 1.00 80.12 175 ARG A CA 1
ATOM 1430 C C . ARG A 1 175 ? 55.885 12.644 -51.571 1.00 80.12 175 ARG A C 1
ATOM 1432 O O . ARG A 1 175 ? 56.822 12.046 -52.085 1.00 80.12 175 ARG A O 1
ATOM 1439 N N . HIS A 1 176 ? 54.768 12.974 -52.206 1.00 77.31 176 HIS A N 1
ATOM 1440 C CA . HIS A 1 176 ? 54.477 12.701 -53.607 1.00 77.31 176 HIS A CA 1
ATOM 1441 C C . HIS A 1 176 ? 53.992 13.980 -54.314 1.00 77.31 176 HIS A C 1
ATOM 1443 O O . HIS A 1 176 ? 53.190 13.904 -55.234 1.00 77.31 176 HIS A O 1
ATOM 1449 N N . ASP A 1 177 ? 54.484 15.146 -53.875 1.00 63.69 177 ASP A N 1
ATOM 1450 C CA . ASP A 1 177 ? 54.129 16.470 -54.417 1.00 63.69 177 ASP A CA 1
ATOM 1451 C C . ASP A 1 177 ? 54.680 16.679 -55.846 1.00 63.69 177 ASP A C 1
ATOM 1453 O O . ASP A 1 177 ? 54.089 17.384 -56.655 1.00 63.69 177 ASP A O 1
ATOM 1457 N N . ASP A 1 178 ? 55.761 15.966 -56.195 1.00 54.25 178 ASP A N 1
ATOM 1458 C CA . ASP A 1 178 ? 56.356 15.918 -57.545 1.00 54.25 178 ASP A CA 1
ATOM 1459 C C . ASP A 1 178 ? 55.631 14.960 -58.513 1.00 54.25 178 ASP A C 1
ATOM 1461 O O . ASP A 1 178 ? 55.999 14.838 -59.684 1.00 54.25 178 ASP A O 1
ATOM 1465 N N . HIS A 1 179 ? 54.595 14.259 -58.047 1.00 53.44 179 HIS A N 1
ATOM 1466 C CA . HIS A 1 179 ? 53.761 13.403 -58.884 1.00 53.44 179 HIS A CA 1
ATOM 1467 C C . HIS A 1 179 ? 52.338 13.961 -58.927 1.00 53.44 179 HIS A C 1
ATOM 1469 O O . HIS A 1 179 ? 51.508 13.588 -58.092 1.00 53.44 179 HIS A O 1
ATOM 1475 N N . PRO A 1 180 ? 52.017 14.839 -59.901 1.00 46.44 180 PRO A N 1
ATOM 1476 C CA . PRO A 1 180 ? 50.635 15.216 -60.143 1.00 46.44 180 PRO A CA 1
ATOM 1477 C C . PRO A 1 180 ? 49.814 13.947 -60.371 1.00 46.44 180 PRO A C 1
ATOM 1479 O O . PRO A 1 180 ? 50.247 13.019 -61.056 1.00 46.44 180 PRO A O 1
ATOM 1482 N N . ILE A 1 181 ? 48.640 13.901 -59.745 1.00 43.78 181 ILE A N 1
ATOM 1483 C CA . ILE A 1 181 ? 47.701 12.785 -59.820 1.00 43.78 181 ILE A CA 1
ATOM 1484 C C . ILE A 1 181 ? 47.326 12.559 -61.289 1.00 43.78 181 ILE A C 1
ATOM 1486 O O . ILE A 1 181 ? 46.431 13.204 -61.824 1.00 43.78 181 ILE A O 1
ATOM 1490 N N . ALA A 1 182 ? 48.001 11.611 -61.932 1.00 38.97 182 ALA A N 1
ATOM 1491 C CA . ALA A 1 182 ? 47.555 10.999 -63.168 1.00 38.97 182 ALA A CA 1
ATOM 1492 C C . ALA A 1 182 ? 46.584 9.869 -62.811 1.00 38.97 182 ALA A C 1
ATOM 1494 O O . ALA A 1 182 ? 46.935 8.693 -62.827 1.00 38.97 182 ALA A O 1
ATOM 1495 N N . ASN A 1 183 ? 45.339 10.222 -62.498 1.00 40.66 183 ASN A N 1
ATOM 1496 C CA . ASN A 1 183 ? 44.236 9.313 -62.783 1.00 40.66 183 ASN A CA 1
ATOM 1497 C C . ASN A 1 183 ? 43.825 9.569 -64.233 1.00 40.66 183 ASN A C 1
ATOM 1499 O O . ASN A 1 183 ? 43.010 10.443 -64.498 1.00 40.66 183 ASN A O 1
ATOM 1503 N N . GLY A 1 184 ? 44.429 8.831 -65.167 1.00 38.16 184 GLY A N 1
ATOM 1504 C CA . GLY A 1 184 ? 44.044 8.876 -66.579 1.00 38.16 184 GLY A CA 1
ATOM 1505 C C . GLY A 1 184 ? 45.217 8.737 -67.541 1.00 38.16 184 GLY A C 1
ATOM 1506 O O . GLY A 1 184 ? 45.709 9.720 -68.070 1.00 38.16 184 GLY A O 1
ATOM 1507 N N . SER A 1 185 ? 45.664 7.495 -67.724 1.00 45.19 185 SER A N 1
ATOM 1508 C CA . SER A 1 185 ? 46.348 6.939 -68.900 1.00 45.19 185 SER A CA 1
ATOM 1509 C C . SER A 1 185 ? 46.773 7.915 -70.016 1.00 45.19 185 SER A C 1
ATOM 1511 O O . SER A 1 185 ? 45.957 8.242 -70.866 1.00 45.19 185 SER A O 1
ATOM 1513 N N . VAL A 1 186 ? 48.067 8.248 -70.113 1.00 34.88 186 VAL A N 1
ATOM 1514 C CA . VAL A 1 186 ? 48.746 8.451 -71.410 1.00 34.88 186 VAL A CA 1
ATOM 1515 C C . VAL A 1 186 ? 50.269 8.369 -71.252 1.00 34.88 186 VAL A C 1
ATOM 1517 O O . VAL A 1 186 ? 50.871 9.039 -70.418 1.00 34.88 186 VAL A O 1
ATOM 1520 N N . LYS A 1 187 ? 50.894 7.515 -72.069 1.00 35.34 187 LYS A N 1
ATOM 1521 C CA . LYS A 1 187 ? 52.353 7.411 -72.240 1.00 35.34 187 LYS A CA 1
ATOM 1522 C C . LYS A 1 187 ? 52.880 8.651 -72.986 1.00 35.34 187 LYS A C 1
ATOM 1524 O O . LYS A 1 187 ? 52.191 9.117 -73.892 1.00 35.34 187 LYS A O 1
ATOM 1529 N N . PRO A 1 188 ? 54.107 9.134 -72.721 1.00 35.41 188 PRO A N 1
ATOM 1530 C CA . PRO A 1 188 ? 54.708 10.181 -73.533 1.00 35.41 188 PRO A CA 1
ATOM 1531 C C . PRO A 1 188 ? 55.254 9.554 -74.820 1.00 35.41 188 PRO A C 1
ATOM 1533 O O . PRO A 1 188 ? 56.225 8.799 -74.788 1.00 35.41 188 PRO A O 1
ATOM 1536 N N . MET A 1 189 ? 54.624 9.848 -75.958 1.00 33.31 189 MET A N 1
ATOM 1537 C CA . MET A 1 189 ? 55.192 9.560 -77.272 1.00 33.31 189 MET A CA 1
ATOM 1538 C C . MET A 1 189 ? 55.492 10.881 -77.977 1.00 33.31 189 MET A C 1
ATOM 1540 O O . MET A 1 189 ? 54.612 11.703 -78.205 1.00 33.31 189 MET A O 1
ATOM 1544 N N . THR A 1 190 ? 56.783 11.062 -78.234 1.00 34.03 190 THR A N 1
ATOM 1545 C CA . THR A 1 190 ? 57.427 11.909 -79.243 1.00 34.03 190 THR A CA 1
ATOM 1546 C C . THR A 1 190 ? 56.532 12.798 -80.105 1.00 34.03 190 THR A C 1
ATOM 1548 O O . THR A 1 190 ? 55.736 12.328 -80.916 1.00 34.03 190 THR A O 1
ATOM 1551 N N . VAL A 1 191 ? 56.827 14.094 -80.000 1.00 40.78 191 VAL A N 1
ATOM 1552 C CA . VAL A 1 191 ? 56.509 15.174 -80.935 1.00 40.78 191 VAL A CA 1
ATOM 1553 C C . VAL A 1 191 ? 56.590 14.699 -82.388 1.00 40.78 191 VAL A C 1
ATOM 1555 O O . VAL A 1 191 ? 57.676 14.499 -82.922 1.00 40.78 191 VAL A O 1
ATOM 1558 N N . THR A 1 192 ? 55.437 14.587 -83.042 1.00 36.06 192 THR A N 1
ATOM 1559 C CA . THR A 1 192 ? 55.297 14.862 -84.476 1.00 36.06 192 THR A CA 1
ATOM 1560 C C . THR A 1 192 ? 53.956 15.549 -84.707 1.00 36.06 192 THR A C 1
ATOM 1562 O O . THR A 1 192 ? 52.906 15.130 -84.234 1.00 36.06 192 THR A O 1
ATOM 1565 N N . SER A 1 193 ? 54.053 16.683 -85.378 1.00 45.25 193 SER A N 1
ATOM 1566 C CA . SER A 1 193 ? 53.034 17.669 -85.707 1.00 45.25 193 SER A CA 1
ATOM 1567 C C . SER A 1 193 ? 51.849 17.115 -86.506 1.00 45.25 193 SER A C 1
ATOM 1569 O O . SER A 1 193 ? 52.060 16.418 -87.497 1.00 45.25 193 SER A O 1
ATOM 1571 N N . LYS A 1 194 ? 50.620 17.532 -86.151 1.00 35.59 194 LYS A N 1
ATOM 1572 C CA . LYS A 1 194 ? 49.490 17.793 -87.073 1.00 35.59 194 LYS A CA 1
ATOM 1573 C C . LYS A 1 194 ? 48.335 18.530 -86.350 1.00 35.59 194 LYS A C 1
ATOM 1575 O O . LYS A 1 194 ? 48.021 18.149 -85.229 1.00 35.59 194 LYS A O 1
ATOM 1580 N N . PRO A 1 195 ? 47.707 19.565 -86.947 1.00 44.38 195 PRO A N 1
ATOM 1581 C CA . PRO A 1 195 ? 46.646 20.349 -86.307 1.00 44.38 195 PRO A CA 1
ATOM 1582 C C . PRO A 1 195 ? 45.250 19.910 -86.787 1.00 44.38 195 PRO A C 1
ATOM 1584 O O . PRO A 1 195 ? 44.944 20.107 -87.961 1.00 44.38 195 PRO A O 1
ATOM 1587 N N . ALA A 1 196 ? 44.413 19.330 -85.914 1.00 47.16 196 ALA A N 1
ATOM 1588 C CA . ALA A 1 196 ? 42.988 19.083 -86.203 1.00 47.16 196 ALA A CA 1
ATOM 1589 C C . ALA A 1 196 ? 42.134 18.690 -84.968 1.00 47.16 196 ALA A C 1
ATOM 1591 O O . ALA A 1 196 ? 41.360 17.750 -85.066 1.00 47.16 196 ALA A O 1
ATOM 1592 N N . GLU A 1 197 ? 42.232 19.355 -83.811 1.00 46.12 197 GLU A N 1
ATOM 1593 C CA . GLU A 1 197 ? 41.338 19.073 -82.662 1.00 46.12 197 GLU A CA 1
ATOM 1594 C C . GLU A 1 197 ? 41.080 20.358 -81.858 1.00 46.12 197 GLU A C 1
ATOM 1596 O O . GLU A 1 197 ? 41.873 20.720 -80.997 1.00 46.12 197 GLU A O 1
ATOM 1601 N N . ASN A 1 198 ? 40.012 21.099 -82.172 1.00 53.34 198 ASN A N 1
ATOM 1602 C CA . ASN A 1 198 ? 39.628 22.307 -81.417 1.00 53.34 198 ASN A CA 1
ATOM 1603 C C . ASN A 1 198 ? 38.158 22.286 -80.950 1.00 53.34 198 ASN A C 1
ATOM 1605 O O . ASN A 1 198 ? 37.829 22.948 -79.977 1.00 53.34 198 ASN A O 1
ATOM 1609 N N . GLU A 1 199 ? 37.281 21.488 -81.572 1.00 55.38 199 GLU A N 1
ATOM 1610 C CA . GLU A 1 199 ? 35.852 21.425 -81.202 1.00 55.38 199 GLU A CA 1
ATOM 1611 C C . GLU A 1 199 ? 35.557 20.445 -80.049 1.00 55.38 199 GLU A C 1
ATOM 1613 O O . GLU A 1 199 ? 34.638 20.664 -79.262 1.00 55.38 199 GLU A O 1
ATOM 1618 N N . THR A 1 200 ? 36.351 19.382 -79.887 1.00 58.41 200 THR A N 1
ATOM 1619 C CA . THR A 1 200 ? 36.168 18.371 -78.827 1.00 58.41 200 THR A CA 1
ATOM 1620 C C . THR A 1 200 ? 36.650 18.856 -77.456 1.00 58.41 200 THR A C 1
ATOM 1622 O O . THR A 1 200 ? 35.963 18.657 -76.456 1.00 58.41 200 THR A O 1
ATOM 1625 N N . ALA A 1 201 ? 37.772 19.580 -77.406 1.00 61.16 201 ALA A N 1
ATOM 1626 C CA . ALA A 1 201 ? 38.325 20.137 -76.169 1.00 61.16 201 ALA A CA 1
ATOM 1627 C C . ALA A 1 201 ? 37.441 21.243 -75.558 1.00 61.16 201 ALA A C 1
ATOM 1629 O O . ALA A 1 201 ? 37.385 21.416 -74.338 1.00 61.16 201 ALA A O 1
ATOM 1630 N N . GLU A 1 202 ? 36.727 21.999 -76.395 1.00 65.38 202 GLU A N 1
ATOM 1631 C CA . GLU A 1 202 ? 35.836 23.071 -75.944 1.00 65.38 202 GLU A CA 1
ATOM 1632 C C . GLU A 1 202 ? 34.522 22.514 -75.367 1.00 65.38 202 GLU A C 1
ATOM 1634 O O . GLU A 1 202 ? 34.028 23.014 -74.352 1.00 65.38 202 GLU A O 1
ATOM 1639 N N . ALA A 1 203 ? 34.020 21.406 -75.926 1.00 70.19 203 ALA A N 1
ATOM 1640 C CA . ALA A 1 203 ? 32.884 20.661 -75.386 1.00 70.19 203 ALA A CA 1
ATOM 1641 C C . ALA A 1 203 ? 33.203 19.989 -74.035 1.00 70.19 203 ALA A C 1
ATOM 1643 O O . ALA A 1 203 ? 32.397 20.064 -73.106 1.00 70.19 203 ALA A O 1
ATOM 1644 N N . GLU A 1 204 ? 34.393 19.399 -73.882 1.00 72.88 204 GLU A N 1
ATOM 1645 C CA . GLU A 1 204 ? 34.849 18.831 -72.603 1.00 72.88 204 GLU A CA 1
ATOM 1646 C C . GLU A 1 204 ? 35.021 19.909 -71.524 1.00 72.88 204 GLU A C 1
ATOM 1648 O O . GLU A 1 204 ? 34.605 19.732 -70.377 1.00 72.88 204 GLU A O 1
ATOM 1653 N N . LYS A 1 205 ? 35.556 21.078 -71.895 1.00 75.38 205 LYS A N 1
ATOM 1654 C CA . LYS A 1 205 ? 35.665 22.225 -70.987 1.00 75.38 205 LYS A CA 1
ATOM 1655 C C . LYS A 1 205 ? 34.291 22.736 -70.541 1.00 75.38 205 LYS A C 1
ATOM 1657 O O . LYS A 1 205 ? 34.124 23.071 -69.369 1.00 75.38 205 LYS A O 1
ATOM 1662 N N . ALA A 1 206 ? 33.307 22.781 -71.440 1.00 79.31 206 ALA A N 1
ATOM 1663 C CA . ALA A 1 206 ? 31.937 23.166 -71.103 1.00 79.31 206 ALA A CA 1
ATOM 1664 C C . ALA A 1 206 ? 31.258 22.147 -70.166 1.00 79.31 206 ALA A C 1
ATOM 1666 O O . ALA A 1 206 ? 30.603 22.551 -69.204 1.00 79.31 206 ALA A O 1
ATOM 1667 N N . ALA A 1 207 ? 31.470 20.846 -70.391 1.00 82.75 207 ALA A N 1
ATOM 1668 C CA . ALA A 1 207 ? 30.962 19.787 -69.519 1.00 82.75 207 ALA A CA 1
ATOM 1669 C C . ALA A 1 207 ? 31.552 19.877 -68.100 1.00 82.75 207 ALA A C 1
ATOM 1671 O O . ALA A 1 207 ? 30.810 19.836 -67.120 1.00 82.75 207 ALA A O 1
ATOM 1672 N N . LEU A 1 208 ? 32.864 20.111 -67.980 1.00 84.19 208 LEU A N 1
ATOM 1673 C CA . LEU A 1 208 ? 33.528 20.305 -66.687 1.00 84.19 208 LEU A CA 1
ATOM 1674 C C . LEU A 1 208 ? 33.016 21.542 -65.938 1.00 84.19 208 LEU A C 1
ATOM 1676 O O . LEU A 1 208 ? 32.871 21.510 -64.718 1.00 84.19 208 LEU A O 1
ATOM 1680 N N . ILE A 1 209 ? 32.720 22.638 -66.643 1.00 86.50 209 ILE A N 1
ATOM 1681 C CA . ILE A 1 209 ? 32.151 23.846 -66.025 1.00 86.50 209 ILE A CA 1
ATOM 1682 C C . ILE A 1 209 ? 30.762 23.558 -65.441 1.00 86.50 209 ILE A C 1
ATOM 1684 O O . ILE A 1 209 ? 30.454 24.016 -64.338 1.00 86.50 209 ILE A O 1
ATOM 1688 N N . GLU A 1 210 ? 29.938 22.784 -66.147 1.00 88.56 210 GLU A N 1
ATOM 1689 C CA . GLU A 1 210 ? 28.608 22.406 -65.669 1.00 88.56 210 GLU A CA 1
ATOM 1690 C C . GLU A 1 210 ? 28.684 21.426 -64.486 1.00 88.56 210 GLU A C 1
ATOM 1692 O O . GLU A 1 210 ? 27.967 21.599 -63.501 1.00 88.56 210 GLU A O 1
ATOM 1697 N N . GLU A 1 211 ? 29.613 20.466 -64.501 1.00 88.38 211 GLU A N 1
ATOM 1698 C CA . GLU A 1 211 ? 29.862 19.591 -63.348 1.00 88.38 211 GLU A CA 1
ATOM 1699 C C . GLU A 1 211 ? 30.333 20.378 -62.119 1.00 88.38 211 GLU A C 1
ATOM 1701 O O . GLU A 1 211 ? 29.819 20.183 -61.017 1.00 88.38 211 GLU A O 1
ATOM 1706 N N . VAL A 1 212 ? 31.257 21.328 -62.291 1.00 89.75 212 VAL A N 1
ATOM 1707 C CA . VAL A 1 212 ? 31.719 22.206 -61.203 1.00 89.75 212 VAL A CA 1
ATOM 1708 C C . VAL A 1 212 ? 30.567 23.039 -60.641 1.00 89.75 212 VAL A C 1
ATOM 1710 O O . VAL A 1 212 ? 30.475 23.224 -59.424 1.00 89.75 212 VAL A O 1
ATOM 1713 N N . LYS A 1 213 ? 29.660 23.516 -61.496 1.00 91.62 213 LYS A N 1
ATOM 1714 C CA . LYS A 1 213 ? 28.464 24.246 -61.071 1.00 91.62 213 LYS A CA 1
ATOM 1715 C C . LYS A 1 213 ? 27.519 23.354 -60.263 1.00 91.62 213 LYS A C 1
ATOM 1717 O O . LYS A 1 213 ? 27.111 23.750 -59.175 1.00 91.62 213 LYS A O 1
ATOM 1722 N N . GLN A 1 214 ? 27.250 22.133 -60.720 1.00 92.25 214 GLN A N 1
ATOM 1723 C CA . GLN A 1 214 ? 26.419 21.173 -59.986 1.00 92.25 214 GLN A CA 1
ATOM 1724 C C . GLN A 1 214 ? 27.038 20.778 -58.640 1.00 92.25 214 GLN A C 1
ATOM 1726 O O . GLN A 1 214 ? 26.331 20.680 -57.635 1.00 92.25 214 GLN A O 1
ATOM 1731 N N . ILE A 1 215 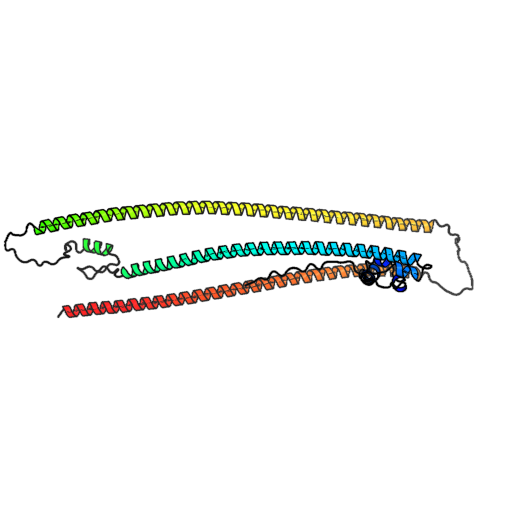? 28.362 20.598 -58.589 1.00 91.62 215 ILE A N 1
ATOM 1732 C CA . ILE A 1 215 ? 29.090 20.331 -57.342 1.00 91.62 215 ILE A CA 1
ATOM 1733 C C . ILE A 1 215 ? 28.957 21.519 -56.386 1.00 91.62 215 ILE A C 1
ATOM 1735 O O . ILE A 1 215 ? 28.694 21.318 -55.201 1.00 91.62 215 ILE A O 1
ATOM 1739 N N . LYS A 1 216 ? 29.086 22.750 -56.887 1.00 91.56 216 LYS A N 1
ATOM 1740 C CA . LYS A 1 216 ? 28.947 23.975 -56.091 1.00 91.56 216 LYS A CA 1
ATOM 1741 C C . LYS A 1 216 ? 27.527 24.152 -55.545 1.00 91.56 216 LYS A C 1
ATOM 1743 O O . LYS A 1 216 ? 27.366 24.452 -54.365 1.00 91.56 216 LYS A O 1
ATOM 1748 N N . ASP A 1 217 ? 26.506 23.903 -56.359 1.00 92.94 217 ASP A N 1
ATOM 1749 C CA . ASP A 1 217 ? 25.105 23.980 -55.934 1.00 92.94 217 ASP A CA 1
ATOM 1750 C C . ASP A 1 217 ? 24.778 22.912 -54.882 1.00 92.94 217 ASP A C 1
ATOM 1752 O O . ASP A 1 217 ? 24.139 23.198 -53.865 1.00 92.94 217 ASP A O 1
ATOM 1756 N N . ARG A 1 218 ? 25.286 21.690 -55.077 1.00 93.19 218 ARG A N 1
ATOM 1757 C CA . ARG A 1 218 ? 25.148 20.600 -54.109 1.00 93.19 218 ARG A CA 1
ATOM 1758 C C . ARG A 1 218 ? 25.889 20.902 -52.807 1.00 93.19 218 ARG A C 1
ATOM 1760 O O . ARG A 1 218 ? 25.342 20.623 -51.744 1.00 93.19 218 ARG A O 1
ATOM 1767 N N . LEU A 1 219 ? 27.072 21.516 -52.873 1.00 92.81 219 LEU A N 1
ATOM 1768 C CA . LEU A 1 219 ? 27.819 21.956 -51.694 1.00 92.81 219 LEU A CA 1
ATOM 1769 C C . LEU A 1 219 ? 27.017 22.992 -50.896 1.00 92.81 219 LEU A C 1
ATOM 1771 O O . LEU A 1 219 ? 26.782 22.786 -49.708 1.00 92.81 219 LEU A O 1
ATOM 1775 N N . TYR A 1 220 ? 26.498 24.037 -51.547 1.00 94.12 220 TYR A N 1
ATOM 1776 C CA . TYR A 1 220 ? 25.675 25.045 -50.869 1.00 94.12 220 TYR A CA 1
ATOM 1777 C C . TYR A 1 220 ? 24.380 24.481 -50.280 1.00 94.12 220 TYR A C 1
ATOM 1779 O O . TYR A 1 220 ? 23.920 24.960 -49.242 1.00 94.12 220 TYR A O 1
ATOM 1787 N N . ALA A 1 221 ? 23.765 23.490 -50.931 1.00 92.81 221 ALA A N 1
ATOM 1788 C CA . ALA A 1 221 ? 22.616 22.788 -50.369 1.00 92.81 221 ALA A CA 1
ATOM 1789 C C . ALA A 1 221 ? 23.017 22.021 -49.099 1.00 92.81 221 ALA A C 1
ATOM 1791 O O . ALA A 1 221 ? 22.396 22.208 -48.055 1.00 92.81 221 ALA A O 1
ATOM 1792 N N . THR A 1 222 ? 24.112 21.253 -49.149 1.00 92.06 222 THR A N 1
ATOM 1793 C CA . THR A 1 222 ? 24.601 20.506 -47.980 1.00 92.06 222 THR A CA 1
ATOM 1794 C C . THR A 1 222 ? 25.044 21.409 -46.830 1.00 92.06 222 THR A C 1
ATOM 1796 O O . THR A 1 222 ? 24.750 21.108 -45.678 1.00 92.06 222 THR A O 1
ATOM 1799 N N . GLU A 1 223 ? 25.688 22.545 -47.110 1.00 92.12 223 GLU A N 1
ATOM 1800 C CA . GLU A 1 223 ? 26.062 23.530 -46.087 1.00 92.12 223 GLU A CA 1
ATOM 1801 C C . GLU A 1 223 ? 24.827 24.120 -45.399 1.00 92.12 223 GLU A C 1
ATOM 1803 O O . GLU A 1 223 ? 24.807 24.283 -44.179 1.00 92.12 223 GLU A O 1
ATOM 1808 N N . ARG A 1 224 ? 23.766 24.396 -46.164 1.00 93.50 224 ARG A N 1
ATOM 1809 C CA . ARG A 1 224 ? 22.501 24.908 -45.627 1.00 93.50 224 ARG A CA 1
ATOM 1810 C C . ARG A 1 224 ? 21.790 23.878 -44.759 1.00 93.50 224 ARG A C 1
ATOM 1812 O O . ARG A 1 224 ? 21.299 24.232 -43.689 1.00 93.50 224 ARG A O 1
ATOM 1819 N N . ASP A 1 225 ? 21.767 22.622 -45.186 1.00 92.50 225 ASP A N 1
ATOM 1820 C CA . ASP A 1 225 ? 21.165 21.533 -44.418 1.00 92.50 225 ASP A CA 1
ATOM 1821 C C . ASP A 1 225 ? 21.926 21.288 -43.110 1.00 92.50 225 ASP A C 1
ATOM 1823 O O . ASP A 1 225 ? 21.305 21.195 -42.050 1.00 92.50 225 ASP A O 1
ATOM 1827 N N . LEU A 1 226 ? 23.263 21.300 -43.147 1.00 92.81 226 LEU A N 1
ATOM 1828 C CA . LEU A 1 226 ? 24.101 21.198 -41.949 1.00 92.81 226 LEU A CA 1
ATOM 1829 C C . LEU A 1 226 ? 23.895 22.381 -40.993 1.00 92.81 226 LEU A C 1
ATOM 1831 O O . LEU A 1 226 ? 23.831 22.189 -39.777 1.00 92.81 226 LEU A O 1
ATOM 1835 N N . MET A 1 227 ? 23.756 23.601 -41.521 1.00 93.56 227 MET A N 1
ATOM 1836 C CA . MET A 1 227 ? 23.460 24.791 -40.717 1.00 93.56 227 MET A CA 1
ATOM 1837 C C . MET A 1 227 ? 22.087 24.674 -40.037 1.00 93.56 227 MET A C 1
ATOM 1839 O O . MET A 1 227 ? 21.954 24.956 -38.845 1.00 93.56 227 MET A O 1
ATOM 1843 N N . ASN A 1 228 ? 21.073 24.207 -40.768 1.00 93.19 228 ASN A N 1
ATOM 1844 C CA . ASN A 1 228 ? 19.733 23.977 -40.233 1.00 93.19 228 ASN A CA 1
ATOM 1845 C C . ASN A 1 228 ? 19.728 22.881 -39.161 1.00 93.19 228 ASN A C 1
ATOM 1847 O O . ASN A 1 228 ? 19.108 23.058 -38.111 1.00 93.19 228 ASN A O 1
ATOM 1851 N N . GLU A 1 229 ? 20.445 21.778 -39.384 1.00 90.94 229 GLU A N 1
ATOM 1852 C CA . GLU A 1 229 ? 20.567 20.694 -38.409 1.00 90.94 229 GLU A CA 1
ATOM 1853 C C . GLU A 1 229 ? 21.283 21.163 -37.136 1.00 90.94 229 GLU A C 1
ATOM 1855 O O . GLU A 1 229 ? 20.839 20.862 -36.025 1.00 90.94 229 GLU A O 1
ATOM 1860 N N . ARG A 1 230 ? 22.348 21.963 -37.275 1.00 91.00 230 ARG A N 1
ATOM 1861 C CA . ARG A 1 230 ? 23.054 22.566 -36.138 1.00 91.00 230 ARG A CA 1
ATOM 1862 C C . ARG A 1 230 ? 22.131 23.472 -35.322 1.00 91.00 230 ARG A C 1
ATOM 1864 O O . ARG A 1 230 ? 22.052 23.301 -34.107 1.00 91.00 230 ARG A O 1
ATOM 1871 N N . ASN A 1 231 ? 21.395 24.368 -35.979 1.00 92.50 231 ASN A N 1
ATOM 1872 C CA . ASN A 1 231 ? 20.446 25.266 -35.315 1.00 92.50 231 ASN A CA 1
ATOM 1873 C C . ASN A 1 231 ? 19.309 24.490 -34.627 1.00 92.50 231 ASN A C 1
ATOM 1875 O O . ASN A 1 231 ? 18.906 24.829 -33.515 1.00 92.50 231 ASN A O 1
ATOM 1879 N N . ALA A 1 232 ? 18.809 23.419 -35.253 1.00 92.69 232 ALA A N 1
ATOM 1880 C CA . ALA A 1 232 ? 17.780 22.562 -34.668 1.00 92.69 232 ALA A CA 1
ATOM 1881 C C . ALA A 1 232 ? 18.283 21.840 -33.408 1.00 92.69 232 ALA A C 1
ATOM 1883 O O . ALA A 1 232 ? 17.579 21.817 -32.395 1.00 92.69 232 ALA A O 1
ATOM 1884 N N . ARG A 1 233 ? 19.515 21.310 -33.437 1.00 90.25 233 ARG A N 1
ATOM 1885 C CA . ARG A 1 233 ? 20.155 20.701 -32.260 1.00 90.25 233 ARG A CA 1
ATOM 1886 C C . ARG A 1 233 ? 20.325 21.718 -31.136 1.00 90.25 233 ARG A C 1
ATOM 1888 O O . ARG A 1 233 ? 19.988 21.421 -29.997 1.00 90.25 233 ARG A O 1
ATOM 1895 N N . GLU A 1 234 ? 20.795 22.922 -31.445 1.00 92.31 234 GLU A N 1
ATOM 1896 C CA . GLU A 1 234 ? 21.007 23.983 -30.454 1.00 92.31 234 GLU A CA 1
ATOM 1897 C C . GLU A 1 234 ? 19.685 24.433 -29.805 1.00 92.31 234 GLU A C 1
ATOM 1899 O O . GLU A 1 234 ? 19.597 24.571 -28.582 1.00 92.31 234 GLU A O 1
ATOM 1904 N N . MET A 1 235 ? 18.612 24.545 -30.598 1.00 91.31 235 MET A N 1
ATOM 1905 C CA . MET A 1 235 ? 17.265 24.819 -30.091 1.00 91.31 235 MET A CA 1
ATOM 1906 C C . MET A 1 235 ? 16.740 23.686 -29.195 1.00 91.31 235 MET A C 1
ATOM 1908 O O . MET A 1 235 ? 16.072 23.954 -28.194 1.00 91.31 235 MET A O 1
ATOM 1912 N N . GLN A 1 236 ? 17.030 22.429 -29.536 1.00 90.31 236 GLN A N 1
ATOM 1913 C CA . GLN A 1 236 ? 16.648 21.275 -28.725 1.00 90.31 236 GLN A CA 1
ATOM 1914 C C . GLN A 1 236 ? 17.401 21.260 -27.388 1.00 90.31 236 GLN A C 1
ATOM 1916 O O . GLN A 1 236 ? 16.761 21.175 -26.345 1.00 90.31 236 GLN A O 1
ATOM 1921 N N . TYR A 1 237 ? 18.718 21.488 -27.393 1.00 89.25 237 TYR A N 1
ATOM 1922 C CA . TYR A 1 237 ? 19.505 21.626 -26.162 1.00 89.25 237 TYR A CA 1
ATOM 1923 C C . TYR A 1 237 ? 18.995 22.755 -25.257 1.00 89.25 237 TYR A C 1
ATOM 1925 O O . TYR A 1 237 ? 18.930 22.590 -24.039 1.00 89.25 237 TYR A O 1
ATOM 1933 N N . ALA A 1 238 ? 18.597 23.897 -25.827 1.00 90.44 238 ALA A N 1
ATOM 1934 C CA . ALA A 1 238 ? 18.023 24.996 -25.053 1.00 90.44 238 ALA A CA 1
ATOM 1935 C C . ALA A 1 238 ? 16.670 24.625 -24.416 1.00 90.44 238 ALA A C 1
ATOM 1937 O O . ALA A 1 238 ? 16.414 24.981 -23.262 1.00 90.44 238 ALA A O 1
ATOM 1938 N N . LYS A 1 239 ? 15.814 23.888 -25.141 1.00 90.69 239 LYS A N 1
ATOM 1939 C CA . LYS A 1 239 ? 14.539 23.374 -24.612 1.00 90.69 239 LYS A CA 1
ATOM 1940 C C . LYS A 1 239 ? 14.765 22.370 -23.487 1.00 90.69 239 LYS A C 1
ATOM 1942 O O . LYS A 1 239 ? 14.172 22.543 -22.425 1.00 90.69 239 LYS A O 1
ATOM 1947 N N . ASP A 1 240 ? 15.656 21.404 -23.686 1.00 87.81 240 ASP A N 1
ATOM 1948 C CA . ASP A 1 240 ? 15.973 20.375 -22.693 1.00 87.81 240 ASP A CA 1
ATOM 1949 C C . ASP A 1 240 ? 16.554 21.004 -21.417 1.00 87.81 240 ASP A C 1
ATOM 1951 O O . ASP A 1 240 ? 16.172 20.637 -20.306 1.00 87.81 240 ASP A O 1
ATOM 1955 N N . ARG A 1 241 ? 17.402 22.035 -21.555 1.00 87.56 241 ARG A N 1
ATOM 1956 C CA . ARG A 1 241 ? 17.949 22.786 -20.413 1.00 87.56 241 ARG A CA 1
ATOM 1957 C C . ARG A 1 241 ? 16.867 23.514 -19.615 1.00 87.56 241 ARG A C 1
ATOM 1959 O O . ARG A 1 241 ? 16.869 23.465 -18.386 1.00 87.56 241 ARG A O 1
ATOM 1966 N N . ASN A 1 242 ? 15.942 24.188 -20.298 1.00 88.75 242 ASN A N 1
ATOM 1967 C CA . ASN A 1 242 ? 14.833 24.882 -19.639 1.00 88.75 242 ASN A CA 1
ATOM 1968 C C . ASN A 1 242 ? 13.848 23.895 -19.000 1.00 88.75 242 ASN A C 1
ATOM 1970 O O . ASN A 1 242 ? 13.316 24.165 -17.926 1.00 88.75 242 ASN A O 1
ATOM 1974 N N . GLN A 1 243 ? 13.622 22.743 -19.634 1.00 87.44 243 GLN A N 1
ATOM 1975 C CA . GLN A 1 243 ? 12.779 21.687 -19.089 1.00 87.44 243 GLN A CA 1
ATOM 1976 C C . GLN A 1 243 ? 13.385 21.100 -17.811 1.00 87.44 243 GLN A C 1
ATOM 1978 O O . GLN A 1 243 ? 12.693 21.036 -16.801 1.00 87.44 243 GLN A O 1
ATOM 1983 N N . PHE A 1 244 ? 14.686 20.797 -17.814 1.00 82.31 244 PHE A N 1
ATOM 1984 C CA . PHE A 1 244 ? 15.396 20.334 -16.622 1.00 82.31 244 PHE A CA 1
ATOM 1985 C C . PHE A 1 244 ? 15.325 21.352 -15.474 1.00 82.31 244 PHE A C 1
ATOM 1987 O O . PHE A 1 244 ? 15.047 20.977 -14.340 1.00 82.31 244 PHE A O 1
ATOM 1994 N N . SER A 1 245 ? 15.497 22.648 -15.763 1.00 88.06 245 SER A N 1
ATOM 1995 C CA . SER A 1 245 ? 15.358 23.708 -14.753 1.00 88.06 245 SER A CA 1
ATOM 1996 C C . SER A 1 245 ? 13.943 23.791 -14.171 1.00 88.06 245 SER A C 1
ATOM 1998 O O . SER A 1 245 ? 13.788 24.009 -12.973 1.00 88.06 245 SER A O 1
ATOM 2000 N N . ASN A 1 246 ? 12.910 23.635 -15.001 1.00 85.44 246 ASN A N 1
ATOM 2001 C CA . ASN A 1 246 ? 11.523 23.641 -14.537 1.00 85.44 246 ASN A CA 1
ATOM 2002 C C . ASN A 1 246 ? 11.198 22.403 -13.697 1.00 85.44 246 ASN A C 1
ATOM 2004 O O . ASN A 1 246 ? 10.457 22.500 -12.720 1.00 85.44 246 ASN A O 1
ATOM 2008 N N . ASP A 1 247 ? 11.730 21.244 -14.075 1.00 80.94 247 ASP A N 1
ATOM 2009 C CA . ASP A 1 247 ? 11.512 20.004 -13.340 1.00 80.94 247 ASP A CA 1
ATOM 2010 C C . ASP A 1 247 ? 12.271 20.012 -12.000 1.00 80.94 247 ASP A C 1
ATOM 2012 O O . ASP A 1 247 ? 11.684 19.640 -10.987 1.00 80.94 247 ASP A O 1
ATOM 2016 N N . ASP A 1 248 ? 13.491 20.561 -11.942 1.00 85.06 248 ASP A N 1
ATOM 2017 C CA . ASP A 1 248 ? 14.226 20.811 -10.688 1.00 85.06 248 ASP A CA 1
ATOM 2018 C C . ASP A 1 248 ? 13.451 21.746 -9.740 1.00 85.06 248 ASP A C 1
ATOM 2020 O O . ASP A 1 248 ? 13.324 21.475 -8.544 1.00 85.06 248 ASP A O 1
ATOM 2024 N N . GLN A 1 249 ? 12.846 22.812 -10.278 1.00 89.31 249 GLN A N 1
ATOM 2025 C CA . GLN A 1 249 ? 12.002 23.728 -9.505 1.00 89.31 249 GLN A CA 1
ATOM 2026 C C . GLN A 1 249 ? 10.778 23.010 -8.906 1.00 89.31 249 GLN A C 1
ATOM 2028 O O . GLN A 1 249 ? 10.447 23.222 -7.739 1.00 89.31 249 GLN A O 1
ATOM 2033 N N . LYS A 1 250 ? 10.118 22.137 -9.682 1.00 87.81 250 LYS A N 1
ATOM 2034 C CA . LYS A 1 250 ? 8.965 21.348 -9.210 1.00 87.81 250 LYS A CA 1
ATOM 2035 C C . LYS A 1 250 ? 9.359 20.347 -8.132 1.00 87.81 250 LYS A C 1
ATOM 2037 O O . LYS A 1 250 ? 8.610 20.175 -7.176 1.00 87.81 250 LYS A O 1
ATOM 2042 N N . VAL A 1 251 ? 10.513 19.692 -8.278 1.00 82.31 251 VAL A N 1
ATOM 2043 C CA . VAL A 1 251 ? 11.032 18.760 -7.267 1.00 82.31 251 VAL A CA 1
ATOM 2044 C C . VAL A 1 251 ? 11.255 19.496 -5.948 1.00 82.31 251 VAL A C 1
ATOM 2046 O O . VAL A 1 251 ? 10.717 19.071 -4.930 1.00 82.31 251 VAL A O 1
ATOM 2049 N N . LYS A 1 252 ? 11.915 20.658 -5.976 1.00 88.50 252 LYS A N 1
ATOM 2050 C CA . LYS A 1 252 ? 12.107 21.498 -4.781 1.00 88.50 252 LYS A CA 1
ATOM 2051 C C . LYS A 1 252 ? 10.793 21.950 -4.143 1.00 88.50 252 LYS A C 1
ATOM 2053 O O . LYS A 1 252 ? 10.677 21.997 -2.920 1.00 88.50 252 LYS A O 1
ATOM 2058 N N . GLU A 1 253 ? 9.785 22.282 -4.949 1.00 92.50 253 GLU A N 1
ATOM 2059 C CA . GLU A 1 253 ? 8.464 22.653 -4.432 1.00 92.50 253 GLU A CA 1
ATOM 2060 C C . GLU A 1 253 ? 7.769 21.468 -3.740 1.00 92.50 253 GLU A C 1
ATOM 2062 O O . GLU A 1 253 ? 7.182 21.633 -2.668 1.00 92.50 253 GLU A O 1
ATOM 2067 N N . LEU A 1 254 ? 7.855 20.267 -4.320 1.00 82.88 254 LEU A N 1
ATOM 2068 C CA . LEU A 1 254 ? 7.319 19.042 -3.722 1.00 82.88 254 LEU A CA 1
ATOM 2069 C C . LEU A 1 254 ? 8.047 18.673 -2.427 1.00 82.88 254 LEU A C 1
ATOM 2071 O O . LEU A 1 254 ? 7.388 18.338 -1.447 1.00 82.88 254 LEU A O 1
ATOM 2075 N N . GLU A 1 255 ? 9.375 18.792 -2.396 1.00 82.56 255 GLU A N 1
ATOM 2076 C CA . GLU A 1 255 ? 10.180 18.596 -1.185 1.00 82.56 255 GLU A CA 1
ATOM 2077 C C . GLU A 1 255 ? 9.772 19.577 -0.081 1.00 82.56 255 GLU A C 1
ATOM 2079 O O . GLU A 1 255 ? 9.560 19.173 1.062 1.00 82.56 255 GLU A O 1
ATOM 2084 N N . SER A 1 256 ? 9.571 20.856 -0.419 1.00 92.50 256 SER A N 1
ATOM 2085 C CA . SER A 1 256 ? 9.107 21.856 0.547 1.00 92.50 256 SER A CA 1
ATOM 2086 C C . SER A 1 256 ? 7.715 21.532 1.094 1.00 92.50 256 SER A C 1
ATOM 2088 O O . SER A 1 256 ? 7.497 21.619 2.303 1.00 92.50 256 SER A O 1
ATOM 2090 N N . LYS A 1 257 ? 6.777 21.112 0.234 1.00 88.81 257 LYS A N 1
ATOM 2091 C CA . LYS A 1 257 ? 5.432 20.682 0.657 1.00 88.81 257 LYS A CA 1
ATOM 2092 C C . LYS A 1 257 ? 5.484 19.445 1.549 1.00 88.81 257 LYS A C 1
ATOM 2094 O O . LYS A 1 257 ? 4.751 19.381 2.533 1.00 88.81 257 LYS A O 1
ATOM 2099 N N . TYR A 1 258 ? 6.348 18.486 1.227 1.00 84.50 258 TYR A N 1
ATOM 2100 C CA . TYR A 1 258 ? 6.542 17.286 2.032 1.00 84.50 258 TYR A CA 1
ATOM 2101 C C . TYR A 1 258 ? 7.096 17.620 3.421 1.00 84.50 258 TYR A C 1
ATOM 2103 O O . TYR A 1 258 ? 6.553 17.148 4.417 1.00 84.50 258 TYR A O 1
ATOM 2111 N N . GLU A 1 259 ? 8.115 18.480 3.512 1.00 88.56 259 GLU A N 1
ATOM 2112 C CA . GLU A 1 259 ? 8.675 18.869 4.811 1.00 88.56 259 GLU A CA 1
ATOM 2113 C C . GLU A 1 259 ? 7.665 19.675 5.642 1.00 88.56 259 GLU A C 1
ATOM 2115 O O . GLU A 1 259 ? 7.556 19.470 6.849 1.00 88.56 259 GLU A O 1
ATOM 2120 N N . GLN A 1 260 ? 6.864 20.539 5.007 1.00 91.94 260 GLN A N 1
ATOM 2121 C CA . GLN A 1 260 ? 5.770 21.247 5.682 1.00 91.94 260 GLN A CA 1
ATOM 2122 C C . GLN A 1 260 ? 4.715 20.284 6.231 1.00 91.94 260 GLN A C 1
ATOM 2124 O O . GLN A 1 260 ? 4.331 20.406 7.393 1.00 91.94 260 GLN A O 1
ATOM 2129 N N . TRP A 1 261 ? 4.269 19.318 5.423 1.00 95.00 261 TRP A N 1
ATOM 2130 C CA . TRP A 1 261 ? 3.307 18.308 5.862 1.00 95.00 261 TRP A CA 1
ATOM 2131 C C . TRP A 1 261 ? 3.861 17.478 7.021 1.00 95.00 261 TRP A C 1
ATOM 2133 O O . TRP A 1 261 ? 3.191 17.316 8.035 1.00 95.00 261 TRP A O 1
ATOM 2143 N N . LYS A 1 262 ? 5.115 17.029 6.922 1.00 89.19 262 LYS A N 1
ATOM 2144 C CA . LYS A 1 262 ? 5.798 16.278 7.980 1.00 89.19 262 LYS A CA 1
ATOM 2145 C C . LYS A 1 262 ? 5.876 17.074 9.286 1.00 89.19 262 LYS A C 1
ATOM 2147 O O . LYS A 1 262 ? 5.544 16.540 10.339 1.00 89.19 262 LYS A O 1
ATOM 2152 N N . MET A 1 263 ? 6.249 18.356 9.227 1.00 90.50 263 MET A N 1
ATOM 2153 C CA . MET A 1 263 ? 6.248 19.222 10.412 1.00 90.50 263 MET A CA 1
ATOM 2154 C C . MET A 1 263 ? 4.843 19.414 10.993 1.00 90.50 263 MET A C 1
ATOM 2156 O O . MET A 1 263 ? 4.679 19.447 12.212 1.00 90.50 263 MET A O 1
ATOM 2160 N N . GLN A 1 264 ? 3.825 19.538 10.140 1.00 92.00 264 GLN A N 1
ATOM 2161 C CA . GLN A 1 264 ? 2.436 19.666 10.574 1.00 92.00 264 GLN A CA 1
ATOM 2162 C C . GLN A 1 264 ? 1.928 18.388 11.251 1.00 92.00 264 GLN A C 1
ATOM 2164 O O . GLN A 1 264 ? 1.218 18.477 12.254 1.00 92.00 264 GLN A O 1
ATOM 2169 N N . GLU A 1 265 ? 2.307 17.224 10.731 1.00 85.56 265 GLU A N 1
ATOM 2170 C CA . GLU A 1 265 ? 1.942 15.924 11.285 1.00 85.56 265 GLU A CA 1
ATOM 2171 C C . GLU A 1 265 ? 2.618 15.691 12.640 1.00 85.56 265 GLU A C 1
ATOM 2173 O O . GLU A 1 265 ? 1.952 15.333 13.610 1.00 85.56 265 GLU A O 1
ATOM 2178 N N . ASP A 1 266 ? 3.912 16.004 12.757 1.00 86.44 266 ASP A N 1
ATOM 2179 C CA . ASP A 1 266 ? 4.635 15.957 14.033 1.00 86.44 266 ASP A CA 1
ATOM 2180 C C . ASP A 1 266 ? 4.007 16.899 15.070 1.00 86.44 266 ASP A C 1
ATOM 2182 O O . ASP A 1 266 ? 3.823 16.533 16.234 1.00 86.44 266 ASP A O 1
ATOM 2186 N N . GLU A 1 267 ? 3.616 18.104 14.656 1.00 94.31 267 GLU A N 1
ATOM 2187 C CA . GLU A 1 267 ? 2.904 19.052 15.509 1.00 94.31 267 GLU A CA 1
ATOM 2188 C C . GLU A 1 267 ? 1.504 18.548 15.895 1.00 94.31 267 GLU A C 1
ATOM 2190 O O . GLU A 1 267 ? 1.044 18.788 17.015 1.00 94.31 267 GLU A O 1
ATOM 2195 N N . ASN A 1 268 ? 0.809 17.838 15.004 1.00 91.50 268 ASN A N 1
ATOM 2196 C CA . ASN A 1 268 ? -0.481 17.229 15.307 1.00 91.50 268 ASN A CA 1
ATOM 2197 C C . ASN A 1 268 ? -0.337 16.093 16.328 1.00 91.50 268 ASN A C 1
ATOM 2199 O O . ASN A 1 268 ? -0.964 16.152 17.386 1.00 91.50 268 ASN A O 1
ATOM 2203 N N . HIS A 1 269 ? 0.576 15.149 16.095 1.00 87.19 269 HIS A N 1
ATOM 2204 C CA . HIS A 1 269 ? 0.903 14.090 17.050 1.00 87.19 269 HIS A CA 1
ATOM 2205 C C . HIS A 1 269 ? 1.327 14.654 18.406 1.00 87.19 269 HIS A C 1
ATOM 2207 O O . HIS A 1 269 ? 0.901 14.170 19.455 1.00 87.19 269 HIS A O 1
ATOM 2213 N N . ARG A 1 270 ? 2.137 15.719 18.411 1.00 92.56 270 ARG A N 1
ATOM 2214 C CA . ARG A 1 270 ? 2.552 16.400 19.639 1.00 92.56 270 ARG A CA 1
ATOM 2215 C C . ARG A 1 270 ? 1.347 16.965 20.396 1.00 92.56 270 ARG A C 1
ATOM 2217 O O . ARG A 1 270 ? 1.284 16.814 21.618 1.00 92.56 270 ARG A O 1
ATOM 2224 N N . ARG A 1 271 ? 0.395 17.600 19.702 1.00 95.94 271 ARG A N 1
ATOM 2225 C CA . ARG A 1 271 ? -0.843 18.131 20.301 1.00 95.94 271 ARG A CA 1
ATOM 2226 C C . ARG A 1 271 ? -1.748 17.022 20.829 1.00 95.94 271 ARG A C 1
ATOM 2228 O O . ARG A 1 271 ? -2.218 17.129 21.961 1.00 95.94 271 ARG A O 1
ATOM 2235 N N . GLU A 1 272 ? -1.947 15.956 20.064 1.00 93.69 272 GLU A N 1
ATOM 2236 C CA . GLU A 1 272 ? -2.733 14.789 20.477 1.00 93.69 272 GLU A CA 1
ATOM 2237 C C . GLU A 1 272 ? -2.135 14.120 21.717 1.00 93.69 272 GLU A C 1
ATOM 2239 O O . GLU A 1 272 ? -2.843 13.874 22.693 1.00 93.69 272 GLU A O 1
ATOM 2244 N N . LEU A 1 273 ? -0.813 13.926 21.740 1.00 93.94 273 LEU A N 1
ATOM 2245 C CA . LEU A 1 273 ? -0.107 13.364 22.888 1.00 93.94 273 LEU A CA 1
ATOM 2246 C C . LEU A 1 273 ? -0.230 14.260 24.128 1.00 93.94 273 LEU A C 1
ATOM 2248 O O . LEU A 1 273 ? -0.404 13.762 25.242 1.00 93.94 273 LEU A O 1
ATOM 2252 N N . MET A 1 274 ? -0.171 15.583 23.953 1.00 95.75 274 MET A N 1
ATOM 2253 C CA . MET A 1 274 ? -0.394 16.532 25.046 1.00 95.75 274 MET A CA 1
ATOM 2254 C C . MET A 1 274 ? -1.823 16.478 25.577 1.00 95.75 274 MET A C 1
ATOM 2256 O O . MET A 1 274 ? -2.014 16.461 26.793 1.00 95.75 274 MET A O 1
ATOM 2260 N N . SER A 1 275 ? -2.809 16.407 24.683 1.00 96.94 275 SER A N 1
ATOM 2261 C CA . SER A 1 275 ? -4.221 16.271 25.039 1.00 96.94 275 SER A CA 1
ATOM 2262 C C . SER A 1 275 ? -4.475 14.978 25.817 1.00 96.94 275 SER A C 1
ATOM 2264 O O . SER A 1 275 ? -5.059 15.007 26.903 1.00 96.94 275 SER A O 1
ATOM 2266 N N . LEU A 1 276 ? -3.937 13.853 25.334 1.00 94.94 276 LEU A N 1
ATOM 2267 C CA . LEU A 1 276 ? -4.029 12.560 26.007 1.00 94.94 276 LEU A CA 1
ATOM 2268 C C . LEU A 1 276 ? -3.371 12.605 27.389 1.00 94.94 276 LEU A C 1
ATOM 2270 O O . LEU A 1 276 ? -3.976 12.189 28.377 1.00 94.94 276 LEU A O 1
ATOM 2274 N N . ARG A 1 277 ? -2.158 13.165 27.485 1.00 95.81 277 ARG A N 1
ATOM 2275 C CA . ARG A 1 277 ? -1.456 13.340 28.763 1.00 95.81 277 ARG A CA 1
ATOM 2276 C C . ARG A 1 277 ? -2.281 14.173 29.741 1.00 95.81 277 ARG A C 1
ATOM 2278 O O . ARG A 1 277 ? -2.373 13.810 30.911 1.00 95.81 277 ARG A O 1
ATOM 2285 N N . GLN A 1 278 ? -2.885 15.265 29.278 1.00 96.25 278 GLN A N 1
ATOM 2286 C CA . GLN A 1 278 ? -3.711 16.129 30.117 1.00 96.25 278 GLN A CA 1
ATOM 2287 C C . GLN A 1 278 ? -4.996 15.423 30.569 1.00 96.25 278 GLN A C 1
ATOM 2289 O O . GLN A 1 278 ? -5.379 15.553 31.731 1.00 96.25 278 GLN A O 1
ATOM 2294 N N . SER A 1 279 ? -5.633 14.648 29.687 1.00 94.38 279 SER A N 1
ATOM 2295 C CA . SER A 1 279 ? -6.809 13.841 30.025 1.00 94.38 279 SER A CA 1
ATOM 2296 C C . SER A 1 279 ? -6.478 12.782 31.074 1.00 94.38 279 SER A C 1
ATOM 2298 O O . SER A 1 279 ? -7.161 12.699 32.089 1.00 94.38 279 SER A O 1
ATOM 2300 N N . LEU A 1 280 ? -5.387 12.031 30.887 1.00 93.19 280 LEU A N 1
ATOM 2301 C CA . LEU A 1 280 ? -4.930 11.025 31.851 1.00 93.19 280 LEU A CA 1
ATOM 2302 C C . LEU A 1 280 ? -4.572 11.652 33.200 1.00 93.19 280 LEU A C 1
ATOM 2304 O O . LEU A 1 280 ? -4.939 11.129 34.247 1.00 93.19 280 LEU A O 1
ATOM 2308 N N . GLN A 1 281 ? -3.887 12.795 33.192 1.00 95.44 281 GLN A N 1
ATOM 2309 C CA . GLN A 1 281 ? -3.545 13.503 34.421 1.00 95.44 281 GLN A CA 1
ATOM 2310 C C . GLN A 1 281 ? -4.796 13.980 35.171 1.00 95.44 281 GLN A C 1
ATOM 2312 O O . GLN A 1 281 ? -4.837 13.884 36.398 1.00 95.44 281 GLN A O 1
ATOM 2317 N N . ARG A 1 282 ? -5.818 14.457 34.450 1.00 97.06 282 ARG A N 1
ATOM 2318 C CA . ARG A 1 282 ? -7.109 14.837 35.037 1.00 97.06 282 ARG A CA 1
ATOM 2319 C C . ARG A 1 282 ? -7.823 13.627 35.634 1.00 97.06 282 ARG A C 1
ATOM 2321 O O . ARG A 1 282 ? -8.304 13.720 36.755 1.00 97.06 282 ARG A O 1
ATOM 2328 N N . GLU A 1 283 ? -7.827 12.495 34.937 1.00 95.31 283 GLU A N 1
ATOM 2329 C CA . GLU A 1 283 ? -8.451 11.263 35.428 1.00 95.31 283 GLU A CA 1
ATOM 2330 C C . GLU A 1 283 ? -7.767 10.757 36.705 1.00 95.31 283 GLU A C 1
ATOM 2332 O O . GLU A 1 283 ? -8.429 10.456 37.693 1.00 95.31 283 GLU A O 1
ATOM 2337 N N . ILE A 1 284 ? -6.430 10.771 36.745 1.00 93.50 284 ILE A N 1
ATOM 2338 C CA . ILE A 1 284 ? -5.658 10.418 37.946 1.00 93.50 284 ILE A CA 1
ATOM 2339 C C . ILE A 1 284 ? -5.992 11.358 39.113 1.00 93.50 284 ILE A C 1
ATOM 2341 O O . ILE A 1 284 ? -6.133 10.906 40.250 1.00 93.50 284 ILE A O 1
ATOM 2345 N N . GLN A 1 285 ? -6.121 12.663 38.856 1.00 95.31 285 GLN A N 1
ATOM 2346 C CA . GLN A 1 285 ? -6.513 13.631 39.883 1.00 95.31 285 GLN A CA 1
ATOM 2347 C C . GLN A 1 285 ? -7.935 13.372 40.386 1.00 95.31 285 GLN A C 1
ATOM 2349 O O . GLN A 1 285 ? -8.128 13.311 41.599 1.00 95.31 285 GLN A O 1
ATOM 2354 N N . ASN A 1 286 ? -8.893 13.151 39.485 1.00 96.31 286 ASN A N 1
ATOM 2355 C CA . ASN A 1 286 ? -10.276 12.825 39.830 1.00 96.31 286 ASN A CA 1
ATOM 2356 C C . ASN A 1 286 ? -10.338 11.559 40.694 1.00 96.31 286 ASN A C 1
ATOM 2358 O O . ASN A 1 286 ? -10.870 11.605 41.803 1.00 96.31 286 ASN A O 1
ATOM 2362 N N . MET A 1 287 ? -9.691 10.475 40.258 1.00 93.56 287 MET A N 1
ATOM 2363 C CA . MET A 1 287 ? -9.603 9.221 41.012 1.00 93.56 287 MET A CA 1
ATOM 2364 C C . MET A 1 287 ? -8.953 9.412 42.387 1.00 93.56 287 MET A C 1
ATOM 2366 O O . MET A 1 287 ? -9.424 8.869 43.382 1.00 93.56 287 MET A O 1
ATOM 2370 N N . SER A 1 288 ? -7.894 10.221 42.478 1.00 93.75 288 SER A N 1
ATOM 2371 C CA . SER A 1 288 ? -7.255 10.553 43.757 1.00 93.75 288 SER A CA 1
ATOM 2372 C C . SER A 1 288 ? -8.204 11.316 44.687 1.00 93.75 288 SER A C 1
ATOM 2374 O O . SER A 1 288 ? -8.307 10.986 45.870 1.00 93.75 288 SER A O 1
ATOM 2376 N N . THR A 1 289 ? -8.944 12.301 44.167 1.00 94.56 289 THR A N 1
ATOM 2377 C CA . THR A 1 289 ? -9.931 13.048 44.961 1.00 94.56 289 THR A CA 1
ATOM 2378 C C . THR A 1 289 ? -11.100 12.177 45.404 1.00 94.56 289 THR A C 1
ATOM 2380 O O . THR A 1 289 ? -11.501 12.272 46.562 1.00 94.56 289 THR A O 1
ATOM 2383 N N . GLN A 1 290 ? -11.591 11.288 44.539 1.00 95.12 290 GLN A N 1
ATOM 2384 C CA . GLN A 1 290 ? -12.649 10.341 44.872 1.00 95.12 290 GLN A CA 1
ATOM 2385 C C . GLN A 1 290 ? -12.184 9.371 45.962 1.00 95.12 290 GLN A C 1
ATOM 2387 O O . GLN A 1 290 ? -12.827 9.281 47.003 1.00 95.12 290 GLN A O 1
ATOM 2392 N N . ASN A 1 291 ? -11.010 8.754 45.805 1.00 91.62 291 ASN A N 1
ATOM 2393 C CA . ASN A 1 291 ? -10.430 7.886 46.833 1.00 91.62 291 ASN A CA 1
ATOM 2394 C C . ASN A 1 291 ? -10.246 8.619 48.173 1.00 91.62 291 ASN A C 1
ATOM 2396 O O . ASN A 1 291 ? -10.456 8.041 49.238 1.00 91.62 291 ASN A O 1
ATOM 2400 N N . GLN A 1 292 ? -9.862 9.901 48.158 1.00 92.38 292 GLN A N 1
ATOM 2401 C CA . GLN A 1 292 ? -9.773 10.703 49.382 1.00 92.38 292 GLN A CA 1
ATOM 2402 C C . GLN A 1 292 ? -11.144 10.984 50.006 1.00 92.38 292 GLN A C 1
ATOM 2404 O O . GLN A 1 292 ? -11.259 10.968 51.232 1.00 92.38 292 GLN A O 1
ATOM 2409 N N . GLN A 1 293 ? -12.167 11.261 49.196 1.00 92.88 293 GLN A N 1
ATOM 2410 C CA . GLN A 1 293 ? -13.538 11.465 49.666 1.00 92.88 293 GLN A CA 1
ATOM 2411 C C . GLN A 1 293 ? -14.111 10.181 50.265 1.00 92.88 293 GLN A C 1
ATOM 2413 O O . GLN A 1 293 ? -14.616 10.219 51.383 1.00 92.88 293 GLN A O 1
ATOM 2418 N N . GLU A 1 294 ? -13.954 9.048 49.583 1.00 92.19 294 GLU A N 1
ATOM 2419 C CA . GLU A 1 294 ? -14.360 7.729 50.072 1.00 92.19 294 GLU A CA 1
ATOM 2420 C C . GLU A 1 294 ? -13.635 7.380 51.373 1.00 92.19 294 GLU A C 1
ATOM 2422 O O . GLU A 1 294 ? -14.273 6.993 52.351 1.00 92.19 294 GLU A O 1
ATOM 2427 N N . LYS A 1 295 ? -12.319 7.622 51.446 1.00 93.12 295 LYS A N 1
ATOM 2428 C CA . LYS A 1 295 ? -11.552 7.433 52.683 1.00 93.12 295 LYS A CA 1
ATOM 2429 C C . LYS A 1 295 ? -12.088 8.300 53.823 1.00 93.12 295 LYS A C 1
ATOM 2431 O O . LYS A 1 295 ? -12.244 7.799 54.930 1.00 93.12 295 LYS A O 1
ATOM 2436 N N . LYS A 1 296 ? -12.386 9.581 53.577 1.00 93.81 296 LYS A N 1
ATOM 2437 C CA . LYS A 1 296 ? -12.979 10.468 54.595 1.00 93.81 296 LYS A CA 1
ATOM 2438 C C . LYS A 1 296 ? -14.362 9.987 55.029 1.00 93.81 296 LYS A C 1
ATOM 2440 O O . LYS A 1 296 ? -14.625 9.966 56.225 1.00 93.81 296 LYS A O 1
ATOM 2445 N N . ALA A 1 297 ? -15.213 9.580 54.088 1.00 93.81 297 ALA A N 1
ATOM 2446 C CA . ALA A 1 297 ? -16.546 9.059 54.372 1.00 93.81 297 ALA A CA 1
ATOM 2447 C C . ALA A 1 297 ? -16.486 7.782 55.223 1.00 93.81 297 ALA A C 1
ATOM 2449 O O . ALA A 1 297 ? -17.223 7.662 56.198 1.00 93.81 297 ALA A O 1
ATOM 2450 N N . LEU A 1 298 ? -15.558 6.871 54.912 1.00 91.69 298 LEU A N 1
ATOM 2451 C CA . LEU A 1 298 ? -15.303 5.671 55.710 1.00 91.69 298 LEU A CA 1
ATOM 2452 C C . LEU A 1 298 ? -14.820 6.021 57.121 1.00 91.69 298 LEU A C 1
ATOM 2454 O O . LEU A 1 298 ? -15.372 5.511 58.092 1.00 91.69 298 LEU A O 1
ATOM 2458 N N . THR A 1 299 ? -13.843 6.924 57.259 1.00 93.38 299 THR A N 1
ATOM 2459 C CA . THR A 1 299 ? -13.366 7.374 58.578 1.00 93.38 299 THR A CA 1
ATOM 2460 C C . THR A 1 299 ? -14.487 8.017 59.397 1.00 93.38 299 THR A C 1
ATOM 2462 O O . THR A 1 299 ? -14.603 7.756 60.591 1.00 93.38 299 THR A O 1
ATOM 2465 N N . GLN A 1 300 ? -15.335 8.831 58.765 1.00 92.50 300 GLN A N 1
ATOM 2466 C CA . GLN A 1 300 ? -16.485 9.456 59.415 1.00 92.50 300 GLN A CA 1
ATOM 2467 C C . GLN A 1 300 ? -17.502 8.404 59.880 1.00 92.50 300 GLN A C 1
ATOM 2469 O O . GLN A 1 300 ? -17.948 8.448 61.021 1.00 92.50 300 GLN A O 1
ATOM 2474 N N . ALA A 1 301 ? -17.818 7.419 59.034 1.00 91.50 301 ALA A N 1
ATOM 2475 C CA . ALA A 1 301 ? -18.727 6.331 59.384 1.00 91.50 301 ALA A CA 1
ATOM 2476 C C . ALA A 1 301 ? -18.202 5.482 60.555 1.00 91.50 301 ALA A C 1
ATOM 2478 O O . ALA A 1 301 ? -18.986 5.062 61.406 1.00 91.50 301 ALA A O 1
ATOM 2479 N N . LEU A 1 302 ? -16.884 5.259 60.625 1.00 89.88 302 LEU A N 1
ATOM 2480 C CA . LEU A 1 302 ? -16.244 4.596 61.764 1.00 89.88 302 LEU A CA 1
ATOM 2481 C C . LEU A 1 302 ? -16.372 5.427 63.048 1.00 89.88 302 LEU A C 1
ATOM 2483 O O . LEU A 1 302 ? -16.785 4.885 64.071 1.00 89.88 302 LEU A O 1
ATOM 2487 N N . ALA A 1 303 ? -16.108 6.735 62.990 1.00 89.69 303 ALA A N 1
ATOM 2488 C CA . ALA A 1 303 ? -16.264 7.626 64.142 1.00 89.69 303 ALA A CA 1
ATOM 2489 C C . ALA A 1 303 ? -17.725 7.700 64.633 1.00 89.69 303 ALA A C 1
ATOM 2491 O O . ALA A 1 303 ? -17.984 7.675 65.836 1.00 89.69 303 ALA A O 1
ATOM 2492 N N . ASP A 1 304 ? -18.695 7.726 63.716 1.00 87.81 304 ASP A N 1
ATOM 2493 C CA . ASP A 1 304 ? -20.123 7.697 64.050 1.00 87.81 304 ASP A CA 1
ATOM 2494 C C . ASP A 1 304 ? -20.535 6.369 64.704 1.00 87.81 304 ASP A C 1
ATOM 2496 O O . ASP A 1 304 ? -21.380 6.351 65.605 1.00 87.81 304 ASP A O 1
ATOM 2500 N N . LEU A 1 305 ? -19.959 5.246 64.259 1.00 83.69 305 LEU A N 1
ATOM 2501 C CA . LEU A 1 305 ? -20.165 3.935 64.877 1.00 83.69 305 LEU A CA 1
ATOM 2502 C C . LEU A 1 305 ? -19.571 3.881 66.288 1.00 83.69 305 LEU A C 1
ATOM 2504 O O . LEU A 1 305 ? -20.262 3.430 67.202 1.00 83.69 305 LEU A O 1
ATOM 2508 N N . GLU A 1 306 ? -18.351 4.383 66.487 1.00 81.62 306 GLU A N 1
ATOM 2509 C CA . GLU A 1 306 ? -17.728 4.498 67.813 1.00 81.62 306 GLU A CA 1
ATOM 2510 C C . GLU A 1 306 ? -18.552 5.389 68.746 1.00 81.62 306 GLU A C 1
ATOM 2512 O O . GLU A 1 306 ? -18.834 5.011 69.885 1.00 81.62 306 GLU A O 1
ATOM 2517 N N . TYR A 1 307 ? -19.023 6.538 68.255 1.00 83.75 307 TYR A N 1
ATOM 2518 C CA . TYR A 1 307 ? -19.892 7.423 69.022 1.00 83.75 307 TYR A CA 1
ATOM 2519 C C . TYR A 1 307 ? -21.204 6.729 69.398 1.00 83.75 307 TYR A C 1
ATOM 2521 O O . TYR A 1 307 ? -21.595 6.755 70.562 1.00 83.75 307 TYR A O 1
ATOM 2529 N N . LYS A 1 308 ? -21.878 6.050 68.461 1.00 82.12 308 LYS A N 1
ATOM 2530 C CA . LYS A 1 308 ? -23.113 5.294 68.749 1.00 82.12 308 LYS A CA 1
ATOM 2531 C C . LYS A 1 308 ? -22.885 4.147 69.733 1.00 82.12 308 LYS A C 1
ATOM 2533 O O . LYS A 1 308 ? -23.779 3.857 70.526 1.00 82.12 308 LYS A O 1
ATOM 2538 N N . MET A 1 309 ? -21.719 3.507 69.689 1.00 72.38 309 MET A N 1
ATOM 2539 C CA . MET A 1 309 ? -21.341 2.453 70.627 1.00 72.38 309 MET A CA 1
ATOM 2540 C C . MET A 1 309 ? -21.123 3.012 72.040 1.00 72.38 309 MET A C 1
ATOM 2542 O O . MET A 1 309 ? -21.622 2.428 72.996 1.00 72.38 309 MET A O 1
ATOM 2546 N N . ASN A 1 310 ? -20.483 4.178 72.160 1.00 71.50 310 ASN A N 1
ATOM 2547 C CA . ASN A 1 310 ? -20.198 4.835 73.443 1.00 71.50 310 ASN A CA 1
ATOM 2548 C C . ASN A 1 310 ? -21.375 5.652 74.013 1.00 71.50 310 ASN A C 1
ATOM 2550 O O . ASN A 1 310 ? -21.411 5.920 75.210 1.00 71.50 310 ASN A O 1
ATOM 2554 N N . SER A 1 311 ? -22.336 6.060 73.178 1.00 63.88 311 SER A N 1
ATOM 2555 C CA . SER A 1 311 ? -23.486 6.898 73.570 1.00 63.88 311 SER A CA 1
ATOM 2556 C C . SER A 1 311 ? -24.740 6.099 73.917 1.00 63.88 311 SER A C 1
ATOM 2558 O O . SER A 1 311 ? -25.720 6.672 74.392 1.00 63.88 311 SER A O 1
ATOM 2560 N N . ARG A 1 312 ? -24.754 4.781 73.670 1.00 57.50 312 ARG A N 1
ATOM 2561 C CA . ARG A 1 312 ? -25.791 3.912 74.232 1.00 57.50 312 ARG A CA 1
ATOM 2562 C C . ARG A 1 312 ? -25.575 3.864 75.749 1.00 57.50 312 ARG A C 1
ATOM 2564 O O . ARG A 1 312 ? -24.520 3.392 76.168 1.00 57.50 312 ARG A O 1
ATOM 2571 N N . PRO A 1 313 ? -26.536 4.305 76.584 1.00 49.94 313 PRO A N 1
ATOM 2572 C CA . PRO A 1 313 ? -26.430 4.066 78.010 1.00 49.94 313 PRO A CA 1
ATOM 2573 C C . PRO A 1 313 ? -26.454 2.554 78.209 1.00 49.94 313 PRO A C 1
ATOM 2575 O O . PRO A 1 313 ? -27.417 1.881 77.830 1.00 49.94 313 PRO A O 1
ATOM 2578 N N . SER A 1 314 ? -25.360 2.016 78.743 1.00 52.94 314 SER A N 1
ATOM 2579 C CA . SER A 1 314 ? -25.312 0.621 79.147 1.00 52.94 314 SER A CA 1
ATOM 2580 C C . SER A 1 314 ? -26.385 0.411 80.212 1.00 52.94 314 SER A C 1
ATOM 2582 O O . SER A 1 314 ? -26.256 0.888 81.335 1.00 52.94 314 SER A O 1
ATOM 2584 N N . MET A 1 315 ? -27.456 -0.304 79.865 1.00 47.31 315 MET A N 1
ATOM 2585 C CA . MET A 1 315 ? -28.439 -0.807 80.838 1.00 47.31 315 MET A CA 1
ATOM 2586 C C . MET A 1 315 ? -27.881 -1.983 81.657 1.00 47.31 315 MET A C 1
ATOM 2588 O O . MET A 1 315 ? -28.592 -2.596 82.445 1.00 47.31 315 MET A O 1
ATOM 2592 N N . ILE A 1 316 ? -26.598 -2.293 81.474 1.00 47.91 316 ILE A N 1
ATOM 2593 C CA . ILE A 1 316 ? -25.816 -3.208 82.287 1.00 47.91 316 ILE A CA 1
ATOM 2594 C C . ILE A 1 316 ? -24.827 -2.324 83.043 1.00 47.91 316 ILE A C 1
ATOM 2596 O O . ILE A 1 316 ? -23.883 -1.783 82.464 1.00 47.91 316 ILE A O 1
ATOM 2600 N N . GLY A 1 317 ? -25.117 -2.091 84.323 1.00 42.69 317 GLY A N 1
ATOM 2601 C CA . GLY A 1 317 ? -24.200 -1.401 85.223 1.00 42.69 317 GLY A CA 1
ATOM 2602 C C . GLY A 1 317 ? -22.843 -2.104 85.272 1.00 42.69 317 GLY A C 1
ATOM 2603 O O . GLY A 1 317 ? -22.708 -3.244 84.836 1.00 42.69 317 GLY A O 1
ATOM 2604 N N . ASN A 1 318 ? -21.838 -1.413 85.807 1.00 47.12 318 ASN A N 1
ATOM 2605 C CA . ASN A 1 318 ? -20.522 -1.978 86.095 1.00 47.12 318 ASN A CA 1
ATOM 2606 C C . ASN A 1 318 ? -20.665 -3.174 87.050 1.00 47.12 318 ASN A C 1
ATOM 2608 O O . ASN A 1 318 ? -2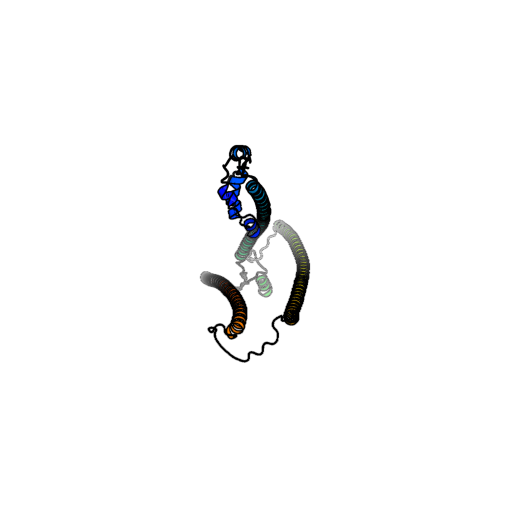0.618 -3.005 88.268 1.00 47.12 318 ASN A O 1
ATOM 2612 N N . ILE A 1 319 ? -20.862 -4.370 86.505 1.00 42.06 319 ILE A N 1
ATOM 2613 C CA . ILE A 1 319 ? -20.846 -5.608 87.268 1.00 42.06 319 ILE A CA 1
ATOM 2614 C C . ILE A 1 319 ? -19.371 -5.955 87.470 1.00 42.06 319 ILE A C 1
ATOM 2616 O O . ILE A 1 319 ? -18.652 -6.296 86.532 1.00 42.06 319 ILE A O 1
ATOM 2620 N N . LYS A 1 320 ? -18.903 -5.762 88.704 1.00 48.19 320 LYS A N 1
ATOM 2621 C CA . LYS A 1 320 ? -17.757 -6.495 89.233 1.00 48.19 320 LYS A CA 1
ATOM 2622 C C . LYS A 1 320 ? -18.308 -7.836 89.703 1.00 48.19 320 LYS A C 1
ATOM 2624 O O . LYS A 1 320 ? -19.115 -7.844 90.628 1.00 48.19 320 LYS A O 1
ATOM 2629 N N . ASP A 1 321 ? -17.900 -8.916 89.055 1.00 36.72 321 ASP A N 1
ATOM 2630 C CA . ASP A 1 321 ? -18.241 -10.268 89.486 1.00 36.72 321 ASP A CA 1
ATOM 2631 C C . ASP A 1 321 ? -17.328 -10.654 90.659 1.00 36.72 321 ASP A C 1
ATOM 2633 O O . ASP A 1 321 ? -16.148 -10.947 90.465 1.00 36.72 321 ASP A O 1
ATOM 2637 N N . GLU A 1 322 ? -17.874 -10.601 91.876 1.00 43.88 322 GLU A N 1
ATOM 2638 C CA . GLU A 1 322 ? -17.387 -11.391 93.007 1.00 43.88 322 GLU A CA 1
ATOM 2639 C C . GLU A 1 322 ? -18.322 -12.595 93.168 1.00 43.88 322 GLU A C 1
ATOM 2641 O O . GLU A 1 322 ? -19.510 -12.439 93.437 1.00 43.88 322 GLU A O 1
ATOM 2646 N N . ASP A 1 323 ? -17.724 -13.764 92.961 1.00 42.31 323 ASP A N 1
ATOM 2647 C CA . ASP A 1 323 ? -18.065 -15.084 93.480 1.00 42.31 323 ASP A CA 1
ATOM 2648 C C . ASP A 1 323 ? -19.380 -15.808 93.100 1.00 42.31 323 ASP A C 1
ATOM 2650 O O . ASP A 1 323 ? -20.504 -15.402 93.371 1.00 42.31 323 ASP A O 1
ATOM 2654 N N . GLU A 1 324 ? -19.122 -17.024 92.601 1.00 44.16 324 GLU A N 1
ATOM 2655 C CA . GLU A 1 324 ? -19.799 -18.296 92.887 1.00 44.16 324 GLU A CA 1
ATOM 2656 C C . GLU A 1 324 ? -21.048 -18.763 92.100 1.00 44.16 324 GLU A C 1
ATOM 2658 O O . GLU A 1 324 ? -22.187 -18.378 92.336 1.00 44.16 324 GLU A O 1
ATOM 2663 N N . LEU A 1 325 ? -20.753 -19.809 91.307 1.00 51.59 325 LEU A N 1
ATOM 2664 C CA . LEU A 1 325 ? -21.407 -21.126 91.241 1.00 51.59 325 LEU A CA 1
ATOM 2665 C C . LEU A 1 325 ? -22.581 -21.349 90.264 1.00 51.59 325 LEU A C 1
ATOM 2667 O O . LEU A 1 325 ? -23.606 -20.679 90.263 1.00 51.59 325 LEU A O 1
ATOM 2671 N N . ASP A 1 326 ? -22.384 -22.423 89.487 1.00 51.12 326 ASP A N 1
ATOM 2672 C CA . ASP A 1 326 ? -23.336 -23.209 88.693 1.00 51.12 326 ASP A CA 1
ATOM 2673 C C . ASP A 1 326 ? -23.907 -22.634 87.380 1.00 51.12 326 ASP A C 1
ATOM 2675 O O . ASP A 1 326 ? -25.104 -22.394 87.244 1.00 51.12 326 ASP A O 1
ATOM 2679 N N . ALA A 1 327 ? -23.074 -22.590 86.326 1.00 40.50 327 ALA A N 1
ATOM 2680 C CA . ALA A 1 327 ? -23.515 -22.840 84.940 1.00 40.50 327 ALA A CA 1
ATOM 2681 C C . ALA A 1 327 ? -22.337 -23.261 84.016 1.00 40.50 327 ALA A C 1
ATOM 2683 O O . ALA A 1 327 ? -21.209 -22.817 84.227 1.00 40.50 327 ALA A O 1
ATOM 2684 N N . PRO A 1 328 ? -22.546 -24.120 82.992 1.00 43.16 328 PRO A N 1
ATOM 2685 C CA . PRO A 1 328 ? -21.465 -24.789 82.260 1.00 43.16 328 PRO A CA 1
ATOM 2686 C C . PRO A 1 328 ? -20.730 -23.878 81.251 1.00 43.16 328 PRO A C 1
ATOM 2688 O O . PRO A 1 328 ? -21.301 -22.910 80.751 1.00 43.16 328 PRO A O 1
ATOM 2691 N N . PRO A 1 329 ? -19.471 -24.203 80.890 1.00 51.34 329 PRO A N 1
ATOM 2692 C CA . PRO A 1 329 ? -18.549 -23.279 80.233 1.00 51.34 329 PRO A CA 1
ATOM 2693 C C . PRO A 1 329 ? -18.836 -23.162 78.734 1.00 51.34 329 PRO A C 1
ATOM 2695 O O . PRO A 1 329 ? -18.866 -24.185 78.050 1.00 51.34 329 PRO A O 1
ATOM 2698 N N . LYS A 1 330 ? -19.017 -21.933 78.223 1.00 49.97 330 LYS A N 1
ATOM 2699 C CA . LYS A 1 330 ? -18.991 -21.535 76.791 1.00 49.97 330 LYS A CA 1
ATOM 2700 C C . LYS A 1 330 ? -19.307 -20.028 76.732 1.00 49.97 330 LYS A C 1
ATOM 2702 O O . LYS A 1 330 ? -20.395 -19.640 77.120 1.00 49.97 330 LYS A O 1
ATOM 2707 N N . PHE A 1 331 ? -18.430 -19.106 76.338 1.00 42.19 331 PHE A N 1
ATOM 2708 C CA . PHE A 1 331 ? -17.702 -19.017 75.070 1.00 42.19 331 PHE A CA 1
ATOM 2709 C C . PHE A 1 331 ? -16.596 -17.944 75.214 1.00 42.19 331 PHE A C 1
ATOM 2711 O O . PHE A 1 331 ? -16.833 -16.893 75.803 1.00 42.19 331 PHE A O 1
ATOM 2718 N N . GLN A 1 332 ? -15.394 -18.217 74.703 1.00 50.38 332 GLN A N 1
ATOM 2719 C CA . GLN A 1 332 ? -14.170 -17.430 74.919 1.00 50.38 332 GLN A CA 1
ATOM 2720 C C . GLN A 1 332 ? -14.105 -16.133 74.072 1.00 50.38 332 GLN A C 1
ATOM 2722 O O . GLN A 1 332 ? -14.583 -16.139 72.935 1.00 50.38 332 GLN A O 1
ATOM 2727 N N . PRO A 1 333 ? -13.449 -15.052 74.558 1.00 47.69 333 PRO A N 1
ATOM 2728 C CA . PRO A 1 333 ? -13.248 -13.795 73.816 1.00 47.69 333 PRO A CA 1
ATOM 2729 C C . PRO A 1 333 ? -12.365 -13.923 72.562 1.00 47.69 333 PRO A C 1
ATOM 2731 O O . PRO A 1 333 ? -12.473 -13.095 71.660 1.00 47.69 333 PRO A O 1
ATOM 2734 N N . ASN A 1 334 ? -11.538 -14.970 72.474 1.00 50.81 334 ASN A N 1
ATOM 2735 C CA . ASN A 1 334 ? -10.583 -15.174 71.377 1.00 50.81 334 ASN A CA 1
ATOM 2736 C C . ASN A 1 334 ? -11.243 -15.254 69.990 1.00 50.81 334 ASN A C 1
ATOM 2738 O O . ASN A 1 334 ? -10.654 -14.815 69.008 1.00 50.81 334 ASN A O 1
ATOM 2742 N N . ASN A 1 335 ? -12.496 -15.707 69.905 1.00 57.62 335 ASN A N 1
ATOM 2743 C CA . ASN A 1 335 ? -13.127 -15.981 68.614 1.00 57.62 335 ASN A CA 1
ATOM 2744 C C . ASN A 1 335 ? -13.465 -14.711 67.811 1.00 57.62 335 ASN A C 1
ATOM 2746 O O . ASN A 1 335 ? -13.539 -14.772 66.591 1.00 57.62 335 ASN A O 1
ATOM 2750 N N . LYS A 1 336 ? -13.706 -13.553 68.446 1.00 55.28 336 LYS A N 1
ATOM 2751 C CA . LYS A 1 336 ? -14.058 -12.319 67.707 1.00 55.28 336 LYS A CA 1
ATOM 2752 C C . LYS A 1 336 ? -12.836 -11.615 67.117 1.00 55.28 336 LYS A C 1
ATOM 2754 O O . LYS A 1 336 ? -12.919 -11.128 65.991 1.00 55.28 336 LYS A O 1
ATOM 2759 N N . GLU A 1 337 ? -11.737 -11.573 67.866 1.00 59.88 337 GLU A N 1
ATOM 2760 C CA . GLU A 1 337 ? -10.452 -11.044 67.395 1.00 59.88 337 GLU A CA 1
ATOM 2761 C C . GLU A 1 337 ? -9.902 -11.929 66.263 1.00 59.88 337 GLU A C 1
ATOM 2763 O O . GLU A 1 337 ? -9.536 -11.406 65.212 1.00 59.88 337 GLU A O 1
ATOM 2768 N N . GLU A 1 338 ? -9.975 -13.261 66.420 1.00 60.06 338 GLU A N 1
ATOM 2769 C CA . GLU A 1 338 ? -9.587 -14.230 65.383 1.00 60.06 338 GLU A CA 1
ATOM 2770 C C . GLU A 1 338 ? -10.426 -14.091 64.110 1.00 60.06 338 GLU A C 1
ATOM 2772 O O . GLU A 1 338 ? -9.873 -14.094 63.015 1.00 60.06 338 GLU A O 1
ATOM 2777 N N . ILE A 1 339 ? -11.751 -13.920 64.214 1.00 64.50 339 ILE A N 1
ATOM 2778 C CA . ILE A 1 339 ? -12.604 -13.728 63.027 1.00 64.50 339 ILE A CA 1
ATOM 2779 C C . ILE A 1 339 ? -12.263 -12.406 62.319 1.00 64.50 339 ILE A C 1
ATOM 2781 O O . ILE A 1 339 ? -12.237 -12.358 61.090 1.00 64.50 339 ILE A O 1
ATOM 2785 N N . ALA A 1 340 ? -11.979 -11.331 63.060 1.00 67.75 340 ALA A N 1
ATOM 2786 C CA . ALA A 1 340 ? -11.611 -10.043 62.472 1.00 67.75 340 ALA A CA 1
ATOM 2787 C C . ALA A 1 340 ? -10.216 -10.067 61.819 1.00 67.75 340 ALA A C 1
ATOM 2789 O O . ALA A 1 340 ? -10.028 -9.465 60.760 1.00 67.75 340 ALA A O 1
ATOM 2790 N N . GLU A 1 341 ? -9.245 -10.766 62.413 1.00 70.69 341 GLU A N 1
ATOM 2791 C CA . GLU A 1 341 ? -7.943 -11.026 61.787 1.00 70.69 341 GLU A CA 1
ATOM 2792 C C . GLU A 1 341 ? -8.060 -11.934 60.567 1.00 70.69 341 GLU A C 1
ATOM 2794 O O . GLU A 1 341 ? -7.418 -11.660 59.557 1.00 70.69 341 GLU A O 1
ATOM 2799 N N . MET A 1 342 ? -8.927 -12.946 60.608 1.00 71.06 342 MET A N 1
ATOM 2800 C CA . MET A 1 342 ? -9.173 -13.836 59.476 1.00 71.06 342 MET A CA 1
ATOM 2801 C C . MET A 1 342 ? -9.764 -13.069 58.286 1.00 71.06 342 MET A C 1
ATOM 2803 O O . MET A 1 342 ? -9.258 -13.195 57.177 1.00 71.06 342 MET A O 1
ATOM 2807 N N . VAL A 1 343 ? -10.748 -12.188 58.510 1.00 73.50 343 VAL A N 1
ATOM 2808 C CA . VAL A 1 343 ? -11.331 -11.349 57.445 1.00 73.50 343 VAL A CA 1
ATOM 2809 C C . VAL A 1 343 ? -10.326 -10.323 56.906 1.00 73.50 343 VAL A C 1
ATOM 2811 O O . VAL A 1 343 ? -10.271 -10.097 55.697 1.00 73.50 343 VAL A O 1
ATOM 2814 N N . ARG A 1 344 ? -9.495 -9.711 57.764 1.00 75.44 344 ARG A N 1
ATOM 2815 C CA . ARG A 1 344 ? -8.412 -8.816 57.306 1.00 75.44 344 ARG A CA 1
ATOM 2816 C C . ARG A 1 344 ? -7.365 -9.569 56.487 1.00 75.44 344 ARG A C 1
ATOM 2818 O O . ARG A 1 344 ? -6.978 -9.086 55.426 1.00 75.44 344 ARG A O 1
ATOM 2825 N N . GLY A 1 345 ? -6.969 -10.757 56.937 1.00 79.00 345 GLY A N 1
ATOM 2826 C CA . GLY A 1 345 ? -6.044 -11.634 56.224 1.00 79.00 345 GLY A CA 1
ATOM 2827 C C . GLY A 1 345 ? -6.610 -12.124 54.889 1.00 79.00 345 GLY A C 1
ATOM 2828 O O . GLY A 1 345 ? -5.881 -12.192 53.903 1.00 79.00 345 GLY A O 1
ATOM 2829 N N . GLU A 1 346 ? -7.912 -12.407 54.807 1.00 77.56 346 GLU A N 1
ATOM 2830 C CA . GLU A 1 346 ? -8.597 -12.727 53.548 1.00 77.56 346 GLU A CA 1
ATOM 2831 C C . GLU A 1 346 ? -8.590 -11.541 52.574 1.00 77.56 346 GLU A C 1
ATOM 2833 O O . GLU A 1 346 ? -8.303 -11.722 51.389 1.00 77.56 346 GLU A O 1
ATOM 2838 N N . PHE A 1 347 ? -8.837 -10.322 53.062 1.00 72.88 347 PHE A N 1
ATOM 2839 C CA . PHE A 1 347 ? -8.814 -9.111 52.237 1.00 72.88 347 PHE A CA 1
ATOM 2840 C C . PHE A 1 347 ? -7.401 -8.768 51.744 1.00 72.88 347 PHE A C 1
ATOM 2842 O O . PHE A 1 347 ? -7.218 -8.426 50.574 1.00 72.88 347 PHE A O 1
ATOM 2849 N N . GLU A 1 348 ? -6.387 -8.899 52.606 1.00 75.81 348 GLU A N 1
ATOM 2850 C CA . GLU A 1 348 ? -4.978 -8.749 52.223 1.00 75.81 348 GLU A CA 1
ATOM 2851 C C . GLU A 1 348 ? -4.550 -9.817 51.214 1.00 75.81 348 GLU A C 1
ATOM 2853 O O . GLU A 1 348 ? -3.886 -9.491 50.228 1.00 75.81 348 GLU A O 1
ATOM 2858 N N . ASN A 1 349 ? -4.995 -11.066 51.385 1.00 82.38 349 ASN A N 1
ATOM 2859 C CA . ASN A 1 349 ? -4.751 -12.132 50.416 1.00 82.38 349 ASN A CA 1
ATOM 2860 C C . ASN A 1 349 ? -5.417 -11.848 49.064 1.00 82.38 349 ASN A C 1
ATOM 2862 O O . ASN A 1 349 ? -4.778 -12.046 48.032 1.00 82.38 349 ASN A O 1
ATOM 2866 N N . GLN A 1 350 ? -6.653 -11.340 49.036 1.00 80.31 350 GLN A N 1
ATOM 2867 C CA . GLN A 1 350 ? -7.312 -10.942 47.785 1.00 80.31 350 GLN A CA 1
ATOM 2868 C C . GLN A 1 350 ? -6.580 -9.785 47.094 1.00 80.31 350 GLN A C 1
ATOM 2870 O O . GLN A 1 350 ? -6.332 -9.844 45.890 1.00 80.31 350 GLN A O 1
ATOM 2875 N N . LEU A 1 351 ? -6.171 -8.756 47.840 1.00 74.44 351 LEU A N 1
ATOM 2876 C CA . LEU A 1 351 ? -5.379 -7.638 47.312 1.00 74.44 351 LEU A CA 1
ATOM 2877 C C . LEU A 1 351 ? -4.036 -8.104 46.746 1.00 74.44 351 LEU A C 1
ATOM 2879 O O . LEU A 1 351 ? -3.629 -7.665 45.666 1.00 74.44 351 LEU A O 1
ATOM 2883 N N . GLN A 1 352 ? -3.361 -9.011 47.450 1.00 80.31 352 GLN A N 1
ATOM 2884 C CA . GLN A 1 352 ? -2.110 -9.602 46.997 1.00 80.31 352 GLN A CA 1
ATOM 2885 C C . GLN A 1 352 ? -2.326 -10.453 45.741 1.00 80.31 352 GLN A C 1
ATOM 2887 O O . GLN A 1 352 ? -1.543 -10.360 44.797 1.00 80.31 352 GLN A O 1
ATOM 2892 N N . GLN A 1 353 ? -3.416 -11.219 45.680 1.00 86.38 353 GLN A N 1
ATOM 2893 C CA . GLN A 1 353 ? -3.773 -12.036 44.523 1.00 86.38 353 GLN A CA 1
ATOM 2894 C C . GLN A 1 353 ? -4.062 -11.177 43.286 1.00 86.38 353 GLN A C 1
ATOM 2896 O O . GLN A 1 353 ? -3.519 -11.458 42.220 1.00 86.38 353 GLN A O 1
ATOM 2901 N N . VAL A 1 354 ? -4.830 -10.093 43.425 1.00 79.69 354 VAL A N 1
ATOM 2902 C CA . VAL A 1 354 ? -5.092 -9.140 42.331 1.00 79.69 354 VAL A CA 1
ATOM 2903 C C . VAL A 1 354 ? -3.797 -8.472 41.867 1.00 79.69 354 VAL A C 1
ATOM 2905 O O . VAL A 1 354 ? -3.565 -8.317 40.667 1.00 79.69 354 VAL A O 1
ATOM 2908 N N . ARG A 1 355 ? -2.908 -8.112 42.801 1.00 76.50 355 ARG A N 1
ATOM 2909 C CA . ARG A 1 355 ? -1.614 -7.499 42.477 1.00 76.50 355 ARG A CA 1
ATOM 2910 C C . ARG A 1 355 ? -0.706 -8.466 41.706 1.00 76.50 355 ARG A C 1
ATOM 2912 O O . ARG A 1 355 ? -0.101 -8.057 40.717 1.00 76.50 355 ARG A O 1
ATOM 2919 N N . VAL A 1 356 ? -0.654 -9.739 42.108 1.00 86.62 356 VAL A N 1
ATOM 2920 C CA . VAL A 1 356 ? 0.091 -10.795 41.399 1.00 86.62 356 VAL A CA 1
ATOM 2921 C C . VAL A 1 356 ? -0.514 -11.056 40.020 1.00 86.62 356 VAL A C 1
ATOM 2923 O O . VAL A 1 356 ? 0.222 -11.056 39.038 1.00 86.62 356 VAL A O 1
ATOM 2926 N N . GLN A 1 357 ? -1.840 -11.184 39.912 1.00 82.25 357 GLN A N 1
ATOM 2927 C CA . GLN A 1 357 ? -2.524 -11.378 38.629 1.00 82.25 357 GLN A CA 1
ATOM 2928 C C . GLN A 1 357 ? -2.255 -10.224 37.657 1.00 82.25 357 GLN A C 1
ATOM 2930 O O . GLN A 1 357 ? -1.874 -10.462 36.512 1.00 82.25 357 GLN A O 1
ATOM 2935 N N . SER A 1 358 ? -2.356 -8.975 38.120 1.00 68.88 358 SER A N 1
ATOM 2936 C CA . SER A 1 358 ? -2.048 -7.796 37.302 1.00 68.88 358 SER A CA 1
ATOM 2937 C C . SER A 1 358 ? -0.591 -7.797 36.817 1.00 68.88 358 SER A C 1
ATOM 2939 O O . SER A 1 358 ? -0.304 -7.481 35.659 1.00 68.88 358 SER A O 1
ATOM 2941 N N . GLN A 1 359 ? 0.344 -8.209 37.678 1.00 77.75 359 GLN A N 1
ATOM 2942 C CA . GLN A 1 359 ? 1.761 -8.295 37.336 1.00 77.75 359 GLN A CA 1
ATOM 2943 C C . GLN A 1 359 ? 2.045 -9.431 36.336 1.00 77.75 359 GLN A C 1
ATOM 2945 O O . GLN A 1 359 ? 2.837 -9.258 35.405 1.00 77.75 359 GLN A O 1
ATOM 2950 N N . GLU A 1 360 ? 1.376 -10.575 36.476 1.00 88.50 360 GLU A N 1
ATOM 2951 C CA . GLU A 1 360 ? 1.464 -11.699 35.541 1.00 88.50 360 GLU A CA 1
ATOM 2952 C C . GLU A 1 360 ? 0.885 -11.364 34.164 1.00 88.50 360 GLU A C 1
ATOM 2954 O O . GLU A 1 360 ? 1.480 -11.727 33.142 1.00 88.50 360 GLU A O 1
ATOM 2959 N N . GLU A 1 361 ? -0.246 -10.657 34.115 1.00 83.19 361 GLU A N 1
ATOM 2960 C CA . GLU A 1 361 ? -0.852 -10.172 32.873 1.00 83.19 361 GLU A CA 1
ATOM 2961 C C . GLU A 1 361 ? 0.059 -9.177 32.161 1.00 83.19 361 GLU A C 1
ATOM 2963 O O . GLU A 1 361 ? 0.345 -9.358 30.976 1.00 83.19 361 GLU A O 1
ATOM 2968 N N . MET A 1 362 ? 0.616 -8.205 32.888 1.00 78.62 362 MET A N 1
ATOM 2969 C CA . MET A 1 362 ? 1.590 -7.259 32.340 1.00 78.62 362 MET A CA 1
ATOM 2970 C C . MET A 1 362 ? 2.828 -7.976 31.781 1.00 78.62 362 MET A C 1
ATOM 2972 O O . MET A 1 362 ? 3.292 -7.667 30.683 1.00 78.62 362 MET A O 1
ATOM 2976 N N . GLN A 1 363 ? 3.352 -8.987 32.482 1.00 82.44 363 GLN A N 1
ATOM 2977 C CA . GLN A 1 363 ? 4.456 -9.793 31.956 1.00 82.44 363 GLN A CA 1
ATOM 2978 C C . GLN A 1 363 ? 4.053 -10.620 30.727 1.00 82.44 363 GLN A C 1
ATOM 2980 O O . GLN A 1 363 ? 4.868 -10.840 29.828 1.00 82.44 363 GLN A O 1
ATOM 2985 N N . ARG A 1 364 ? 2.811 -11.113 30.671 1.00 90.75 364 ARG A N 1
ATOM 2986 C CA . ARG A 1 364 ? 2.279 -11.864 29.525 1.00 90.75 364 ARG A CA 1
ATOM 2987 C C . ARG A 1 364 ? 2.150 -10.966 28.294 1.00 90.75 364 ARG A C 1
ATOM 2989 O O . ARG A 1 364 ? 2.557 -11.383 27.210 1.00 90.75 364 ARG A O 1
ATOM 2996 N N . GLU A 1 365 ? 1.661 -9.744 28.468 1.00 82.88 365 GLU A N 1
ATOM 2997 C CA . GLU A 1 365 ? 1.620 -8.685 27.453 1.00 82.88 365 GLU A CA 1
ATOM 2998 C C . GLU A 1 365 ? 3.027 -8.357 26.933 1.00 82.88 365 GLU A C 1
ATOM 3000 O O . GLU A 1 365 ? 3.269 -8.415 25.725 1.00 82.88 365 GLU A O 1
ATOM 3005 N N . LEU A 1 366 ? 3.993 -8.130 27.834 1.00 79.06 366 LEU A N 1
ATOM 3006 C CA . LEU A 1 366 ? 5.389 -7.872 27.462 1.00 79.06 366 LEU A CA 1
ATOM 3007 C C . LEU A 1 366 ? 5.983 -9.021 26.636 1.00 79.06 366 LEU A C 1
ATOM 3009 O O . LEU A 1 366 ? 6.615 -8.787 25.606 1.00 79.06 366 LEU A O 1
ATOM 3013 N N . ARG A 1 367 ? 5.745 -10.276 27.048 1.00 90.12 367 ARG A N 1
ATOM 3014 C CA . ARG A 1 367 ? 6.192 -11.470 26.309 1.00 90.12 367 ARG A CA 1
ATOM 3015 C C . ARG A 1 367 ? 5.558 -11.554 24.920 1.00 90.12 367 ARG A C 1
ATOM 3017 O O . ARG A 1 367 ? 6.268 -11.838 23.957 1.00 90.12 367 ARG A O 1
ATOM 3024 N N . ARG A 1 368 ? 4.258 -11.265 24.795 1.00 91.19 368 ARG A N 1
ATOM 3025 C CA . ARG A 1 368 ? 3.554 -11.220 23.500 1.00 91.19 368 ARG A CA 1
ATOM 3026 C C . ARG A 1 368 ? 4.130 -10.145 22.588 1.00 91.19 368 ARG A C 1
ATOM 3028 O O . ARG A 1 368 ? 4.371 -10.407 21.411 1.00 91.19 368 ARG A O 1
ATOM 3035 N N . MET A 1 369 ? 4.367 -8.947 23.117 1.00 77.31 369 MET A N 1
ATOM 3036 C CA . MET A 1 369 ? 4.953 -7.850 22.352 1.00 77.31 369 MET A CA 1
ATOM 3037 C C . MET A 1 369 ? 6.374 -8.203 21.895 1.00 77.31 369 MET A C 1
ATOM 3039 O O . MET A 1 369 ? 6.700 -8.017 20.725 1.00 77.31 369 MET A O 1
ATOM 3043 N N . ASN A 1 370 ? 7.181 -8.806 22.770 1.00 84.62 370 ASN A N 1
ATOM 3044 C CA . ASN A 1 370 ? 8.534 -9.243 22.436 1.00 84.62 370 ASN A CA 1
ATOM 3045 C C . ASN A 1 370 ? 8.545 -10.352 21.363 1.00 84.62 370 ASN A C 1
ATOM 3047 O O . ASN A 1 370 ? 9.328 -10.298 20.420 1.00 84.62 370 ASN A O 1
ATOM 3051 N N . GLN A 1 371 ? 7.624 -11.321 21.432 1.00 90.44 371 GLN A N 1
ATOM 3052 C CA . GLN A 1 371 ? 7.461 -12.342 20.385 1.00 90.44 371 GLN A CA 1
ATOM 3053 C C . GLN A 1 371 ? 7.045 -11.745 19.036 1.00 90.44 371 GLN A C 1
ATOM 3055 O O . GLN A 1 371 ? 7.559 -12.164 17.997 1.00 90.44 371 GLN A O 1
ATOM 3060 N N . LYS A 1 372 ? 6.142 -10.754 19.035 1.00 88.62 372 LYS A N 1
ATOM 3061 C CA . LYS A 1 372 ? 5.749 -10.034 17.812 1.00 88.62 372 LYS A CA 1
ATOM 3062 C C . LYS A 1 372 ? 6.938 -9.300 17.194 1.00 88.62 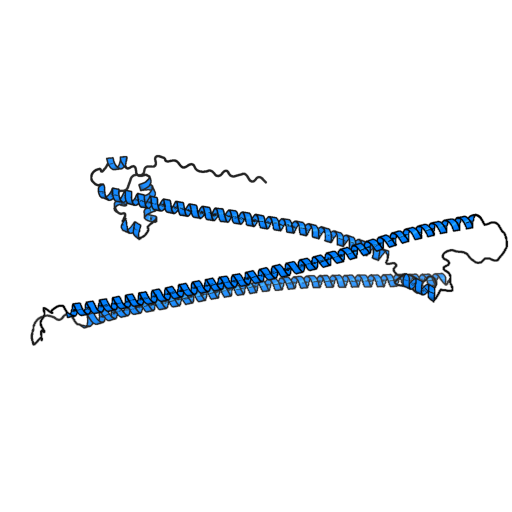372 LYS A C 1
ATOM 3064 O O . LYS A 1 372 ? 7.129 -9.390 15.983 1.00 88.62 372 LYS A O 1
ATOM 3069 N N . TRP A 1 373 ? 7.739 -8.616 18.012 1.00 83.44 373 TRP A N 1
ATOM 3070 C CA . TRP A 1 373 ? 8.957 -7.939 17.561 1.00 83.44 373 TRP A CA 1
ATOM 3071 C C . TRP A 1 373 ? 9.970 -8.915 16.980 1.00 83.44 373 TRP A C 1
ATOM 3073 O O . TRP A 1 373 ? 10.405 -8.722 15.849 1.00 83.44 373 TRP A O 1
ATOM 3083 N N . LYS A 1 374 ? 10.248 -10.013 17.686 1.00 89.81 374 LYS A N 1
ATOM 3084 C CA . LYS A 1 374 ? 11.153 -11.059 17.207 1.00 89.81 374 LYS A CA 1
ATOM 3085 C C . LYS A 1 374 ? 10.688 -11.671 15.881 1.00 89.81 374 LYS A C 1
ATOM 3087 O O . LYS A 1 374 ? 11.466 -11.781 14.944 1.00 89.81 374 LYS A O 1
ATOM 3092 N N . SER A 1 375 ? 9.393 -11.965 15.749 1.00 90.94 375 SER A N 1
ATOM 3093 C CA . SER A 1 375 ? 8.820 -12.482 14.494 1.00 90.94 375 SER A CA 1
ATOM 3094 C C . SER A 1 375 ? 8.915 -11.473 13.342 1.00 90.94 375 SER A C 1
ATOM 3096 O O . SER A 1 375 ? 9.009 -11.855 12.176 1.00 90.94 375 SER A O 1
ATOM 3098 N N . LYS A 1 376 ? 8.835 -10.169 13.640 1.00 85.94 376 LYS A N 1
ATOM 3099 C CA . LYS A 1 376 ? 8.993 -9.100 12.645 1.00 85.94 376 LYS A CA 1
ATOM 3100 C C . LYS A 1 376 ? 10.453 -8.971 12.209 1.00 85.94 376 LYS A C 1
ATOM 3102 O O . LYS A 1 376 ? 10.706 -8.828 11.018 1.00 85.94 376 LYS A O 1
ATOM 3107 N N . GLU A 1 377 ? 11.385 -9.060 13.152 1.00 84.06 377 GLU A N 1
ATOM 3108 C CA . GLU A 1 377 ? 12.825 -9.059 12.892 1.00 84.06 377 GLU A CA 1
ATOM 3109 C C . GLU A 1 377 ? 13.244 -10.257 12.031 1.00 84.06 377 GLU A C 1
ATOM 3111 O O . GLU A 1 377 ? 13.868 -10.064 10.992 1.00 84.06 377 GLU A O 1
ATOM 3116 N N . GLU A 1 378 ? 12.815 -11.471 12.385 1.00 90.69 378 GLU A N 1
ATOM 3117 C CA . GLU A 1 378 ? 13.089 -12.687 11.604 1.00 90.69 378 GLU A CA 1
ATOM 3118 C C . GLU A 1 378 ? 12.539 -12.582 10.171 1.00 90.69 378 GLU A C 1
ATOM 3120 O O . GLU A 1 378 ? 13.198 -12.981 9.209 1.00 90.69 378 GLU A O 1
ATOM 3125 N N . ARG A 1 379 ? 11.351 -11.986 9.998 1.00 93.06 379 ARG A N 1
ATOM 3126 C CA . ARG A 1 379 ? 10.756 -11.764 8.672 1.00 93.06 379 ARG A CA 1
ATOM 3127 C C . ARG A 1 379 ? 11.563 -10.772 7.840 1.00 93.06 379 ARG A C 1
ATOM 3129 O O . ARG A 1 379 ? 11.831 -11.051 6.675 1.00 93.06 379 ARG A O 1
ATOM 3136 N N . LEU A 1 380 ? 11.971 -9.654 8.440 1.00 89.38 380 LEU A N 1
ATOM 3137 C CA . LEU A 1 380 ? 12.809 -8.652 7.780 1.00 89.38 380 LEU A CA 1
ATOM 3138 C C . LEU A 1 380 ? 14.172 -9.231 7.393 1.00 89.38 380 LEU A C 1
ATOM 3140 O O . LEU A 1 380 ? 14.634 -9.004 6.278 1.00 89.38 380 LEU A O 1
ATOM 3144 N N . GLN A 1 381 ? 14.792 -10.024 8.270 1.00 88.00 381 GLN A N 1
ATOM 3145 C CA . GLN A 1 381 ? 16.038 -10.724 7.959 1.00 88.00 381 GLN A CA 1
ATOM 3146 C C . GLN A 1 381 ? 15.853 -11.707 6.798 1.00 88.00 381 GLN A C 1
ATOM 3148 O O . GLN A 1 381 ? 16.675 -11.741 5.887 1.00 88.00 381 GLN A O 1
ATOM 3153 N N . HIS A 1 382 ? 14.756 -12.467 6.780 1.00 93.50 382 HIS A N 1
ATOM 3154 C CA . HIS A 1 382 ? 14.469 -13.409 5.701 1.00 93.50 382 HIS A CA 1
ATOM 3155 C C . HIS A 1 382 ? 14.207 -12.714 4.354 1.00 93.50 382 HIS A C 1
ATOM 3157 O O . HIS A 1 382 ? 14.674 -13.182 3.314 1.00 93.50 382 HIS A O 1
ATOM 3163 N N . GLU A 1 383 ? 13.480 -11.594 4.354 1.00 89.06 383 GLU A N 1
ATOM 3164 C CA . GLU A 1 383 ? 13.276 -10.764 3.161 1.00 89.06 383 GLU A CA 1
ATOM 3165 C C . GLU A 1 383 ? 14.595 -10.166 2.669 1.00 89.06 383 GLU A C 1
ATOM 3167 O O . GLU A 1 383 ? 14.917 -10.290 1.489 1.00 89.06 383 GLU A O 1
ATOM 3172 N N . HIS A 1 384 ? 15.403 -9.608 3.573 1.00 89.88 384 HIS A N 1
ATOM 3173 C CA . HIS A 1 384 ? 16.723 -9.090 3.234 1.00 89.88 384 HIS A CA 1
ATOM 3174 C C . HIS A 1 384 ? 17.621 -10.178 2.628 1.00 89.88 384 HIS A C 1
ATOM 3176 O O . HIS A 1 384 ? 18.209 -9.967 1.570 1.00 89.88 384 HIS A O 1
ATOM 3182 N N . GLN A 1 385 ? 17.661 -11.372 3.227 1.00 92.31 385 GLN A N 1
ATOM 3183 C CA . GLN A 1 385 ? 18.419 -12.513 2.708 1.00 92.31 385 GLN A CA 1
ATOM 3184 C C . GLN A 1 385 ? 17.972 -12.891 1.286 1.00 92.31 385 GLN A C 1
ATOM 3186 O O . GLN A 1 385 ? 18.811 -13.163 0.427 1.00 92.31 385 GLN A O 1
ATOM 3191 N N . LYS A 1 386 ? 16.659 -12.887 1.011 1.00 93.62 386 LYS A N 1
ATOM 3192 C CA . LYS A 1 386 ? 16.121 -13.149 -0.334 1.00 93.62 386 LYS A CA 1
ATOM 3193 C C . LYS A 1 386 ? 16.565 -12.099 -1.344 1.00 93.62 386 LYS A C 1
ATOM 3195 O O . LYS A 1 386 ? 16.941 -12.465 -2.455 1.00 93.62 386 LYS A O 1
ATOM 3200 N N . GLU A 1 387 ? 16.525 -10.821 -0.980 1.00 92.38 387 GLU A N 1
ATOM 3201 C CA . GLU A 1 387 ? 16.977 -9.747 -1.867 1.00 92.38 387 GLU A CA 1
ATOM 3202 C C . GLU A 1 387 ? 18.483 -9.826 -2.134 1.00 92.38 387 GLU A C 1
ATOM 3204 O O . GLU A 1 387 ? 18.903 -9.691 -3.281 1.00 92.38 387 GLU A O 1
ATOM 3209 N N . VAL A 1 388 ? 19.292 -10.154 -1.122 1.00 92.75 388 VAL A N 1
ATOM 3210 C CA . VAL A 1 388 ? 20.735 -10.384 -1.296 1.00 92.75 388 VAL A CA 1
ATOM 3211 C C . VAL A 1 388 ? 20.994 -11.513 -2.296 1.00 92.75 388 VAL A C 1
ATOM 3213 O O . VAL A 1 388 ? 21.774 -11.326 -3.227 1.00 92.75 388 VAL A O 1
ATOM 3216 N N . VAL A 1 389 ? 20.300 -12.650 -2.171 1.00 95.44 389 VAL A N 1
ATOM 3217 C CA . VAL A 1 389 ? 20.437 -13.770 -3.121 1.00 95.44 389 VAL A CA 1
ATOM 3218 C C . VAL A 1 389 ? 20.029 -13.357 -4.538 1.00 95.44 389 VAL A C 1
ATOM 3220 O O . VAL A 1 389 ? 20.749 -13.657 -5.486 1.00 95.44 389 VAL A O 1
ATOM 3223 N N . LYS A 1 390 ? 18.932 -12.608 -4.707 1.00 94.25 390 LYS A N 1
ATOM 3224 C CA . LYS A 1 390 ? 18.517 -12.105 -6.030 1.00 94.25 390 LYS A CA 1
ATOM 3225 C C . LYS A 1 390 ? 19.568 -11.194 -6.660 1.00 94.25 390 LYS A C 1
ATOM 3227 O O . LYS A 1 390 ? 19.840 -11.309 -7.853 1.00 94.25 390 LYS A O 1
ATOM 3232 N N . VAL A 1 391 ? 20.148 -10.282 -5.879 1.00 92.69 391 VAL A N 1
ATOM 3233 C CA . VAL A 1 391 ? 21.214 -9.391 -6.359 1.00 92.69 391 VAL A CA 1
ATOM 3234 C C . VAL A 1 391 ? 22.454 -10.200 -6.736 1.00 92.69 391 VAL A C 1
ATOM 3236 O O . VAL A 1 391 ? 23.046 -9.945 -7.783 1.00 92.69 391 VAL A O 1
ATOM 3239 N N . GLN A 1 392 ? 22.812 -11.209 -5.941 1.00 93.56 392 GLN A N 1
ATOM 3240 C CA . GLN A 1 392 ? 23.929 -12.108 -6.227 1.00 93.56 392 GLN A CA 1
ATOM 3241 C C . GLN A 1 392 ? 23.723 -12.882 -7.541 1.00 93.56 392 GLN A C 1
ATOM 3243 O O . GLN A 1 392 ? 24.631 -12.928 -8.372 1.00 93.56 392 GLN A O 1
ATOM 3248 N N . ASP A 1 393 ? 22.522 -13.418 -7.769 1.00 94.75 393 ASP A N 1
ATOM 3249 C CA . ASP A 1 393 ? 22.161 -14.112 -9.010 1.00 94.75 393 ASP A CA 1
ATOM 3250 C C . ASP A 1 393 ? 22.219 -13.177 -10.221 1.00 94.75 393 ASP A C 1
ATOM 3252 O O . ASP A 1 393 ? 22.739 -13.549 -11.274 1.00 94.75 393 ASP A O 1
ATOM 3256 N N . LEU A 1 394 ? 21.718 -11.946 -10.083 1.00 94.62 394 LEU A N 1
ATOM 3257 C CA . LEU A 1 394 ? 21.809 -10.944 -11.144 1.00 94.62 394 LEU A CA 1
ATOM 3258 C C . LEU A 1 394 ? 23.269 -10.618 -11.468 1.00 94.62 394 LEU A C 1
ATOM 3260 O O . LEU A 1 394 ? 23.636 -10.600 -12.643 1.00 94.62 394 LEU A O 1
ATOM 3264 N N . LEU A 1 395 ? 24.110 -10.404 -10.453 1.00 93.12 395 LEU A N 1
ATOM 3265 C CA . LEU A 1 395 ? 25.542 -10.162 -10.640 1.00 93.12 395 LEU A CA 1
ATOM 3266 C C . LEU A 1 395 ? 26.230 -11.342 -11.335 1.00 93.12 395 LEU A C 1
ATOM 3268 O O . LEU A 1 395 ? 27.013 -11.120 -12.256 1.00 93.12 395 LEU A O 1
ATOM 3272 N N . SER A 1 396 ? 25.897 -12.580 -10.961 1.00 94.88 396 SER A N 1
ATOM 3273 C CA . SER A 1 396 ? 26.418 -13.780 -11.623 1.00 94.88 396 SER A CA 1
ATOM 3274 C C . SER A 1 396 ? 26.005 -13.841 -13.098 1.00 94.88 396 SER A C 1
ATOM 3276 O O . SER A 1 396 ? 26.853 -14.041 -13.967 1.00 94.88 396 SER A O 1
ATOM 3278 N N . GLN A 1 397 ? 24.734 -13.564 -13.410 1.00 93.38 397 GLN A N 1
ATOM 3279 C CA . GLN A 1 397 ? 24.245 -13.519 -14.792 1.00 93.38 397 GLN A CA 1
ATOM 3280 C C . GLN A 1 397 ? 24.932 -12.432 -15.627 1.00 93.38 397 GLN A C 1
ATOM 3282 O O . GLN A 1 397 ? 25.240 -12.663 -16.798 1.00 93.38 397 GLN A O 1
ATOM 3287 N N . TYR A 1 398 ? 25.161 -11.246 -15.055 1.00 90.69 398 TYR A N 1
ATOM 3288 C CA . TYR A 1 398 ? 25.919 -10.189 -15.727 1.00 90.69 398 TYR A CA 1
ATOM 3289 C C . TYR A 1 398 ? 27.382 -10.590 -15.933 1.00 90.69 398 TYR A C 1
ATOM 3291 O O . TYR A 1 398 ? 27.910 -10.356 -17.017 1.00 90.69 398 TYR A O 1
ATOM 3299 N N . GLY A 1 399 ? 28.001 -11.251 -14.950 1.00 94.06 399 GLY A N 1
ATOM 3300 C CA . GLY A 1 399 ? 29.349 -11.807 -15.061 1.00 94.06 399 GLY A CA 1
ATOM 3301 C C . GLY A 1 399 ? 29.478 -12.786 -16.229 1.00 94.06 399 GLY A C 1
ATOM 3302 O O . GLY A 1 399 ? 30.298 -12.569 -17.116 1.00 94.06 399 GLY A O 1
ATOM 3303 N N . SER A 1 400 ? 28.604 -13.794 -16.312 1.00 93.81 400 SER A N 1
ATOM 3304 C CA . SER A 1 400 ? 28.637 -14.774 -17.410 1.00 93.81 400 SER A CA 1
ATOM 3305 C C . SER A 1 400 ? 28.381 -14.152 -18.785 1.00 93.81 400 SER A C 1
ATOM 3307 O O . SER A 1 400 ? 28.967 -14.581 -19.778 1.00 93.81 400 SER A O 1
ATOM 3309 N N . LYS A 1 401 ? 27.518 -13.130 -18.876 1.00 93.44 401 LYS A N 1
ATOM 3310 C CA . LYS A 1 401 ? 27.314 -12.392 -20.134 1.00 93.44 401 LYS A CA 1
ATOM 3311 C C . LYS A 1 401 ? 28.563 -11.624 -20.545 1.00 93.44 401 LYS A C 1
ATOM 3313 O O . LYS A 1 401 ? 28.920 -11.650 -21.717 1.00 93.44 401 LYS A O 1
ATOM 3318 N N . LEU A 1 402 ? 29.228 -10.976 -19.590 1.00 92.25 402 LEU A N 1
ATOM 3319 C CA . LEU A 1 402 ? 30.459 -10.240 -19.846 1.00 92.25 402 LEU A CA 1
ATOM 3320 C C . LEU A 1 402 ? 31.581 -11.177 -20.314 1.00 92.25 402 LEU A C 1
ATOM 3322 O O . LEU A 1 402 ? 32.274 -10.860 -21.276 1.00 92.25 402 LEU A O 1
ATOM 3326 N N . GLU A 1 403 ? 31.725 -12.346 -19.689 1.00 93.25 403 GLU A N 1
ATOM 3327 C CA . GLU A 1 403 ? 32.676 -13.379 -20.121 1.00 93.25 403 GLU A CA 1
ATOM 3328 C C . GLU A 1 403 ? 32.365 -13.889 -21.536 1.00 93.25 403 GLU A C 1
ATOM 3330 O O . GLU A 1 403 ? 33.271 -14.035 -22.357 1.00 93.25 403 GLU A O 1
ATOM 3335 N N . ALA A 1 404 ? 31.087 -14.111 -21.859 1.00 92.50 404 ALA A N 1
ATOM 3336 C CA . ALA A 1 404 ? 30.675 -14.524 -23.199 1.00 92.50 404 ALA A CA 1
ATOM 3337 C C . ALA A 1 404 ? 30.999 -13.457 -24.259 1.00 92.50 404 ALA A C 1
ATOM 3339 O O . ALA A 1 404 ? 31.532 -13.792 -25.318 1.00 92.50 404 ALA A O 1
ATOM 3340 N N . GLU A 1 405 ? 30.738 -12.178 -23.967 1.00 91.06 405 GLU A N 1
ATOM 3341 C CA . GLU A 1 405 ? 31.100 -11.063 -24.851 1.00 91.06 405 GLU A CA 1
ATOM 3342 C C . GLU A 1 405 ? 32.621 -10.927 -25.012 1.00 91.06 405 GLU A C 1
ATOM 3344 O O . GLU A 1 405 ? 33.107 -10.663 -26.113 1.00 91.06 405 GLU A O 1
ATOM 3349 N N . GLN A 1 406 ? 33.397 -11.143 -23.945 1.00 91.38 406 GLN A N 1
ATOM 3350 C CA . GLN A 1 406 ? 34.861 -11.147 -24.013 1.00 91.38 406 GLN A CA 1
ATOM 3351 C C . GLN A 1 406 ? 35.386 -12.296 -24.881 1.00 91.38 406 GLN A C 1
ATOM 3353 O O . GLN A 1 406 ? 36.237 -12.068 -25.742 1.00 91.38 406 GLN A O 1
ATOM 3358 N N . ALA A 1 407 ? 34.840 -13.503 -24.725 1.00 92.94 407 ALA A N 1
ATOM 3359 C CA . ALA A 1 407 ? 35.202 -14.652 -25.550 1.00 92.94 407 ALA A CA 1
ATOM 3360 C C . ALA A 1 407 ? 34.818 -14.448 -27.027 1.00 92.94 407 ALA A C 1
ATOM 3362 O O . ALA A 1 407 ? 35.566 -14.822 -27.933 1.00 92.94 407 ALA A O 1
ATOM 3363 N N . GLU A 1 408 ? 33.662 -13.835 -27.299 1.00 92.25 408 GLU A N 1
ATOM 3364 C CA . GLU A 1 408 ? 33.254 -13.474 -28.659 1.00 92.25 408 GLU A CA 1
ATOM 3365 C C . GLU A 1 408 ? 34.187 -12.418 -29.261 1.00 92.25 408 GLU A C 1
ATOM 3367 O O . GLU A 1 408 ? 34.640 -12.567 -30.399 1.00 92.25 408 GLU A O 1
ATOM 3372 N N . LYS A 1 409 ? 34.559 -11.401 -28.477 1.00 91.62 409 LYS A N 1
ATOM 3373 C CA . LYS A 1 409 ? 35.548 -10.398 -28.876 1.00 91.62 409 LYS A CA 1
ATOM 3374 C C . LYS A 1 409 ? 36.890 -11.043 -29.228 1.00 91.62 409 LYS A C 1
ATOM 3376 O O . LYS A 1 409 ? 37.432 -10.731 -30.284 1.00 91.62 409 LYS A O 1
ATOM 3381 N N . GLU A 1 410 ? 37.417 -11.950 -28.406 1.00 93.62 410 GLU A N 1
ATOM 3382 C CA . GLU A 1 410 ? 38.670 -12.661 -28.708 1.00 93.62 410 GLU A CA 1
ATOM 3383 C C . GLU A 1 410 ? 38.572 -13.502 -29.984 1.00 93.62 410 GLU A C 1
ATOM 3385 O O . GLU A 1 410 ? 39.483 -13.482 -30.813 1.00 93.62 410 GLU A O 1
ATOM 3390 N N . ARG A 1 411 ? 37.450 -14.202 -30.199 1.00 94.62 411 ARG A N 1
ATOM 3391 C CA . ARG A 1 411 ? 37.215 -14.944 -31.450 1.00 94.62 411 ARG A CA 1
ATOM 3392 C C . ARG A 1 411 ? 37.244 -14.028 -32.668 1.00 94.62 411 ARG A C 1
ATOM 3394 O O . ARG A 1 411 ? 37.863 -14.379 -33.672 1.00 94.62 411 ARG A O 1
ATOM 3401 N N . LEU A 1 412 ? 36.594 -12.867 -32.584 1.00 91.62 412 LEU A N 1
ATOM 3402 C CA . LEU A 1 412 ? 36.582 -11.883 -33.665 1.00 91.62 412 LEU A CA 1
ATOM 3403 C C . LEU A 1 412 ? 37.979 -11.304 -33.913 1.00 91.62 412 LEU A C 1
ATOM 3405 O O . LEU A 1 412 ? 38.388 -11.207 -35.068 1.00 91.62 412 LEU A O 1
ATOM 3409 N N . VAL A 1 413 ? 38.738 -10.991 -32.858 1.00 93.25 413 VAL A N 1
ATOM 3410 C CA . VAL A 1 413 ? 40.133 -10.531 -32.972 1.00 93.25 413 VAL A CA 1
ATOM 3411 C C . VAL A 1 413 ? 40.994 -11.579 -33.682 1.00 93.25 413 VAL A C 1
ATOM 3413 O O . VAL A 1 413 ? 41.632 -11.263 -34.685 1.00 93.25 413 VAL A O 1
ATOM 3416 N N . ASN A 1 414 ? 40.931 -12.842 -33.253 1.00 93.19 414 ASN A N 1
ATOM 3417 C CA . ASN A 1 414 ? 41.671 -13.941 -33.882 1.00 93.19 414 ASN A CA 1
ATOM 3418 C C . ASN A 1 414 ? 41.278 -14.147 -35.355 1.00 93.19 414 ASN A C 1
ATOM 3420 O O . ASN A 1 414 ? 42.124 -14.439 -36.204 1.00 93.19 414 ASN A O 1
ATOM 3424 N N . MET A 1 415 ? 39.994 -13.982 -35.687 1.00 93.19 415 MET A N 1
ATOM 3425 C CA . MET A 1 415 ? 39.515 -14.063 -37.068 1.00 93.19 415 MET A CA 1
ATOM 3426 C C . MET A 1 415 ? 40.090 -12.935 -37.933 1.00 93.19 415 MET A C 1
ATOM 3428 O O . MET A 1 415 ? 40.558 -13.194 -39.043 1.00 93.19 415 MET A O 1
ATOM 3432 N N . VAL A 1 416 ? 40.096 -11.700 -37.423 1.00 90.19 416 VAL A N 1
ATOM 3433 C CA . VAL A 1 416 ? 40.666 -10.536 -38.115 1.00 90.19 416 VAL A CA 1
ATOM 3434 C C . VAL A 1 416 ? 42.175 -10.695 -38.317 1.00 90.19 416 VAL A C 1
ATOM 3436 O O . VAL A 1 416 ? 42.673 -10.419 -39.411 1.00 90.19 416 VAL A O 1
ATOM 3439 N N . GLU A 1 417 ? 42.908 -11.189 -37.318 1.00 91.62 417 GLU A N 1
ATOM 3440 C CA . GLU A 1 417 ? 44.342 -11.468 -37.457 1.00 91.62 417 GLU A CA 1
ATOM 3441 C C . GLU A 1 417 ? 44.630 -12.527 -38.526 1.00 91.62 417 GLU A C 1
ATOM 3443 O O . GLU A 1 417 ? 45.530 -12.347 -39.351 1.00 91.62 417 GLU A O 1
ATOM 3448 N N . ASN A 1 418 ? 43.857 -13.616 -38.561 1.00 90.81 418 ASN A N 1
ATOM 3449 C CA . ASN A 1 418 ? 44.033 -14.670 -39.561 1.00 90.81 418 ASN A CA 1
ATOM 3450 C C . ASN A 1 418 ? 43.736 -14.179 -40.982 1.00 90.81 418 ASN A C 1
ATOM 3452 O O . ASN A 1 418 ? 44.513 -14.457 -41.897 1.00 90.81 418 ASN A O 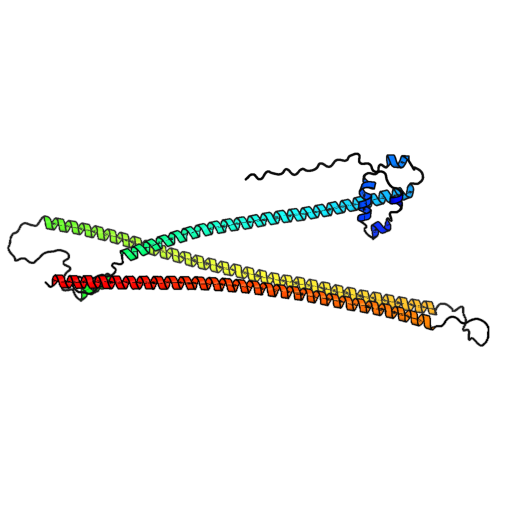1
ATOM 3456 N N . LEU A 1 419 ? 42.660 -13.410 -41.169 1.00 90.31 419 LEU A N 1
ATOM 3457 C CA . LEU A 1 419 ? 42.344 -12.790 -42.460 1.00 90.31 419 LEU A CA 1
ATOM 3458 C C . LEU A 1 419 ? 43.435 -11.802 -42.891 1.00 90.31 419 LEU A C 1
ATOM 3460 O O . LEU A 1 419 ? 43.821 -11.781 -44.059 1.00 90.31 419 LEU A O 1
ATOM 3464 N N . SER A 1 420 ? 43.989 -11.037 -41.948 1.00 88.06 420 SER A N 1
ATOM 3465 C CA . SER A 1 420 ? 45.092 -10.110 -42.224 1.00 88.06 420 SER A CA 1
ATOM 3466 C C . SER A 1 420 ? 46.351 -10.854 -42.680 1.00 88.06 420 SER A C 1
ATOM 3468 O O . SER A 1 420 ? 46.956 -10.476 -43.683 1.00 88.06 420 SER A O 1
ATOM 3470 N N . LYS A 1 421 ? 46.705 -11.970 -42.023 1.00 88.69 421 LYS A N 1
ATOM 3471 C CA . LYS A 1 421 ? 47.820 -12.842 -42.442 1.00 88.69 421 LYS A CA 1
ATOM 3472 C C . LYS A 1 421 ? 47.593 -13.446 -43.831 1.00 88.69 421 LYS A C 1
ATOM 3474 O O . LYS A 1 421 ? 48.521 -13.488 -44.635 1.00 88.69 421 LYS A O 1
ATOM 3479 N N . GLN A 1 422 ? 46.372 -13.887 -44.142 1.00 87.00 422 GLN A N 1
ATOM 3480 C CA . GLN A 1 422 ? 46.036 -14.415 -45.469 1.00 87.00 422 GLN A CA 1
ATOM 3481 C C . GLN A 1 422 ? 46.178 -13.355 -46.565 1.00 87.00 422 GLN A C 1
ATOM 3483 O O . GLN A 1 422 ? 46.779 -13.634 -47.602 1.00 87.00 422 GLN A O 1
ATOM 3488 N N . LEU A 1 423 ? 45.680 -12.139 -46.330 1.00 82.62 423 LEU A N 1
ATOM 3489 C CA . LEU A 1 423 ? 45.826 -11.025 -47.269 1.00 82.62 423 LEU A CA 1
ATOM 3490 C C . LEU A 1 423 ? 47.296 -10.657 -47.487 1.00 82.62 423 LEU A C 1
ATOM 3492 O O . LEU A 1 423 ? 47.716 -10.455 -48.623 1.00 82.62 423 LEU A O 1
ATOM 3496 N N . GLN A 1 424 ? 48.096 -10.637 -46.422 1.00 82.62 424 GLN A N 1
ATOM 3497 C CA . GLN A 1 424 ? 49.522 -10.339 -46.512 1.00 82.62 424 GLN A CA 1
ATOM 3498 C C . GLN A 1 424 ? 50.297 -11.429 -47.270 1.00 82.62 424 GLN A C 1
ATOM 3500 O O . GLN A 1 424 ? 51.178 -11.116 -48.070 1.00 82.62 424 GLN A O 1
ATOM 3505 N N . ASN A 1 425 ? 49.920 -12.701 -47.109 1.00 82.06 425 ASN A N 1
ATOM 3506 C CA . ASN A 1 425 ? 50.469 -13.803 -47.904 1.00 82.06 425 ASN A CA 1
ATOM 3507 C C . ASN A 1 425 ? 50.053 -13.723 -49.382 1.00 82.06 425 ASN A C 1
ATOM 3509 O O . ASN A 1 425 ? 50.878 -13.976 -50.256 1.00 82.06 425 ASN A O 1
ATOM 3513 N N . GLN A 1 426 ? 48.812 -13.328 -49.686 1.00 79.12 426 GLN A N 1
ATOM 3514 C CA . GLN A 1 426 ? 48.374 -13.104 -51.070 1.00 79.12 426 GLN A CA 1
ATOM 3515 C C . GLN A 1 426 ? 49.100 -11.924 -51.729 1.00 79.12 426 GLN A C 1
ATOM 3517 O O . GLN A 1 426 ? 49.475 -12.014 -52.898 1.00 79.12 426 GLN A O 1
ATOM 3522 N N . GLU A 1 427 ? 49.331 -10.831 -50.997 1.00 76.81 427 GLU A N 1
ATOM 3523 C CA . GLU A 1 427 ? 50.132 -9.704 -51.486 1.00 76.81 427 GLU A CA 1
ATOM 3524 C C . GLU A 1 427 ? 51.596 -10.099 -51.716 1.00 76.81 427 GLU A C 1
ATOM 3526 O O . GLU A 1 427 ? 52.185 -9.681 -52.712 1.00 76.81 427 GLU A O 1
ATOM 3531 N N . ASN A 1 428 ? 52.179 -10.923 -50.841 1.00 74.31 428 ASN A N 1
ATOM 3532 C CA . ASN A 1 428 ? 53.538 -11.431 -51.023 1.00 74.31 428 ASN A CA 1
ATOM 3533 C C . ASN A 1 428 ? 53.642 -12.368 -52.234 1.00 74.31 428 ASN A C 1
ATOM 3535 O O . ASN A 1 428 ? 54.551 -12.193 -53.039 1.00 74.31 428 ASN A O 1
ATOM 3539 N N . ASN A 1 429 ? 52.689 -13.285 -52.429 1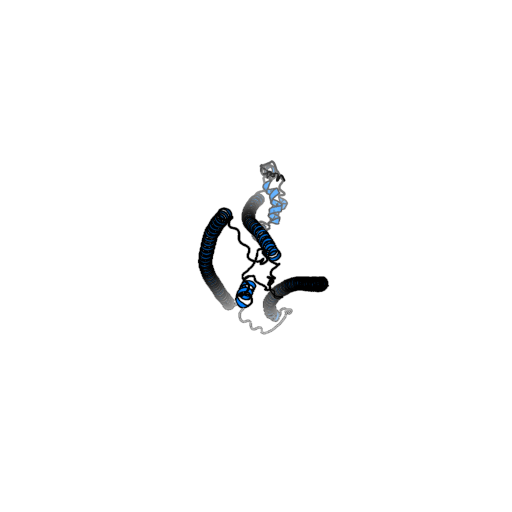.00 71.50 429 ASN A N 1
ATOM 3540 C CA . ASN A 1 429 ? 52.670 -14.164 -53.604 1.00 71.50 429 ASN A CA 1
ATOM 3541 C C . ASN A 1 429 ? 52.500 -13.371 -54.909 1.00 71.50 429 ASN A C 1
ATOM 3543 O O . ASN A 1 429 ? 53.238 -13.597 -55.862 1.00 71.50 429 ASN A O 1
ATOM 3547 N N . ARG A 1 430 ? 51.624 -12.356 -54.929 1.00 68.88 430 ARG A N 1
ATOM 3548 C CA . ARG A 1 430 ? 51.481 -11.457 -56.089 1.00 68.88 430 ARG A CA 1
ATOM 3549 C C . ARG A 1 430 ? 52.753 -10.676 -56.419 1.00 68.88 430 ARG A C 1
ATOM 3551 O O . ARG A 1 430 ? 52.979 -10.370 -57.581 1.00 68.88 430 ARG A O 1
ATOM 3558 N N . LYS A 1 431 ? 53.573 -10.324 -55.426 1.00 63.38 431 LYS A N 1
ATOM 3559 C CA . LYS A 1 431 ? 54.861 -9.651 -55.664 1.00 63.38 431 LYS A CA 1
ATOM 3560 C C . LYS A 1 431 ? 55.922 -10.592 -56.236 1.00 63.38 431 LYS A C 1
ATOM 3562 O O . LYS A 1 431 ? 56.794 -10.119 -56.954 1.00 63.38 431 LYS A O 1
ATOM 3567 N N . VAL A 1 432 ? 55.847 -11.890 -55.938 1.00 59.88 432 VAL A N 1
ATOM 3568 C CA . VAL A 1 432 ? 56.747 -12.910 -56.501 1.00 59.88 432 VAL A CA 1
ATOM 3569 C C . VAL A 1 432 ? 56.386 -13.213 -57.961 1.00 59.88 432 VAL A C 1
ATOM 3571 O O . VAL A 1 432 ? 57.286 -13.299 -58.788 1.00 59.88 432 VAL A O 1
ATOM 3574 N N . ASP A 1 433 ? 55.094 -13.259 -58.302 1.00 55.81 433 ASP A N 1
ATOM 3575 C CA . ASP A 1 433 ? 54.622 -13.514 -59.678 1.00 55.81 433 ASP A CA 1
ATOM 3576 C C . ASP A 1 433 ? 54.883 -12.357 -60.664 1.00 55.81 433 ASP A C 1
ATOM 3578 O O . ASP A 1 433 ? 54.839 -12.560 -61.871 1.00 55.81 433 ASP A O 1
ATOM 3582 N N . VAL A 1 434 ? 55.150 -11.140 -60.176 1.00 56.50 434 VAL A N 1
ATOM 3583 C CA . VAL A 1 434 ? 55.492 -9.962 -61.007 1.00 56.50 434 VAL A CA 1
ATOM 3584 C C . VAL A 1 434 ? 57.016 -9.801 -61.179 1.00 56.50 434 VAL A C 1
ATOM 3586 O O . VAL A 1 434 ? 57.469 -8.947 -61.936 1.00 56.50 434 VAL A O 1
ATOM 3589 N N . ALA A 1 435 ? 57.819 -10.606 -60.473 1.00 50.78 435 ALA A N 1
ATOM 3590 C CA . ALA A 1 435 ? 59.284 -10.567 -60.511 1.00 50.78 435 ALA A CA 1
ATOM 3591 C C . ALA A 1 435 ? 59.922 -11.643 -61.421 1.00 50.78 435 ALA A C 1
ATOM 3593 O O . ALA A 1 435 ? 61.149 -11.685 -61.526 1.00 50.78 435 ALA A O 1
ATOM 3594 N N . PHE A 1 436 ? 59.105 -12.478 -62.071 1.00 43.75 436 PHE A N 1
ATOM 3595 C CA . PHE A 1 436 ? 59.471 -13.353 -63.192 1.00 43.75 436 PHE A CA 1
ATOM 3596 C C . PHE A 1 436 ? 58.910 -12.775 -64.491 1.00 43.75 436 PHE A C 1
ATOM 3598 O O . PHE A 1 436 ? 59.572 -12.964 -65.537 1.00 43.75 436 PHE A O 1
#

Radius of gyration: 55.28 Å; chains: 1; bounding box: 122×50×181 Å

Secondary structure (DSSP, 8-state):
-------------------B---HHHHHH--HHHHHHHT-HHHHHHHHHHHHTB-HHHHHTT-TTS-HHHHHHHHHHHHHHHHHHHHHHHHHHHHHHHHHHHHHHHHHHHHHHHHHHHHHHHHHHHHHHHHHHHHHHHHHHHHHHHHS----EE-SSSS-EESSHHHHHHHHHHHSTTS----S-------------SHHHHHHHHHHHHHHHHHHHHHHHHHHHHHHHHHHHHHHHHHHHHHHHHHHHHHHHHHHHHHHHHHHHHHHHHHHHHHHHHHHHHHHHHHHHHHHHHHHHHHHHHHHHHHHHHHS--SS----------------THHHHHHHHHHHHHHHHHHHHHHHHHHHHHHHHHHHHHHHHHHHHHHHHHHHHHHHHHHHHHHHHHHHHHHHHHHHHHHHHHHHHHHHHHHHHHHHHHHHHT--